Protein AF-A0AAD7UD72-F1 (afdb_monomer)

pLDDT: mean 79.38, std 19.42, range [27.3, 98.94]

Organism: NCBI:txid2483200

Secondary structure (DSSP, 8-state):
----------EE---TTPPBPSSEEEEETTEEE-EEEEE-PPPTT--S--PEEEEEEEEESSEEEEEEEESS--SEEEEEETTEEEPEEEETTEEEEEEETTEEEEEEEESSSEEEEEEEEEEPPP---TTSBPSEEEEE--EEE-SEEEB-TTEEEEE---S--SEEEEE-SSEEEESS-EEE-TT-SSEEEEE-SSEEEES-EEEEESS-SEEE-SSSEEEES-EEEESS--EEEES-EEEEEEEEEEE-SS-SEEEEE-STT--EEEEEEEEEEEE-SSEEEEEEEEESS-EEEEEEEEEEEEEESEEEEEEE-SS-EEEEEEEEEEEEEE----STT----EEEEEEE--STT--PPPEEEEEEEEEEEEESS-SEEEEEE-BTTB-BEEEEEEEEEEEE------S-GGGTT----EEEEESS--B-TT-EEEEEEEEETTEEEEE---------TTS--HHHHHHHHHHHHHHHHHTS---HHHHHHHHHHIIIIIHHHHHHHHHHHHHHS-S-SHHHHHHHHHHHHHHHHHHHHHHHHHHHHHTT--HHHHHHHHHHHHHHHHTTTHHHHHHHHHHHS-HHHHHHHHHHHHHHHHHHHHHHHT-PPPP-

Nearest PDB structures (foldseek):
  3wwg-assembly3_C  TM=5.652E-01  e=1.845E-09  Aspergillus niger
  8uid-assembly1_C  TM=5.882E-01  e=2.088E-02  Desulfurococcus amylolyticus
  5zla-assembly2_F  TM=4.986E-01  e=1.723E-01  Pseudarthrobacter chlorophenolicus A6
  5zl5-assembly1_D  TM=3.884E-01  e=1.804E-01  Pseudarthrobacter chlorophenolicus A6
  2vbk-assembly1_A  TM=2.481E-01  e=1.184E+00  Lederbergvirus Sf6

Structure (mmCIF, N/CA/C/O backbone):
data_AF-A0AAD7UD72-F1
#
_entry.id   AF-A0AAD7UD72-F1
#
loop_
_atom_site.group_PDB
_atom_site.id
_atom_site.type_symbol
_atom_site.label_atom_id
_atom_site.label_alt_id
_atom_site.label_comp_id
_atom_site.label_asym_id
_atom_site.label_entity_id
_atom_site.label_seq_id
_atom_site.pdbx_PDB_ins_code
_atom_site.Cartn_x
_atom_site.Cartn_y
_atom_site.Cartn_z
_atom_site.occupancy
_atom_site.B_iso_or_equiv
_atom_site.auth_seq_id
_atom_site.auth_comp_id
_atom_site.auth_asym_id
_atom_site.auth_atom_id
_atom_site.pdbx_PDB_model_num
ATOM 1 N N . MET A 1 1 ? -52.610 6.241 14.668 1.00 35.25 1 MET A N 1
ATOM 2 C CA . MET A 1 1 ? -51.281 5.595 14.625 1.00 35.25 1 MET A CA 1
ATOM 3 C C . MET A 1 1 ? -50.371 6.466 13.785 1.00 35.25 1 MET A C 1
ATOM 5 O O . MET A 1 1 ? -50.478 6.446 12.568 1.00 35.25 1 MET A O 1
ATOM 9 N N . VAL A 1 2 ? -49.559 7.299 14.433 1.00 30.59 2 VAL A N 1
ATOM 10 C CA . VAL A 1 2 ? -48.512 8.073 13.760 1.00 30.59 2 VAL A CA 1
ATOM 11 C C . VAL A 1 2 ? -47.341 7.115 13.565 1.00 30.59 2 VAL A C 1
ATOM 13 O O . VAL A 1 2 ? -46.736 6.678 14.541 1.00 30.59 2 VAL A O 1
ATOM 16 N N . LEU A 1 3 ? -47.088 6.714 12.320 1.00 30.66 3 LEU A N 1
ATOM 17 C CA . LEU A 1 3 ? -45.860 6.022 11.940 1.00 30.66 3 LEU A CA 1
ATOM 18 C C . LEU A 1 3 ? -44.708 7.013 12.138 1.00 30.66 3 LEU A C 1
ATOM 20 O O . LEU A 1 3 ? -44.499 7.903 11.319 1.00 30.66 3 LEU A O 1
ATOM 24 N N . SER A 1 4 ? -44.008 6.886 13.265 1.00 27.31 4 SER A N 1
ATOM 25 C CA . SER A 1 4 ? -42.691 7.484 13.465 1.00 27.31 4 SER A CA 1
ATOM 26 C C . SER A 1 4 ? -41.752 6.875 12.431 1.00 27.31 4 SER A C 1
ATOM 28 O O . SER A 1 4 ? -41.303 5.741 12.585 1.00 27.31 4 SER A O 1
ATOM 30 N N . TRP A 1 5 ? -41.476 7.618 11.365 1.00 31.12 5 TRP A N 1
ATOM 31 C CA . TRP A 1 5 ? -40.306 7.384 10.535 1.00 31.12 5 TRP A CA 1
ATOM 32 C C . TRP A 1 5 ? -39.087 7.631 11.427 1.00 31.12 5 TRP A C 1
ATOM 34 O O . TRP A 1 5 ? -38.737 8.776 11.700 1.00 31.12 5 TRP A O 1
ATOM 44 N N . CYS A 1 6 ? -38.486 6.565 11.962 1.00 35.62 6 CYS A N 1
ATOM 45 C CA . CYS A 1 6 ? -37.138 6.655 12.508 1.00 35.62 6 CYS A CA 1
ATOM 46 C C . CYS A 1 6 ? -36.236 7.145 11.374 1.00 35.62 6 CYS A C 1
ATOM 48 O O . CYS A 1 6 ? -36.008 6.415 10.410 1.00 35.62 6 CYS A O 1
ATOM 50 N N . LEU A 1 7 ? -35.770 8.390 11.483 1.00 39.66 7 LEU A N 1
ATOM 51 C CA . LEU A 1 7 ? -34.634 8.898 10.720 1.00 39.66 7 LEU A CA 1
ATOM 52 C C . LEU A 1 7 ? -33.494 7.865 10.796 1.00 39.66 7 LEU A C 1
ATOM 54 O O . LEU A 1 7 ? -33.346 7.227 11.848 1.00 39.66 7 LEU A O 1
ATOM 58 N N . PRO A 1 8 ? -32.704 7.663 9.728 1.00 43.59 8 PRO A N 1
ATOM 59 C CA . PRO A 1 8 ? -31.482 6.883 9.842 1.00 43.59 8 PRO A CA 1
ATOM 60 C C . PRO A 1 8 ? -30.575 7.602 10.847 1.00 43.59 8 PRO A C 1
ATOM 62 O O . PRO A 1 8 ? -29.971 8.615 10.528 1.00 43.59 8 PRO A O 1
ATOM 65 N N . LEU A 1 9 ? -30.552 7.128 12.097 1.00 58.81 9 LEU A N 1
ATOM 66 C CA . LEU A 1 9 ? -29.702 7.702 13.135 1.00 58.81 9 LEU A CA 1
ATOM 67 C C . LEU A 1 9 ? -28.247 7.454 12.741 1.00 58.81 9 LEU A C 1
ATOM 69 O O . LEU A 1 9 ? -27.806 6.298 12.699 1.00 58.81 9 LEU A O 1
ATOM 73 N N . VAL A 1 10 ? -27.504 8.527 12.485 1.00 61.31 10 VAL A N 1
ATOM 74 C CA . VAL A 1 10 ? -26.054 8.450 12.367 1.00 61.31 10 VAL A CA 1
ATOM 75 C C . VAL A 1 10 ? -25.496 8.212 13.766 1.00 61.31 10 VAL A C 1
ATOM 77 O O . VAL A 1 10 ? -25.651 9.026 14.674 1.00 61.31 10 VAL A O 1
ATOM 80 N N . VAL A 1 11 ? -24.851 7.062 13.976 1.00 64.38 11 VAL A N 1
ATOM 81 C CA . VAL A 1 11 ? -24.208 6.761 15.264 1.00 64.38 11 VAL A CA 1
ATOM 82 C C . VAL A 1 11 ? -22.753 7.180 15.189 1.00 64.38 11 VAL A C 1
ATOM 84 O O . VAL A 1 11 ? -21.947 6.554 14.501 1.00 64.38 11 VAL A O 1
ATOM 87 N N . VAL A 1 12 ? -22.415 8.236 15.916 1.00 70.38 12 VAL A N 1
ATOM 88 C CA . VAL A 1 12 ? -21.050 8.740 16.015 1.00 70.38 12 VAL A CA 1
ATOM 89 C C . VAL A 1 12 ? -20.235 7.861 16.961 1.00 70.38 12 VAL A C 1
ATOM 91 O O . VAL A 1 12 ? -20.649 7.601 18.091 1.00 70.38 12 VAL A O 1
ATOM 94 N N . ALA A 1 13 ? -19.050 7.444 16.521 1.00 69.94 13 ALA A N 1
ATOM 95 C CA . ALA A 1 13 ? -18.106 6.706 17.348 1.00 69.94 13 ALA A CA 1
ATOM 96 C C . ALA A 1 13 ? -16.874 7.579 17.612 1.00 69.94 13 ALA A C 1
ATOM 98 O O . ALA A 1 13 ? -16.072 7.817 16.712 1.00 69.94 13 ALA A O 1
ATOM 99 N N . THR A 1 14 ? -16.733 8.062 18.848 1.00 81.06 14 THR A N 1
ATOM 100 C CA . THR A 1 14 ? -15.562 8.823 19.300 1.00 81.06 14 THR A CA 1
ATOM 101 C C . THR A 1 14 ? -14.637 7.958 20.146 1.00 81.06 14 THR A C 1
ATOM 103 O O . THR A 1 14 ? -15.077 7.057 20.858 1.00 81.06 14 THR A O 1
ATOM 106 N N . VAL A 1 15 ? -13.341 8.254 20.090 1.00 84.06 15 VAL A N 1
ATOM 107 C CA . VAL A 1 15 ? -12.323 7.701 20.989 1.00 84.06 15 VAL A CA 1
ATOM 108 C C . VAL A 1 15 ? -12.062 8.708 22.118 1.00 84.06 15 VAL A C 1
ATOM 110 O O . VAL A 1 15 ? -11.505 9.777 21.844 1.00 84.06 15 VAL A O 1
ATOM 113 N N . PRO A 1 16 ? -12.474 8.423 23.368 1.00 82.62 16 PRO A N 1
ATOM 114 C CA . PRO A 1 16 ? -12.113 9.212 24.542 1.00 82.62 16 PRO A CA 1
ATOM 115 C C . PRO A 1 16 ? -10.626 9.596 24.597 1.00 82.62 16 PRO A C 1
ATOM 117 O O . PRO A 1 16 ? -9.742 8.781 24.335 1.00 82.62 16 PRO A O 1
ATOM 120 N N . GLY A 1 17 ? -10.354 10.860 24.925 1.00 79.19 17 GLY A N 1
ATOM 121 C CA . GLY A 1 17 ? -8.995 11.400 25.037 1.00 79.19 17 GLY A CA 1
ATOM 122 C C . GLY A 1 17 ? -8.357 11.862 23.721 1.00 79.19 17 GLY A C 1
ATOM 123 O O . GLY A 1 17 ? -7.357 12.572 23.771 1.00 79.19 17 GLY A O 1
ATOM 124 N N . VAL A 1 18 ? -8.934 11.541 22.556 1.00 84.62 18 VAL A N 1
ATOM 125 C CA . VAL A 1 18 ? -8.422 12.017 21.258 1.00 84.62 18 VAL A CA 1
ATOM 126 C C . VAL A 1 18 ? -9.046 13.380 20.903 1.00 84.62 18 VAL A C 1
ATOM 128 O O . VAL A 1 18 ? -10.279 13.477 20.841 1.00 84.62 18 VAL A O 1
ATOM 131 N N . PRO A 1 19 ? -8.239 14.433 20.645 1.00 88.00 19 PRO A N 1
ATOM 132 C CA . PRO A 1 19 ? -8.740 15.774 20.342 1.00 88.00 19 PRO A CA 1
ATOM 133 C C . PRO A 1 19 ? -9.623 15.824 19.094 1.00 88.00 19 PRO A C 1
ATOM 135 O O . PRO A 1 19 ? -9.397 15.096 18.131 1.00 88.00 19 PRO A O 1
ATOM 138 N N . VAL A 1 20 ? -10.589 16.742 19.074 1.00 90.88 20 VAL A N 1
ATOM 139 C CA . VAL A 1 20 ? -11.414 17.044 17.893 1.00 90.88 20 VAL A CA 1
ATOM 140 C C . VAL A 1 20 ? -10.838 18.262 17.173 1.00 90.88 20 VAL A C 1
ATOM 142 O O . VAL A 1 20 ? -10.383 19.215 17.807 1.00 90.88 20 VAL A O 1
ATOM 145 N N . SER A 1 21 ? -10.841 18.238 15.842 1.00 90.81 21 SER A N 1
ATOM 146 C CA . SER A 1 21 ? -10.425 19.367 15.017 1.00 90.81 21 SER A CA 1
ATOM 147 C C . SER A 1 21 ? -11.314 20.582 15.271 1.00 90.81 21 SER A C 1
ATOM 149 O O . SER A 1 21 ? -12.535 20.499 15.193 1.00 90.81 21 SER A O 1
ATOM 151 N N . SER A 1 22 ? -10.690 21.732 15.514 1.00 91.19 22 SER A N 1
ATOM 152 C CA . SER A 1 22 ? -11.358 23.036 15.528 1.00 91.19 22 SER A CA 1
ATOM 153 C C . SER A 1 22 ? -11.401 23.699 14.147 1.00 91.19 22 SER A C 1
ATOM 155 O O . SER A 1 22 ? -12.004 24.754 13.995 1.00 91.19 22 SER A O 1
ATOM 157 N N . VAL A 1 23 ? -10.738 23.105 13.148 1.00 91.88 23 VAL A N 1
ATOM 158 C CA . VAL A 1 23 ? -10.546 23.685 11.807 1.00 91.88 23 VAL A CA 1
ATOM 159 C C . VAL A 1 23 ? -11.550 23.138 10.796 1.00 91.88 23 VAL A C 1
ATOM 161 O O . VAL A 1 23 ? -11.878 23.816 9.824 1.00 91.88 23 VAL A O 1
ATOM 164 N N . PHE A 1 24 ? -12.020 21.914 11.021 1.00 94.69 24 PHE A N 1
ATOM 165 C CA . PHE A 1 24 ? -12.859 21.173 10.091 1.00 94.69 24 PHE A CA 1
ATOM 166 C C . PHE A 1 24 ? -14.130 20.716 10.792 1.00 94.69 24 PHE A C 1
ATOM 168 O O . PHE A 1 24 ? -14.075 20.281 11.943 1.00 94.69 24 PHE A O 1
ATOM 175 N N . SER A 1 25 ? -15.252 20.748 10.083 1.00 96.25 25 SER A N 1
ATOM 176 C CA . SER A 1 25 ? -16.509 20.171 10.548 1.00 96.25 25 SER A CA 1
ATOM 177 C C . SER A 1 25 ? -17.123 19.274 9.483 1.00 96.25 25 SER A C 1
ATOM 179 O O . SER A 1 25 ? -16.933 19.471 8.281 1.00 96.25 25 SER A O 1
ATOM 181 N N . LEU A 1 26 ? -17.853 18.263 9.944 1.00 97.38 26 LEU A N 1
ATOM 182 C CA . LEU A 1 26 ? -18.600 17.345 9.104 1.00 97.38 26 LEU A CA 1
ATOM 183 C C . LEU A 1 26 ? -19.995 17.162 9.697 1.00 97.38 26 LEU A C 1
ATOM 185 O O . LEU A 1 26 ? -20.139 16.900 10.892 1.00 97.38 26 LEU A O 1
ATOM 189 N N . VAL A 1 27 ? -21.009 17.289 8.852 1.00 96.44 27 VAL A N 1
ATOM 190 C CA . VAL A 1 27 ? -22.397 16.948 9.163 1.00 96.44 27 VAL A CA 1
ATOM 191 C C . VAL A 1 27 ? -22.805 15.797 8.254 1.00 96.44 27 VAL A C 1
ATOM 193 O O . VAL A 1 27 ? -22.594 15.884 7.047 1.00 96.44 27 VAL A O 1
ATOM 196 N N . ALA A 1 28 ? -23.367 14.734 8.820 1.00 94.75 28 ALA A N 1
ATOM 197 C CA . ALA A 1 28 ? -23.834 13.547 8.112 1.00 94.75 28 ALA A CA 1
ATOM 198 C C . ALA A 1 28 ? -25.316 13.318 8.445 1.00 94.75 28 ALA A C 1
ATOM 200 O O . ALA A 1 28 ? -25.655 13.193 9.617 1.00 94.75 28 ALA A O 1
ATOM 201 N N . ASP A 1 29 ? -26.199 13.346 7.443 1.00 92.81 29 ASP A N 1
ATOM 202 C CA . ASP A 1 29 ? -27.669 13.278 7.589 1.00 92.81 29 ASP A CA 1
ATOM 203 C C . ASP A 1 29 ? -28.251 14.212 8.678 1.00 92.81 29 ASP A C 1
ATOM 205 O O . ASP A 1 29 ? -29.264 13.926 9.311 1.00 92.81 29 ASP A O 1
ATOM 209 N N . GLY A 1 30 ? -27.618 15.374 8.876 1.00 89.69 30 GLY A N 1
ATOM 210 C CA . GLY A 1 30 ? -28.015 16.379 9.870 1.00 89.69 30 GLY A CA 1
ATOM 211 C C . GLY A 1 30 ? -27.323 16.250 11.231 1.00 89.69 30 GLY A C 1
ATOM 212 O O . GLY A 1 30 ? -27.344 17.209 12.004 1.00 89.69 30 GLY A O 1
ATOM 213 N N . ASP A 1 31 ? -26.638 15.138 11.497 1.00 90.75 31 ASP A N 1
ATOM 214 C CA . ASP A 1 31 ? -25.893 14.910 12.733 1.00 90.75 31 ASP A CA 1
ATOM 215 C C . ASP A 1 31 ? -24.436 15.372 12.604 1.00 90.75 31 ASP A C 1
ATOM 217 O O . ASP A 1 31 ? -23.762 15.151 11.596 1.00 90.75 31 ASP A O 1
ATOM 221 N N . THR A 1 32 ? -23.913 16.022 13.647 1.00 93.12 32 THR A N 1
ATOM 222 C CA . THR A 1 32 ? -22.502 16.437 13.673 1.00 93.12 32 THR A CA 1
ATOM 223 C C . THR A 1 32 ? -21.597 15.232 13.891 1.00 93.12 32 THR A C 1
ATOM 225 O O . THR A 1 32 ? -21.726 14.533 14.895 1.00 93.12 32 THR A O 1
ATOM 228 N N . VAL A 1 33 ? -20.618 15.047 13.007 1.00 94.12 33 VAL A N 1
ATOM 229 C CA . VAL A 1 33 ? -19.566 14.036 13.143 1.00 94.12 33 VAL A CA 1
ATOM 230 C C . VAL A 1 33 ? -18.281 14.711 13.642 1.00 94.12 33 VAL A C 1
ATOM 232 O O . VAL A 1 33 ? -17.687 15.516 12.920 1.00 94.12 33 VAL A O 1
ATOM 235 N N . PRO A 1 34 ? -17.802 14.392 14.857 1.00 92.38 34 PRO A N 1
ATOM 236 C CA . PRO A 1 34 ? -16.518 14.852 15.358 1.00 92.38 34 PRO A CA 1
ATOM 237 C C . PRO A 1 34 ? -15.375 14.332 14.484 1.00 92.38 34 PRO A C 1
ATOM 239 O O . PRO A 1 34 ? -15.209 13.126 14.302 1.00 92.38 34 PRO A O 1
ATOM 242 N N . LEU A 1 35 ? -14.558 15.254 13.978 1.00 94.06 35 LEU A N 1
ATOM 243 C CA . LEU A 1 35 ? -13.339 14.935 13.242 1.00 94.06 35 LEU A CA 1
ATOM 244 C C . LEU A 1 35 ? -12.165 14.859 14.222 1.00 94.06 35 LEU A C 1
ATOM 246 O O . LEU A 1 35 ? -11.600 15.885 14.598 1.00 94.06 35 LEU A O 1
ATOM 250 N N . GLN A 1 36 ? -11.825 13.656 14.675 1.00 90.69 36 GLN A N 1
ATOM 251 C CA . GLN A 1 36 ? -10.772 13.426 15.663 1.00 90.69 36 GLN A CA 1
ATOM 252 C C . GLN A 1 36 ? -9.377 13.485 15.033 1.00 90.69 36 GLN A C 1
ATOM 254 O O . GLN A 1 36 ? -9.175 13.028 13.909 1.00 90.69 36 GLN A O 1
ATOM 259 N N . ARG A 1 37 ? -8.406 14.059 15.748 1.00 86.56 37 ARG A N 1
ATOM 260 C CA . ARG A 1 37 ? -7.011 14.177 15.313 1.00 86.56 37 ARG A CA 1
ATOM 261 C C . ARG A 1 37 ? -6.163 13.138 16.024 1.00 86.56 37 ARG A C 1
ATOM 263 O O . ARG A 1 37 ? -5.836 13.294 17.196 1.00 86.56 37 ARG A O 1
ATOM 270 N N . PHE A 1 38 ? -5.794 12.097 15.294 1.00 81.69 38 PHE A N 1
ATOM 271 C CA . PHE A 1 38 ? -4.858 11.092 15.772 1.00 81.69 38 PHE A CA 1
ATOM 272 C C . PHE A 1 38 ? -3.444 11.585 15.509 1.00 81.69 38 PHE A C 1
ATOM 274 O O . PHE A 1 38 ? -3.055 11.831 14.366 1.00 81.69 38 PHE A O 1
ATOM 281 N N . GLU A 1 39 ? -2.675 11.757 16.574 1.00 69.62 39 GLU A N 1
ATOM 282 C CA . GLU A 1 39 ? -1.243 11.990 16.463 1.00 69.62 39 GLU A CA 1
ATOM 283 C C . GLU A 1 39 ? -0.552 10.676 16.109 1.00 69.62 39 GLU A C 1
ATOM 285 O O . GLU A 1 39 ? -0.852 9.627 16.686 1.00 69.62 39 GLU A O 1
ATOM 290 N N . LYS A 1 40 ? 0.401 10.725 15.174 1.00 63.25 40 LYS A N 1
ATOM 291 C CA . LYS A 1 40 ? 1.388 9.651 15.063 1.00 63.25 40 LYS A CA 1
ATOM 292 C C . LYS A 1 40 ? 2.162 9.637 16.374 1.00 63.25 40 LYS A C 1
ATOM 294 O O . LYS A 1 40 ? 2.889 10.589 16.659 1.00 63.25 40 LYS A O 1
ATOM 299 N N . SER A 1 41 ? 1.963 8.601 17.185 1.00 51.53 41 SER A N 1
ATOM 300 C CA . SER A 1 41 ? 2.690 8.440 18.440 1.00 51.53 41 SER A CA 1
ATOM 301 C C . SER A 1 41 ? 4.183 8.540 18.152 1.00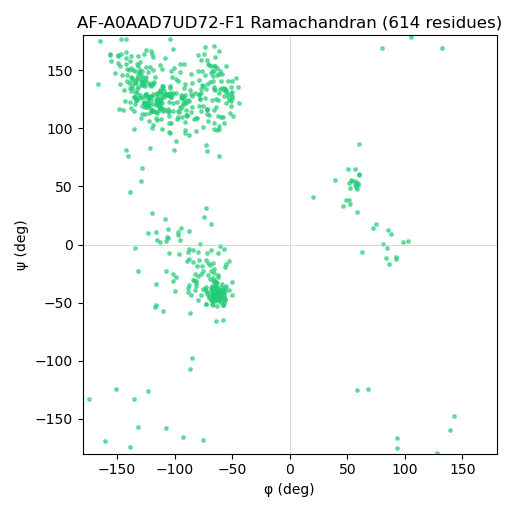 51.53 41 SER A C 1
ATOM 303 O O . SER A 1 41 ? 4.700 7.828 17.291 1.00 51.53 41 SER A O 1
ATOM 305 N N . LEU A 1 42 ? 4.870 9.460 18.829 1.00 45.69 42 LEU A N 1
ATOM 306 C CA . LEU A 1 42 ? 6.305 9.641 18.657 1.00 45.69 42 LEU A CA 1
ATOM 307 C C . LEU A 1 42 ? 7.002 8.307 18.949 1.00 45.69 42 LEU A C 1
ATOM 309 O O . LEU A 1 42 ? 6.797 7.719 20.014 1.00 45.69 42 LEU A O 1
ATOM 313 N N . GLN A 1 43 ? 7.852 7.841 18.030 1.00 43.78 43 GLN A N 1
ATOM 314 C CA . GLN A 1 43 ? 8.879 6.868 18.396 1.00 43.78 43 GLN A CA 1
ATOM 315 C C . GLN A 1 43 ? 9.614 7.399 19.632 1.00 43.78 43 GLN A C 1
ATOM 317 O O . GLN A 1 43 ? 9.879 8.602 19.733 1.00 43.78 43 GLN A O 1
ATOM 322 N N . ARG A 1 44 ? 9.949 6.514 20.577 1.00 43.06 44 ARG A N 1
ATOM 323 C CA . ARG A 1 44 ? 10.731 6.866 21.771 1.00 43.06 44 ARG A CA 1
ATOM 324 C C . ARG A 1 44 ? 11.974 7.666 21.328 1.00 43.06 44 ARG A C 1
ATOM 326 O O . ARG A 1 44 ? 12.857 7.113 20.686 1.00 43.06 44 ARG A O 1
ATOM 333 N N . GLY A 1 45 ? 12.027 8.965 21.643 1.00 39.59 45 GLY A N 1
ATOM 334 C CA . GLY A 1 45 ? 13.165 9.841 21.322 1.00 39.59 45 GLY A CA 1
ATOM 335 C C . GLY A 1 45 ? 13.052 10.724 20.068 1.00 39.59 45 GLY A C 1
ATOM 336 O O . GLY A 1 45 ? 13.992 11.467 19.795 1.00 39.59 45 GLY A O 1
ATOM 337 N N . VAL A 1 46 ? 11.937 10.713 19.328 1.00 42.19 46 VAL A N 1
ATOM 338 C CA . VAL A 1 46 ? 11.701 11.673 18.229 1.00 42.19 46 VAL A CA 1
ATOM 339 C C . VAL A 1 46 ? 10.932 12.884 18.770 1.00 42.19 46 VAL A C 1
ATOM 341 O O . VAL A 1 46 ? 9.916 12.730 19.439 1.00 42.19 46 VAL A O 1
ATOM 344 N N . GLY A 1 47 ? 11.449 14.095 18.533 1.00 40.84 47 GLY A N 1
ATOM 345 C CA . GLY A 1 47 ? 10.829 15.353 18.967 1.00 40.84 47 GLY A CA 1
ATOM 346 C C . GLY A 1 47 ? 9.480 15.649 18.285 1.00 40.84 47 GLY A C 1
ATOM 347 O O . GLY A 1 47 ? 9.108 14.972 17.326 1.00 40.84 47 GLY A O 1
ATOM 348 N N . PRO A 1 48 ? 8.743 16.675 18.750 1.00 37.41 48 PRO A N 1
ATOM 349 C CA . PRO A 1 48 ? 7.372 16.963 18.337 1.00 37.41 48 PRO A CA 1
ATOM 350 C C . PRO A 1 48 ? 7.326 17.539 16.916 1.00 37.41 48 PRO A C 1
ATOM 352 O O . PRO A 1 48 ? 7.292 18.747 16.705 1.00 37.41 48 PRO A O 1
ATOM 355 N N . ALA A 1 49 ? 7.303 16.658 15.927 1.00 42.44 49 ALA A N 1
ATOM 356 C CA . ALA A 1 49 ? 6.806 16.955 14.589 1.00 42.44 49 ALA A CA 1
ATOM 357 C C . ALA A 1 49 ? 5.791 15.869 14.205 1.00 42.44 49 ALA A C 1
ATOM 359 O O . ALA A 1 49 ? 5.948 15.160 13.212 1.00 42.44 49 ALA A O 1
ATOM 360 N N . ALA A 1 50 ? 4.778 15.680 15.057 1.00 50.56 50 ALA A N 1
ATOM 361 C CA . ALA A 1 50 ? 3.719 14.708 14.831 1.00 50.56 50 ALA A CA 1
ATOM 362 C C . ALA A 1 50 ? 2.838 15.190 13.671 1.00 50.56 50 ALA A C 1
ATOM 364 O O . ALA A 1 50 ? 2.117 16.183 13.776 1.00 50.56 50 ALA A O 1
ATOM 365 N N . THR A 1 51 ? 2.894 14.490 12.541 1.00 57.00 51 THR A N 1
ATOM 366 C CA . THR A 1 51 ? 1.819 14.601 11.550 1.00 57.00 51 THR A CA 1
ATOM 367 C C . THR A 1 51 ? 0.559 14.047 12.199 1.00 57.00 51 THR A C 1
ATOM 369 O O . THR A 1 51 ? 0.590 12.988 12.826 1.00 57.00 51 THR A O 1
ATOM 372 N N . THR A 1 52 ? -0.541 14.779 12.079 1.00 69.62 52 THR A N 1
ATOM 373 C CA . THR A 1 52 ? -1.837 14.372 12.624 1.00 69.62 52 THR A CA 1
ATOM 374 C C . THR A 1 52 ? -2.714 13.874 11.490 1.00 69.62 52 THR A C 1
ATOM 376 O O . THR A 1 52 ? -2.782 14.506 10.438 1.00 69.62 52 THR A O 1
ATOM 379 N N . ALA A 1 53 ? -3.383 12.745 11.691 1.00 82.06 53 ALA A N 1
ATOM 380 C CA . ALA A 1 53 ? -4.438 12.285 10.802 1.00 82.06 53 ALA A CA 1
ATOM 381 C C . ALA A 1 53 ? -5.779 12.811 11.321 1.00 82.06 53 ALA A C 1
ATOM 383 O O . ALA A 1 53 ? -6.122 12.583 12.483 1.00 82.06 53 ALA A O 1
ATOM 384 N N . THR A 1 54 ? -6.534 13.516 10.477 1.00 90.75 54 THR A N 1
ATOM 385 C CA . THR A 1 54 ? -7.899 13.946 10.808 1.00 90.75 54 THR A CA 1
ATOM 386 C C . THR A 1 54 ? -8.885 12.884 10.343 1.00 90.75 54 THR A C 1
ATOM 388 O O . THR A 1 54 ? -8.831 12.440 9.199 1.00 90.75 54 THR A O 1
ATOM 391 N N . VAL A 1 55 ? -9.773 12.459 11.235 1.00 92.50 55 VAL A N 1
ATOM 392 C CA . VAL A 1 55 ? -10.499 11.198 11.103 1.00 92.50 55 VAL A CA 1
ATOM 393 C C . VAL A 1 55 ? -11.959 11.381 11.520 1.00 92.50 55 VAL A C 1
ATOM 395 O O . VAL A 1 55 ? -12.235 11.771 12.651 1.00 92.50 55 VAL A O 1
ATOM 398 N N . GLY A 1 56 ? -12.903 11.083 10.626 1.00 93.00 56 GLY A N 1
ATOM 399 C CA . GLY A 1 56 ? -14.345 11.129 10.889 1.00 93.00 56 GLY A CA 1
ATOM 400 C C . GLY A 1 56 ? -14.986 9.748 10.810 1.00 93.00 56 GLY A C 1
ATOM 401 O O . GLY A 1 56 ? -15.144 9.223 9.708 1.00 93.00 56 GLY A O 1
ATOM 402 N N . ARG A 1 57 ? -15.366 9.183 11.965 1.00 91.19 57 ARG A N 1
ATOM 403 C CA . ARG A 1 57 ? -16.005 7.862 12.086 1.00 91.19 57 ARG A CA 1
ATOM 404 C C . ARG A 1 57 ? -17.464 7.987 12.479 1.00 91.19 57 ARG A C 1
ATOM 406 O O . ARG A 1 57 ? -17.788 8.579 13.510 1.00 91.19 57 ARG A O 1
ATOM 413 N N . PHE A 1 58 ? -18.337 7.335 11.733 1.00 90.69 58 PHE A N 1
ATOM 414 C CA . PHE A 1 58 ? -19.742 7.226 12.101 1.00 90.69 58 PHE A CA 1
ATOM 415 C C . PHE A 1 58 ? -20.374 6.003 11.450 1.00 90.69 58 PHE A C 1
ATOM 417 O O . PHE A 1 58 ? -19.808 5.422 10.532 1.00 90.69 58 PHE A O 1
ATOM 424 N N . SER A 1 59 ? -21.535 5.579 11.937 1.00 87.56 59 SER A N 1
ATOM 425 C CA . SER A 1 59 ? -22.328 4.526 11.304 1.00 87.56 59 SER A CA 1
ATOM 426 C C . SER A 1 59 ? -23.496 5.126 10.535 1.00 87.56 59 SER A C 1
ATOM 428 O O . SER A 1 59 ? -24.104 6.082 11.006 1.00 87.56 59 SER A O 1
ATOM 430 N N . GLY A 1 60 ? -23.841 4.528 9.397 1.00 84.56 60 GLY A N 1
ATOM 431 C CA . GLY A 1 60 ? -24.994 4.919 8.584 1.00 84.56 60 GLY A CA 1
ATOM 432 C C . GLY A 1 60 ? -25.715 3.717 7.975 1.00 84.56 60 GLY A C 1
ATOM 433 O O . GLY A 1 60 ? -25.288 2.565 8.126 1.00 84.56 60 GLY A O 1
ATOM 434 N N . ALA A 1 61 ? -26.816 3.986 7.272 1.00 83.25 61 ALA A N 1
ATOM 435 C CA . ALA A 1 61 ? -27.579 2.986 6.532 1.00 83.25 61 ALA A CA 1
ATOM 436 C C . ALA A 1 61 ? -27.674 3.386 5.055 1.00 83.25 61 ALA A C 1
ATOM 438 O O . ALA A 1 61 ? -28.333 4.357 4.707 1.00 83.25 61 ALA A O 1
ATOM 439 N N . GLY A 1 62 ? -27.038 2.613 4.172 1.00 88.50 62 GLY A N 1
ATOM 440 C CA . GLY A 1 62 ? -27.046 2.914 2.741 1.00 88.50 62 GLY A CA 1
ATOM 441 C C . GLY A 1 62 ? -26.268 4.192 2.422 1.00 88.50 62 GLY A C 1
ATOM 442 O O . GLY A 1 62 ? -25.083 4.267 2.736 1.00 88.50 62 GLY A O 1
ATOM 443 N N . ARG A 1 63 ? -26.923 5.153 1.764 1.00 92.88 63 ARG A N 1
ATOM 444 C CA . ARG A 1 63 ? -26.344 6.458 1.412 1.00 92.88 63 ARG A CA 1
ATOM 445 C C . ARG A 1 63 ? -26.484 7.431 2.573 1.00 92.88 63 ARG A C 1
ATOM 447 O O . ARG A 1 63 ? -27.545 7.476 3.182 1.00 92.88 63 ARG A O 1
ATOM 454 N N . VAL A 1 64 ? -25.443 8.216 2.813 1.00 93.69 64 VAL A N 1
ATOM 455 C CA . VAL A 1 64 ? -25.399 9.261 3.835 1.00 93.69 64 VAL A CA 1
ATOM 456 C C . VAL A 1 64 ? -25.013 10.573 3.165 1.00 93.69 64 VAL A C 1
ATOM 458 O O . VAL A 1 64 ? -23.956 10.659 2.529 1.00 93.69 64 VAL A O 1
ATOM 461 N N . ALA A 1 65 ? -25.868 11.584 3.288 1.00 95.81 65 ALA A N 1
ATOM 462 C CA . ALA A 1 65 ? -25.597 12.916 2.772 1.00 95.81 65 ALA A CA 1
ATOM 463 C C . ALA A 1 65 ? -24.642 13.640 3.721 1.00 95.81 65 ALA A C 1
ATOM 465 O O . ALA A 1 65 ? -24.904 13.759 4.920 1.00 95.81 65 ALA A O 1
ATOM 466 N N . CYS A 1 66 ? -23.528 14.131 3.189 1.00 97.44 66 CYS A N 1
ATOM 467 C CA . CYS A 1 66 ? -22.483 14.759 3.977 1.00 97.44 66 CYS A CA 1
ATOM 468 C C . CYS A 1 66 ? -22.230 16.196 3.530 1.00 97.44 66 CYS A C 1
ATOM 470 O O . CYS A 1 66 ? -22.103 16.477 2.339 1.00 97.44 66 CYS A O 1
ATOM 472 N N . ARG A 1 67 ? -22.077 17.084 4.515 1.00 97.81 67 ARG A N 1
ATOM 473 C CA . ARG A 1 67 ? -21.580 18.446 4.331 1.00 97.81 67 ARG A CA 1
ATOM 474 C C . ARG A 1 67 ? -20.312 18.643 5.145 1.00 97.81 67 ARG A C 1
ATOM 476 O O . ARG A 1 67 ? -20.341 18.597 6.375 1.00 97.81 67 ARG A O 1
ATOM 483 N N . PHE A 1 68 ? -19.208 18.882 4.455 1.00 98.19 68 PHE A N 1
ATOM 484 C CA . PHE A 1 68 ? -17.918 19.230 5.034 1.00 98.19 68 PHE A CA 1
ATOM 485 C C . PHE A 1 68 ? -17.703 20.743 4.983 1.00 98.19 68 PHE A C 1
ATOM 487 O O . PHE A 1 68 ? -18.044 21.382 3.987 1.00 98.19 68 PHE A O 1
ATOM 494 N N . ALA A 1 69 ? -17.093 21.313 6.020 1.00 97.06 69 ALA A N 1
ATOM 495 C CA . ALA A 1 69 ? -16.642 22.700 6.013 1.00 97.06 69 ALA A CA 1
ATOM 496 C C . ALA A 1 69 ? -15.235 22.854 6.609 1.00 97.06 69 ALA A C 1
ATOM 498 O O . ALA A 1 69 ? -14.823 22.110 7.501 1.00 97.06 69 ALA A O 1
ATOM 499 N N . SER A 1 70 ? -14.511 23.857 6.114 1.00 95.56 70 SER A N 1
ATOM 500 C CA . SER A 1 70 ? -13.154 24.225 6.519 1.00 95.56 70 SER A CA 1
ATOM 501 C C . SER A 1 70 ? -13.092 25.707 6.891 1.00 95.56 70 SER A C 1
ATOM 503 O O . SER A 1 70 ? -13.688 26.548 6.219 1.00 95.56 70 SER A O 1
ATOM 505 N N . LEU A 1 71 ? -12.332 26.048 7.938 1.00 94.38 71 LEU A N 1
ATOM 506 C CA . LEU A 1 71 ? -12.080 27.445 8.328 1.00 94.38 71 LEU A CA 1
ATOM 507 C C . LEU A 1 71 ? -11.136 28.201 7.381 1.00 94.38 71 LEU A C 1
ATOM 509 O O . LEU A 1 71 ? -11.022 29.421 7.474 1.00 94.38 71 LEU A O 1
ATOM 513 N N . TRP A 1 72 ? -10.438 27.495 6.497 1.00 93.25 72 TRP A N 1
ATOM 514 C CA . TRP A 1 72 ? -9.562 28.087 5.488 1.00 93.25 72 TRP A CA 1
ATOM 515 C C . TRP A 1 72 ? -9.989 27.633 4.096 1.00 93.25 72 TRP A C 1
ATOM 517 O O . TRP A 1 72 ? -10.505 26.524 3.927 1.00 93.25 72 TRP A O 1
ATOM 527 N N . ALA A 1 73 ? -9.774 28.513 3.121 1.00 93.81 73 ALA A N 1
ATOM 528 C CA . ALA A 1 73 ? -10.135 28.264 1.739 1.00 93.81 73 ALA A CA 1
ATOM 529 C C . ALA A 1 73 ? -9.106 27.345 1.062 1.00 93.81 73 ALA A C 1
ATOM 531 O O . ALA A 1 73 ? -7.916 27.651 1.069 1.00 93.81 73 ALA A O 1
ATOM 532 N N . PHE A 1 74 ? -9.562 26.241 0.479 1.00 94.31 74 PHE A N 1
ATOM 533 C CA . PHE A 1 74 ? -8.775 25.372 -0.391 1.00 94.31 74 PHE A CA 1
ATOM 534 C C . PHE A 1 74 ? -8.998 25.752 -1.862 1.00 94.31 74 PHE A C 1
ATOM 536 O O . PHE A 1 74 ? -10.076 26.193 -2.260 1.00 94.31 74 PHE A O 1
ATOM 543 N N . GLU A 1 75 ? -7.973 25.566 -2.681 1.00 94.69 75 GLU A N 1
ATOM 544 C CA . GLU A 1 75 ? -8.001 25.762 -4.131 1.00 94.69 75 GLU A CA 1
ATOM 545 C C . GLU A 1 75 ? -8.594 24.552 -4.857 1.00 94.69 75 GLU A C 1
ATOM 547 O O . GLU A 1 75 ? -9.294 24.696 -5.861 1.00 94.69 75 GLU A O 1
ATOM 552 N N . ARG A 1 76 ? -8.324 23.347 -4.345 1.00 92.38 76 ARG A N 1
ATOM 553 C CA . ARG A 1 76 ? -8.836 22.089 -4.890 1.00 92.38 76 ARG A CA 1
ATOM 554 C C . ARG A 1 76 ? -9.196 21.130 -3.763 1.00 92.38 76 ARG A C 1
ATOM 556 O O . ARG A 1 76 ? -8.540 21.095 -2.725 1.00 92.38 76 ARG A O 1
ATOM 563 N N . ALA A 1 77 ? -10.239 20.341 -3.989 1.00 94.75 77 ALA A N 1
ATOM 564 C CA . ALA A 1 77 ? -10.594 19.226 -3.132 1.00 94.75 77 ALA A CA 1
ATOM 565 C C . ALA A 1 77 ? -10.886 17.985 -3.973 1.00 94.75 77 ALA A C 1
ATOM 567 O O . ALA A 1 77 ? -11.534 18.080 -5.015 1.00 94.75 77 ALA A O 1
ATOM 568 N N . THR A 1 78 ? -10.425 16.830 -3.503 1.00 94.38 78 THR A N 1
ATOM 569 C CA . THR A 1 78 ? -10.647 15.540 -4.161 1.00 94.38 78 THR A CA 1
ATOM 570 C C . THR A 1 78 ? -11.069 14.526 -3.114 1.00 94.38 78 THR A C 1
ATOM 572 O O . THR A 1 78 ? -10.330 14.269 -2.164 1.00 94.38 78 THR A O 1
ATOM 575 N N . LEU A 1 79 ? -12.255 13.947 -3.285 1.00 96.94 79 LEU A N 1
ATOM 576 C CA . LEU A 1 79 ? -12.757 12.868 -2.443 1.00 96.94 79 LEU A CA 1
ATOM 577 C C . LEU A 1 79 ? -12.602 11.548 -3.192 1.00 96.94 79 LEU A C 1
ATOM 579 O O . LEU A 1 79 ? -13.022 11.435 -4.340 1.00 96.94 79 LEU A O 1
ATOM 583 N N . ARG A 1 80 ? -12.008 10.545 -2.553 1.00 94.88 80 ARG A N 1
ATOM 584 C CA . ARG A 1 80 ? -11.755 9.238 -3.167 1.00 94.88 80 ARG A CA 1
ATOM 585 C C . ARG A 1 80 ? -12.265 8.102 -2.305 1.00 94.88 80 ARG A C 1
AT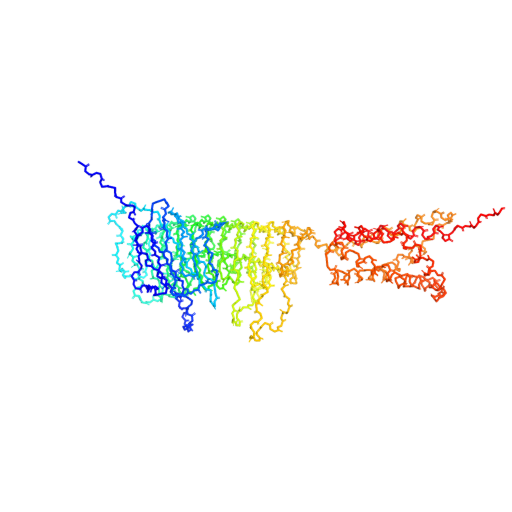OM 587 O O . ARG A 1 80 ? -12.228 8.199 -1.081 1.00 94.88 80 ARG A O 1
ATOM 594 N N . ARG A 1 81 ? -12.665 7.019 -2.961 1.00 93.62 81 ARG A N 1
ATOM 595 C CA . ARG A 1 81 ? -12.725 5.652 -2.422 1.00 93.62 81 ARG A CA 1
ATOM 596 C C . ARG A 1 81 ? -11.805 4.784 -3.282 1.00 93.62 81 ARG A C 1
ATOM 598 O O . ARG A 1 81 ? -11.452 5.204 -4.377 1.00 93.62 81 ARG A O 1
ATOM 605 N N . VAL A 1 82 ? -11.431 3.592 -2.825 1.00 89.94 82 VAL A N 1
ATOM 606 C CA . VAL A 1 82 ? -10.521 2.720 -3.592 1.00 89.94 82 VAL A CA 1
ATOM 607 C C . VAL A 1 82 ? -11.013 2.544 -5.035 1.00 89.94 82 VAL A C 1
ATOM 609 O O . VAL A 1 82 ? -12.121 2.061 -5.259 1.00 89.94 82 VAL A O 1
ATOM 612 N N . GLY A 1 83 ? -10.189 2.961 -5.997 1.00 86.50 83 GLY A N 1
ATOM 613 C CA . GLY A 1 83 ? -10.444 2.845 -7.434 1.00 86.50 83 GLY A CA 1
ATOM 614 C C . GLY A 1 83 ? -11.257 3.990 -8.050 1.00 86.50 83 GLY A C 1
ATOM 615 O O . GLY A 1 83 ? -11.170 4.189 -9.259 1.00 86.50 83 GLY A O 1
ATOM 616 N N . ASP A 1 84 ? -11.961 4.801 -7.253 1.00 90.56 84 ASP A N 1
ATOM 617 C CA . ASP A 1 84 ? -12.922 5.791 -7.751 1.00 90.56 84 ASP A CA 1
ATOM 618 C C . ASP A 1 84 ? -12.750 7.177 -7.112 1.00 90.56 84 ASP A C 1
ATOM 620 O O . ASP A 1 84 ? -12.530 7.338 -5.910 1.00 90.56 84 ASP A O 1
ATOM 624 N N . GLU A 1 85 ? -12.960 8.215 -7.919 1.00 93.38 85 GLU A N 1
ATOM 625 C CA . GLU A 1 85 ? -13.202 9.564 -7.408 1.00 93.38 85 GLU A CA 1
ATOM 626 C C . GLU A 1 85 ? -14.695 9.750 -7.117 1.00 93.38 85 GLU A C 1
ATOM 628 O O . GLU A 1 85 ? -15.555 9.391 -7.925 1.00 93.38 85 GLU A O 1
ATOM 633 N N . VAL A 1 86 ? -15.011 10.297 -5.947 1.00 95.88 86 VAL A N 1
ATOM 634 C CA . VAL A 1 86 ? -16.382 10.552 -5.508 1.00 95.88 86 VAL A CA 1
ATOM 635 C C . VAL A 1 86 ? -16.751 11.987 -5.875 1.00 95.88 86 VAL A C 1
ATOM 637 O O . VAL A 1 86 ? -16.040 12.914 -5.476 1.00 95.88 86 VAL A O 1
ATOM 640 N N . PRO A 1 87 ? -17.865 12.204 -6.595 1.00 96.25 87 PRO A N 1
ATOM 641 C CA . PRO A 1 87 ? -18.314 13.543 -6.936 1.00 96.25 87 PRO A CA 1
ATOM 642 C C . PRO A 1 87 ? -18.526 14.404 -5.692 1.00 96.25 87 PRO A C 1
ATOM 644 O O . PRO A 1 87 ? -19.161 13.986 -4.723 1.00 96.25 87 PRO A O 1
ATOM 647 N N . THR A 1 88 ? -18.029 15.634 -5.757 1.00 96.44 88 THR A N 1
ATOM 648 C CA . THR A 1 88 ? -18.272 16.666 -4.748 1.00 96.44 88 THR A CA 1
ATOM 649 C C . THR A 1 88 ? -18.852 17.903 -5.424 1.00 96.44 88 THR A C 1
ATOM 651 O O . THR A 1 88 ? -18.626 18.153 -6.610 1.00 96.44 88 THR A O 1
ATOM 654 N N . SER A 1 89 ? -19.626 18.679 -4.676 1.00 96.50 89 SER A N 1
ATOM 655 C CA . SER A 1 89 ? -20.120 19.990 -5.099 1.00 96.50 89 SER A CA 1
ATOM 656 C C . SER A 1 89 ? -19.903 20.992 -3.975 1.00 96.50 89 SER A C 1
ATOM 658 O O . SER A 1 89 ? -19.792 20.594 -2.822 1.00 96.50 89 SER A O 1
ATOM 660 N N . GLY A 1 90 ? -19.803 22.283 -4.279 1.00 94.88 90 GLY A N 1
ATOM 661 C CA . GLY A 1 90 ? -19.594 23.295 -3.248 1.00 94.88 90 GLY A CA 1
ATOM 662 C C . GLY A 1 90 ? -18.670 24.414 -3.697 1.00 94.88 90 GLY A C 1
ATOM 663 O O . GLY A 1 90 ? -18.672 24.809 -4.862 1.00 94.88 90 GLY A O 1
ATOM 664 N N . ASN A 1 91 ? -17.914 24.960 -2.751 1.00 95.56 91 ASN A N 1
ATOM 665 C CA . ASN A 1 91 ? -17.009 26.086 -2.955 1.00 95.56 91 ASN A CA 1
ATOM 666 C C . ASN A 1 91 ? -15.688 25.870 -2.196 1.00 95.56 91 ASN A C 1
ATOM 668 O O . ASN A 1 91 ? -15.470 24.821 -1.601 1.00 95.56 91 ASN A O 1
ATOM 672 N N . ALA A 1 92 ? -14.819 26.880 -2.197 1.00 93.44 92 ALA A N 1
ATOM 673 C CA . ALA A 1 92 ? -13.480 26.817 -1.613 1.00 93.44 92 ALA A CA 1
ATOM 674 C C . ALA A 1 92 ? -13.429 26.563 -0.092 1.00 93.44 92 ALA A C 1
ATOM 676 O O . ALA A 1 92 ? -12.343 26.401 0.445 1.00 93.44 92 ALA A O 1
ATOM 677 N N . SER A 1 93 ? -14.544 26.552 0.641 1.00 95.88 93 SER A N 1
ATOM 678 C CA . SER A 1 93 ? -14.551 26.288 2.090 1.00 95.88 93 SER A CA 1
ATOM 679 C C . SER A 1 93 ? -15.623 25.301 2.547 1.00 95.88 93 SER A C 1
ATOM 681 O O . SER A 1 93 ? -15.665 24.956 3.729 1.00 95.88 93 SER A O 1
ATOM 683 N N . ALA A 1 94 ? -16.473 24.816 1.642 1.00 97.44 94 ALA A N 1
ATOM 684 C CA . ALA A 1 94 ? -17.525 23.862 1.962 1.00 97.44 94 ALA A CA 1
ATOM 685 C C . ALA A 1 94 ? -17.800 22.918 0.792 1.00 97.44 94 ALA A C 1
ATOM 687 O O . ALA A 1 94 ? -17.884 23.360 -0.353 1.00 97.44 94 ALA A O 1
ATOM 688 N N . LEU A 1 95 ? -17.987 21.636 1.103 1.00 98.12 95 LEU A N 1
ATOM 689 C CA . LEU A 1 95 ? -18.274 20.579 0.137 1.00 98.12 95 LEU A CA 1
ATOM 690 C C . LEU A 1 95 ? -19.504 19.787 0.573 1.00 98.12 95 LEU A C 1
ATOM 692 O O . LEU A 1 95 ? -19.642 19.449 1.746 1.00 98.12 95 LEU A O 1
ATOM 696 N N . ASP A 1 96 ? -20.343 19.443 -0.390 1.00 98.06 96 ASP A N 1
ATOM 697 C CA . ASP A 1 96 ? -21.457 18.516 -0.273 1.00 98.06 96 ASP A CA 1
ATOM 698 C C . ASP A 1 96 ? -21.152 17.270 -1.119 1.00 98.06 96 ASP A C 1
ATOM 700 O O . ASP A 1 96 ? -20.736 17.382 -2.281 1.00 98.06 96 ASP A O 1
ATOM 704 N N . PHE A 1 97 ? -21.332 16.087 -0.532 1.00 97.69 97 PHE A N 1
ATOM 705 C CA . PHE A 1 97 ? -21.068 14.792 -1.167 1.00 97.69 97 PHE A CA 1
ATOM 706 C C . PHE A 1 97 ? -21.888 13.662 -0.528 1.00 97.69 97 PHE A C 1
ATOM 708 O O . PHE A 1 97 ? -22.402 13.800 0.581 1.00 97.69 97 PHE A O 1
ATOM 715 N N . GLU A 1 98 ? -22.000 12.528 -1.223 1.00 96.31 98 GLU A N 1
ATOM 716 C CA . GLU A 1 98 ? -22.655 11.320 -0.706 1.00 96.31 98 GLU A CA 1
ATOM 717 C C . GLU A 1 98 ? -21.615 10.259 -0.347 1.00 96.31 98 GLU A C 1
ATOM 719 O O . GLU A 1 98 ? -20.764 9.906 -1.167 1.00 96.31 98 GLU A O 1
ATOM 724 N N . LEU A 1 99 ? -21.715 9.717 0.866 1.00 95.94 99 LEU A N 1
ATOM 725 C CA . LEU A 1 99 ? -20.948 8.552 1.300 1.00 95.94 99 LEU A CA 1
ATOM 726 C C . LEU A 1 99 ? -21.859 7.326 1.422 1.00 95.94 99 LEU A C 1
ATOM 728 O O . LEU A 1 99 ? -23.077 7.437 1.544 1.00 95.94 99 LEU A O 1
ATOM 732 N N . PHE A 1 100 ? -21.262 6.139 1.418 1.00 93.94 100 PHE A N 1
ATOM 733 C CA . PHE A 1 100 ? -21.964 4.862 1.541 1.00 93.94 100 PHE A CA 1
ATOM 734 C C . PHE A 1 100 ? -21.504 4.088 2.772 1.00 93.94 100 PHE A C 1
ATOM 736 O O . PHE A 1 100 ? -20.312 4.017 3.061 1.00 93.94 100 PHE A O 1
ATOM 743 N N . ALA A 1 101 ? -22.454 3.476 3.474 1.00 91.19 101 ALA A N 1
ATOM 744 C CA . ALA A 1 101 ? -22.187 2.628 4.624 1.00 91.19 101 ALA A CA 1
ATOM 745 C C . ALA A 1 101 ? -21.412 1.355 4.246 1.00 91.19 101 ALA A C 1
ATOM 747 O O . ALA A 1 101 ? -21.782 0.619 3.333 1.00 91.19 101 ALA A O 1
ATOM 748 N N . GLY A 1 102 ? -20.388 1.048 5.035 1.00 89.75 102 GLY A N 1
ATOM 749 C CA . GLY A 1 102 ? -19.407 -0.006 4.797 1.00 89.75 102 GLY A CA 1
ATOM 750 C C . GLY A 1 102 ? -18.201 0.425 3.970 1.00 89.75 102 GLY A C 1
ATOM 751 O O . GLY A 1 102 ? -17.440 -0.448 3.584 1.00 89.75 102 GLY A O 1
ATOM 752 N N . GLU A 1 103 ? -18.037 1.718 3.692 1.00 92.62 103 GLU A N 1
ATOM 753 C CA . GLU A 1 103 ? -16.960 2.227 2.844 1.00 92.62 103 GLU A CA 1
ATOM 754 C C . GLU A 1 103 ? -16.041 3.195 3.600 1.00 92.62 103 GLU A C 1
ATOM 756 O O . GLU A 1 103 ? -16.397 3.797 4.624 1.00 92.62 103 GLU A O 1
ATOM 761 N N . LYS A 1 104 ? -14.850 3.373 3.031 1.00 93.94 104 LYS A N 1
ATOM 762 C CA . LYS A 1 104 ? -13.785 4.257 3.504 1.00 93.94 104 LYS A CA 1
ATOM 763 C C . LYS A 1 104 ? -13.376 5.225 2.401 1.00 93.94 104 LYS A C 1
ATOM 765 O O . LYS A 1 104 ? -13.362 4.869 1.222 1.00 93.94 104 LYS A O 1
ATOM 770 N N . TYR A 1 105 ? -13.052 6.446 2.806 1.00 96.12 105 TYR A N 1
ATOM 771 C CA . TYR A 1 105 ? -12.804 7.559 1.907 1.00 96.12 105 TYR A CA 1
ATOM 772 C C . TYR A 1 105 ? -11.624 8.413 2.362 1.00 96.12 105 TYR A C 1
ATOM 774 O O . TYR A 1 105 ? -11.367 8.580 3.558 1.00 96.12 105 TYR A O 1
ATOM 782 N N . ALA A 1 106 ? -10.957 9.014 1.385 1.00 95.81 106 ALA A N 1
ATOM 783 C CA . ALA A 1 106 ? -9.898 9.990 1.571 1.00 95.81 106 ALA A CA 1
ATOM 784 C C . ALA A 1 106 ? -10.317 11.305 0.924 1.00 95.81 106 ALA A C 1
ATOM 786 O O . ALA A 1 106 ? -10.471 11.382 -0.295 1.00 95.81 106 ALA A O 1
ATOM 787 N N . LEU A 1 107 ? -10.494 12.340 1.739 1.00 95.94 107 LEU A N 1
ATOM 788 C CA . LEU A 1 107 ? -10.685 13.707 1.276 1.00 95.94 107 LEU A CA 1
ATOM 789 C C . LEU A 1 107 ? -9.344 14.437 1.331 1.00 95.94 107 LEU A C 1
ATOM 791 O O . LEU A 1 107 ? -8.794 14.656 2.411 1.00 95.94 107 LEU A O 1
ATOM 795 N N . ARG A 1 108 ? -8.832 14.819 0.164 1.00 93.19 108 ARG A N 1
ATOM 796 C CA . ARG A 1 108 ? -7.663 15.683 0.001 1.00 93.19 108 ARG A CA 1
ATOM 797 C C . ARG A 1 108 ? -8.123 17.123 -0.154 1.00 93.19 108 ARG A C 1
ATOM 799 O O . ARG A 1 108 ? -8.946 17.393 -1.026 1.00 93.19 108 ARG A O 1
ATOM 806 N N . LEU A 1 109 ? -7.564 18.034 0.632 1.00 92.75 109 LEU A N 1
ATOM 807 C CA . LEU A 1 109 ? -7.708 19.479 0.448 1.00 92.75 109 LEU A CA 1
ATOM 808 C C . LEU A 1 109 ? -6.356 20.068 0.051 1.00 92.75 109 LEU A C 1
ATOM 810 O O . LEU A 1 109 ? -5.351 19.768 0.696 1.00 92.75 109 LEU A O 1
ATOM 814 N N . GLU A 1 110 ? -6.330 20.907 -0.978 1.00 89.56 110 GLU A N 1
ATOM 815 C CA . GLU A 1 110 ? -5.116 21.523 -1.521 1.00 89.56 110 GLU A CA 1
ATOM 816 C C . GLU A 1 110 ? -5.266 23.043 -1.614 1.00 89.56 110 GLU A C 1
ATOM 818 O O . GLU A 1 110 ? -6.304 23.540 -2.037 1.00 89.56 110 GLU A O 1
ATOM 823 N N . GLY A 1 111 ? -4.220 23.772 -1.236 1.00 86.12 111 GLY A N 1
ATOM 824 C CA . GLY A 1 111 ? -4.057 25.224 -1.350 1.00 86.12 111 GLY A CA 1
ATOM 825 C C . GLY A 1 111 ? -2.635 25.574 -0.901 1.00 86.12 111 GLY A C 1
ATOM 826 O O . GLY A 1 111 ? -1.711 24.822 -1.207 1.00 86.12 111 GLY A O 1
ATOM 827 N N . ASP A 1 112 ? -2.460 26.591 -0.050 1.00 80.19 112 ASP A N 1
ATOM 828 C CA . ASP A 1 112 ? -1.167 26.884 0.615 1.00 80.19 112 ASP A CA 1
ATOM 829 C C . ASP A 1 112 ? -0.599 25.696 1.421 1.00 80.19 112 ASP A C 1
ATOM 831 O O . ASP A 1 112 ? 0.586 25.643 1.757 1.00 80.19 112 ASP A O 1
ATOM 835 N N . ARG A 1 113 ? -1.462 24.738 1.769 1.00 80.94 113 ARG A N 1
ATOM 836 C CA . ARG A 1 113 ? -1.115 23.476 2.421 1.00 80.94 113 ARG A CA 1
ATOM 837 C C . ARG A 1 113 ? -1.968 22.338 1.876 1.00 80.94 113 ARG A C 1
ATOM 839 O O . ARG A 1 113 ? -3.055 22.563 1.346 1.00 80.94 113 ARG A O 1
ATOM 846 N N . THR A 1 114 ? -1.493 21.114 2.083 1.00 83.62 114 THR A N 1
ATOM 847 C CA . THR A 1 114 ? -2.252 19.890 1.804 1.00 83.62 114 THR A CA 1
ATOM 848 C C . THR A 1 114 ? -2.678 19.230 3.108 1.00 83.62 114 THR A C 1
ATOM 850 O O . THR A 1 114 ? -1.839 19.003 3.981 1.00 83.62 114 THR A O 1
ATOM 853 N N . GLU A 1 115 ? -3.961 18.898 3.224 1.00 87.06 115 GLU A N 1
ATOM 854 C CA . GLU A 1 115 ? -4.541 18.199 4.377 1.00 87.06 115 GLU A CA 1
ATOM 855 C C . GLU A 1 115 ? -5.352 16.987 3.912 1.00 87.06 115 GLU A C 1
ATOM 857 O O . GLU A 1 115 ? -6.063 17.047 2.906 1.00 87.06 115 GLU A O 1
ATOM 862 N N . TRP A 1 116 ? -5.253 15.894 4.671 1.00 89.69 116 TRP A N 1
ATOM 863 C CA . TRP A 1 116 ? -6.013 14.668 4.442 1.00 89.69 116 TRP A CA 1
ATOM 864 C C . TRP A 1 116 ? -7.027 14.461 5.563 1.00 89.69 116 TRP A C 1
ATOM 866 O O . TRP A 1 116 ? -6.677 14.471 6.747 1.00 89.69 116 TRP A O 1
ATOM 876 N N . ILE A 1 117 ? -8.279 14.221 5.180 1.00 93.44 117 ILE A N 1
ATOM 877 C CA . ILE A 1 117 ? -9.350 13.809 6.081 1.00 93.44 117 ILE A CA 1
ATOM 878 C C . ILE A 1 117 ? -9.779 12.395 5.698 1.00 93.44 117 ILE A C 1
ATOM 880 O O . ILE A 1 117 ? -10.202 12.138 4.572 1.00 93.44 117 ILE A O 1
ATOM 884 N N . MET A 1 118 ? -9.670 11.474 6.650 1.00 94.50 118 MET A N 1
ATOM 885 C CA . MET A 1 118 ? -10.085 10.083 6.494 1.00 94.50 118 MET A CA 1
ATOM 886 C C . MET A 1 118 ? -11.519 9.934 6.987 1.00 94.50 118 MET A C 1
ATOM 888 O O . MET A 1 118 ? -11.809 10.227 8.149 1.00 94.50 118 MET A O 1
ATOM 892 N N . LEU A 1 119 ? -12.415 9.470 6.123 1.00 94.88 119 LEU A N 1
ATOM 893 C CA . LEU A 1 119 ? -13.832 9.293 6.436 1.00 94.88 119 LEU A CA 1
ATOM 894 C C . LEU A 1 119 ? -14.212 7.825 6.300 1.00 94.88 119 LEU A C 1
ATOM 896 O O . LEU A 1 119 ? -13.772 7.135 5.388 1.00 94.88 119 LEU A O 1
ATOM 900 N N . TRP A 1 120 ? -15.011 7.340 7.235 1.00 91.75 120 TRP A N 1
ATOM 901 C CA . TRP A 1 120 ? -15.309 5.925 7.360 1.00 91.75 120 TRP A CA 1
ATOM 902 C C . TRP A 1 120 ? -16.713 5.799 7.907 1.00 91.75 120 TRP A C 1
ATOM 904 O O . TRP A 1 120 ? -17.029 6.260 9.009 1.00 91.75 120 TRP A O 1
ATOM 914 N N . VAL A 1 121 ? -17.555 5.202 7.073 1.00 92.56 121 VAL A N 1
ATOM 915 C CA . VAL A 1 121 ? -18.965 5.016 7.361 1.00 92.56 121 VAL A CA 1
ATOM 916 C C . VAL A 1 121 ? -19.137 3.555 7.704 1.00 92.56 121 VAL A C 1
ATOM 918 O O . VAL A 1 121 ? -19.241 2.709 6.825 1.00 92.56 121 VAL A O 1
ATOM 921 N N . ASP A 1 122 ? -19.139 3.223 8.984 1.00 88.88 122 ASP A N 1
ATOM 922 C CA . ASP A 1 122 ? -19.392 1.856 9.405 1.00 88.88 122 ASP A CA 1
ATOM 923 C C . ASP A 1 122 ? -20.843 1.458 9.060 1.00 88.88 122 ASP A C 1
ATOM 925 O O . ASP A 1 122 ? -21.775 2.269 9.086 1.00 88.88 122 ASP A O 1
ATOM 929 N N . ARG A 1 123 ? -21.081 0.174 8.777 1.00 84.88 123 ARG A N 1
ATOM 930 C CA . ARG A 1 123 ? -22.459 -0.331 8.647 1.00 84.88 123 ARG A CA 1
ATOM 931 C C . ARG A 1 123 ? -23.157 -0.277 10.001 1.00 84.88 123 ARG A C 1
ATOM 933 O O . ARG A 1 123 ? -22.540 -0.605 11.014 1.00 84.88 123 ARG A O 1
ATOM 940 N N . SER A 1 124 ? -24.438 0.092 10.033 1.00 72.06 124 SER A N 1
ATOM 941 C CA . SER A 1 124 ? -25.246 0.041 11.259 1.00 72.06 124 SER A CA 1
ATOM 942 C C . SER A 1 124 ? -25.133 -1.329 11.938 1.00 72.06 124 SER A C 1
ATOM 944 O O . SER A 1 124 ? -25.354 -2.363 11.301 1.00 72.06 124 SER A O 1
ATOM 946 N N . GLU A 1 125 ? -24.798 -1.345 13.224 1.00 66.25 125 GLU A N 1
ATOM 947 C CA . GLU A 1 125 ? -24.695 -2.586 13.991 1.00 66.25 125 GLU A CA 1
ATOM 948 C C . GLU A 1 125 ? -26.048 -3.014 14.557 1.00 66.25 125 GLU A C 1
ATOM 950 O O . GLU A 1 125 ? -26.862 -2.193 14.982 1.00 66.25 125 GLU A O 1
ATOM 955 N N . LYS A 1 126 ? -26.250 -4.330 14.646 1.00 57.22 126 LYS A N 1
ATOM 956 C CA . LYS A 1 126 ? -27.154 -4.884 15.655 1.00 57.22 126 LYS A CA 1
ATOM 957 C C . LYS A 1 126 ? -26.381 -4.893 16.972 1.00 57.22 126 LYS A C 1
ATOM 959 O O . LYS A 1 126 ? -25.255 -5.376 16.992 1.00 57.22 126 LYS A O 1
ATOM 964 N N . LYS A 1 127 ? -26.978 -4.355 18.039 1.00 55.78 127 LYS A N 1
ATOM 965 C CA . LYS A 1 127 ? -26.387 -4.292 19.387 1.00 55.78 127 LYS A CA 1
ATOM 966 C C . LYS A 1 127 ? -25.737 -5.640 19.748 1.00 55.78 127 LYS A C 1
ATOM 968 O O . LYS A 1 127 ? -26.422 -6.664 19.696 1.00 55.78 127 LYS A O 1
ATOM 973 N N . VAL A 1 128 ? -24.437 -5.638 20.051 1.00 58.78 128 VAL A N 1
ATOM 974 C CA . VAL A 1 128 ? -23.682 -6.858 20.377 1.00 58.78 128 VAL A CA 1
ATOM 975 C C . VAL A 1 128 ? -23.982 -7.307 21.820 1.00 58.78 128 VAL A C 1
ATOM 977 O O . VAL A 1 128 ? -24.557 -6.572 22.622 1.00 58.78 128 VAL A O 1
ATOM 980 N N . THR A 1 129 ? -23.723 -8.588 22.074 1.00 56.59 129 THR A N 1
ATOM 981 C CA . THR A 1 129 ? -24.078 -9.439 23.222 1.00 56.59 129 THR A CA 1
ATOM 982 C C . THR A 1 129 ? -23.518 -8.980 24.580 1.00 56.59 129 THR A C 1
ATOM 984 O O . THR A 1 129 ? -22.604 -8.174 24.633 1.00 56.59 129 THR A O 1
ATOM 987 N N . ARG A 1 130 ? -24.029 -9.550 25.689 1.00 61.56 130 ARG A N 1
ATOM 988 C CA . ARG A 1 130 ? -23.706 -9.212 27.101 1.00 61.56 130 ARG A CA 1
ATOM 989 C C . ARG A 1 130 ? -22.213 -9.196 27.504 1.00 61.56 130 ARG A C 1
ATOM 991 O O . ARG A 1 130 ? -21.928 -8.663 28.570 1.00 61.56 130 ARG A O 1
ATOM 998 N N . ASP A 1 131 ? -21.308 -9.744 26.692 1.00 81.38 131 ASP A N 1
ATOM 999 C CA . ASP A 1 131 ? -19.897 -9.993 27.036 1.00 81.38 131 ASP A CA 1
ATOM 1000 C C . ASP A 1 131 ? -18.897 -9.049 26.322 1.00 81.38 131 ASP A C 1
ATOM 1002 O O . ASP A 1 131 ? -17.725 -9.392 26.154 1.00 81.38 131 ASP A O 1
ATOM 1006 N N . SER A 1 132 ? -19.337 -7.873 25.858 1.00 89.88 132 SER A N 1
ATOM 1007 C CA . SER A 1 132 ? -18.461 -6.850 25.264 1.00 89.88 132 SER A CA 1
ATOM 1008 C C . SER A 1 132 ? -17.950 -5.830 26.289 1.00 89.88 132 SER A C 1
ATOM 1010 O O . SER A 1 132 ? -18.576 -5.579 27.321 1.00 89.88 132 SER A O 1
ATOM 1012 N N . LEU A 1 133 ? -16.799 -5.210 25.999 1.00 93.06 133 LEU A N 1
ATOM 1013 C CA . LEU A 1 133 ? -16.355 -4.009 26.703 1.00 93.06 133 LEU A CA 1
ATOM 1014 C C . LEU A 1 133 ? -17.241 -2.833 26.264 1.00 93.06 133 LEU A C 1
ATOM 1016 O O . LEU A 1 133 ? -17.211 -2.480 25.081 1.00 93.06 133 LEU A O 1
ATOM 1020 N N . PRO A 1 134 ? -18.012 -2.221 27.181 1.00 91.69 134 PRO A N 1
ATOM 1021 C CA . PRO A 1 134 ? -18.918 -1.131 26.842 1.00 91.69 134 PRO A CA 1
ATOM 1022 C C . PRO A 1 134 ? -18.152 0.167 26.567 1.00 91.69 134 PRO A C 1
ATOM 1024 O O . PRO A 1 134 ? -16.966 0.284 26.876 1.00 91.69 134 PRO A O 1
ATOM 1027 N N . ALA A 1 135 ? -18.847 1.177 26.044 1.00 89.62 135 ALA A N 1
ATOM 1028 C CA . ALA A 1 135 ? -18.282 2.512 25.863 1.00 89.62 135 ALA A CA 1
ATOM 1029 C C . ALA A 1 135 ? -17.624 3.051 27.151 1.00 89.62 135 ALA A C 1
ATOM 1031 O O . ALA A 1 135 ? -18.191 2.937 28.239 1.00 89.62 135 ALA A O 1
ATOM 1032 N N . GLY A 1 136 ? -16.438 3.648 27.017 1.00 90.94 136 GLY A N 1
ATOM 1033 C CA . GLY A 1 136 ? -15.615 4.110 28.137 1.00 90.94 136 GLY A CA 1
ATOM 1034 C C . GLY A 1 136 ? -14.154 3.673 28.027 1.00 90.94 136 GLY A C 1
ATOM 1035 O O . GLY A 1 136 ? -13.794 2.854 27.182 1.00 90.94 136 GLY A O 1
ATOM 1036 N N . GLU A 1 137 ? -13.302 4.237 28.880 1.00 94.19 137 GLU A N 1
ATOM 1037 C CA . GLU A 1 137 ? -11.892 3.850 28.973 1.00 94.19 137 GLU A CA 1
ATOM 1038 C C . GLU A 1 137 ? -11.710 2.652 29.917 1.00 94.19 137 GLU A C 1
ATOM 1040 O O . GLU A 1 137 ? -12.158 2.671 31.064 1.00 94.19 137 GLU A O 1
ATOM 1045 N N . HIS A 1 138 ? -11.002 1.627 29.442 1.00 95.06 138 HIS A N 1
ATOM 1046 C CA . HIS A 1 138 ? -10.701 0.390 30.159 1.00 95.06 138 HIS A CA 1
ATOM 1047 C C . HIS A 1 138 ? -9.188 0.209 30.228 1.00 95.06 138 HIS A C 1
ATOM 1049 O O . HIS A 1 138 ? -8.543 -0.117 29.232 1.00 95.06 138 HIS A O 1
ATOM 1055 N N . LEU A 1 139 ? -8.603 0.433 31.402 1.00 95.12 139 LEU A N 1
ATOM 1056 C CA . LEU A 1 139 ? -7.162 0.295 31.604 1.00 95.12 139 LEU A CA 1
ATOM 1057 C C . LEU A 1 139 ? -6.780 -1.169 31.838 1.00 95.12 139 LEU A C 1
ATOM 1059 O O . LEU A 1 139 ? -7.334 -1.820 32.723 1.00 95.12 139 LEU A O 1
ATOM 1063 N N . SER A 1 140 ? -5.781 -1.668 31.109 1.00 94.81 140 SER A N 1
ATOM 1064 C CA . SER A 1 140 ? -5.289 -3.040 31.274 1.00 94.81 140 SER A CA 1
ATOM 1065 C C . SER A 1 140 ? -3.763 -3.137 31.243 1.00 94.81 140 SER A C 1
ATOM 1067 O O . SER A 1 140 ? -3.070 -2.325 30.626 1.00 94.81 140 SER A O 1
ATOM 1069 N N . ALA A 1 141 ? -3.231 -4.149 31.931 1.00 94.38 141 ALA A N 1
ATOM 1070 C CA . ALA A 1 141 ? -1.866 -4.618 31.702 1.00 94.38 141 ALA A CA 1
ATOM 1071 C C . ALA A 1 141 ? -1.801 -5.408 30.383 1.00 94.38 141 ALA A C 1
ATOM 1073 O O . ALA A 1 141 ? -2.844 -5.844 29.903 1.00 94.38 141 ALA A O 1
ATOM 1074 N N . PRO A 1 142 ? -0.609 -5.650 29.815 1.00 95.12 142 PRO A N 1
ATOM 1075 C CA . PRO A 1 142 ? -0.449 -6.623 28.741 1.00 95.12 142 PRO A CA 1
ATOM 1076 C C . PRO A 1 142 ? -0.999 -8.000 29.122 1.00 95.12 142 PRO A C 1
ATOM 1078 O O . PRO A 1 142 ? -0.833 -8.435 30.265 1.00 95.12 142 PRO A O 1
ATOM 1081 N N . PHE A 1 143 ? -1.651 -8.685 28.184 1.00 95.31 143 PHE A N 1
ATOM 1082 C CA . PHE A 1 143 ? -2.280 -9.982 28.445 1.00 95.31 143 PHE A CA 1
ATOM 1083 C C . PHE A 1 143 ? -2.302 -10.894 27.216 1.00 95.31 143 PHE A C 1
ATOM 1085 O O . PHE A 1 143 ? -2.159 -10.452 26.073 1.00 95.31 143 PHE A O 1
ATOM 1092 N N . VAL A 1 144 ? -2.505 -12.187 27.476 1.00 97.19 144 VAL A N 1
ATOM 1093 C CA . VAL A 1 144 ? -2.733 -13.207 26.449 1.00 97.19 144 VAL A CA 1
ATOM 1094 C C . VAL A 1 144 ? -4.235 -13.459 26.328 1.00 97.19 144 VAL A C 1
ATOM 1096 O O . VAL A 1 144 ? -4.893 -13.802 27.309 1.00 97.19 144 VAL A O 1
ATOM 1099 N N . LEU A 1 145 ? -4.776 -13.273 25.129 1.00 96.75 145 LEU A N 1
ATOM 1100 C CA . LEU A 1 145 ? -6.161 -13.528 24.765 1.00 96.75 145 LEU A CA 1
ATOM 1101 C C . LEU A 1 145 ? -6.290 -14.927 24.152 1.00 96.75 145 LEU A C 1
ATOM 1103 O O . LEU A 1 145 ? -5.737 -15.193 23.085 1.00 96.75 145 LEU A O 1
ATOM 1107 N N . SER A 1 146 ? -7.079 -15.780 24.804 1.00 92.44 146 SER A N 1
ATOM 1108 C CA . SER A 1 146 ? -7.324 -17.174 24.405 1.00 92.44 146 SER A CA 1
ATOM 1109 C C . SER A 1 146 ? -8.720 -17.439 23.830 1.00 92.44 146 SER A C 1
ATOM 1111 O O . SER A 1 146 ? -9.073 -18.587 23.575 1.00 92.44 146 SER A O 1
ATOM 1113 N N . SER A 1 147 ? -9.548 -16.401 23.686 1.00 92.12 147 SER A N 1
ATOM 1114 C CA . SER A 1 147 ? -10.894 -16.511 23.115 1.00 92.12 147 SER A CA 1
ATOM 1115 C C . SER A 1 147 ? -11.301 -15.201 22.430 1.00 92.12 147 SER A C 1
ATOM 1117 O O . SER A 1 147 ? -10.586 -14.729 21.550 1.00 92.12 147 SER A O 1
ATOM 1119 N N . THR A 1 148 ? -12.432 -14.597 22.796 1.00 94.50 148 THR A N 1
ATOM 1120 C CA . THR A 1 148 ? -12.971 -13.414 22.119 1.00 94.50 148 THR A CA 1
ATOM 1121 C C . THR A 1 148 ? -12.846 -12.164 22.981 1.00 94.50 148 THR A C 1
ATOM 1123 O O . THR A 1 148 ? -13.248 -12.158 24.140 1.00 94.50 148 THR A O 1
ATOM 1126 N N . LEU A 1 149 ? -12.344 -11.086 22.385 1.00 95.75 149 LEU A N 1
ATOM 1127 C CA . LEU A 1 149 ? -12.427 -9.723 22.893 1.00 95.75 149 LEU A CA 1
ATOM 1128 C C . LEU A 1 149 ? -13.355 -8.930 21.971 1.00 95.75 149 LEU A C 1
ATOM 1130 O O . LEU A 1 149 ? -13.088 -8.828 20.777 1.00 95.75 149 LEU A O 1
ATOM 1134 N N . THR A 1 150 ? -14.428 -8.357 22.513 1.00 95.12 150 THR A N 1
ATOM 1135 C CA . THR A 1 150 ? -15.323 -7.471 21.754 1.00 95.12 150 THR A CA 1
ATOM 1136 C C . THR A 1 150 ? -15.336 -6.087 22.382 1.00 95.12 150 THR A C 1
ATOM 1138 O O . THR A 1 150 ? -15.529 -5.971 23.590 1.00 95.12 150 THR A O 1
ATOM 1141 N N . LEU A 1 151 ? -15.133 -5.051 21.573 1.00 93.19 151 LEU A N 1
ATOM 1142 C CA . LEU A 1 151 ? -15.109 -3.651 21.987 1.00 93.19 151 LEU A CA 1
ATOM 1143 C C . LEU A 1 151 ? -16.284 -2.912 21.339 1.00 93.19 151 LEU A C 1
ATOM 1145 O O . LEU A 1 151 ? -16.305 -2.736 20.117 1.00 93.19 151 LEU A O 1
ATOM 1149 N N . ASP A 1 152 ? -17.245 -2.462 22.142 1.00 89.69 152 ASP A N 1
ATOM 1150 C CA . ASP A 1 152 ? -18.372 -1.672 21.642 1.00 89.69 152 ASP A CA 1
ATOM 1151 C C . ASP A 1 152 ? -17.901 -0.317 21.090 1.00 89.69 152 ASP A C 1
ATOM 1153 O O . ASP A 1 152 ? -16.821 0.184 21.417 1.00 89.69 152 ASP A O 1
ATOM 1157 N N . ALA A 1 153 ? -18.736 0.324 20.268 1.00 86.44 153 ALA A N 1
ATOM 1158 C CA . ALA A 1 153 ? -18.488 1.695 19.831 1.00 86.44 153 ALA A CA 1
ATOM 1159 C C . ALA A 1 153 ? -18.269 2.628 21.042 1.00 86.44 153 ALA A C 1
ATOM 1161 O O . ALA A 1 153 ? -19.083 2.672 21.964 1.00 86.44 153 ALA A O 1
ATOM 1162 N N . GLY A 1 154 ? -17.157 3.369 21.035 1.00 87.06 154 GLY A N 1
ATOM 1163 C CA . GLY A 1 154 ? -16.744 4.246 22.139 1.00 87.06 154 GLY A CA 1
ATOM 1164 C C . GLY A 1 154 ? -15.972 3.557 23.272 1.00 87.06 154 GLY A C 1
ATOM 1165 O O . GLY A 1 154 ? -15.541 4.237 24.204 1.00 87.06 154 GLY A O 1
ATOM 1166 N N . ALA A 1 155 ? -15.785 2.234 23.228 1.00 92.94 155 ALA A N 1
ATOM 1167 C CA . ALA A 1 155 ? -14.909 1.525 24.160 1.00 92.94 155 ALA A CA 1
ATOM 1168 C C . ALA A 1 155 ? -13.442 1.753 23.778 1.00 92.94 155 ALA A C 1
ATOM 1170 O O . ALA A 1 155 ? -13.088 1.667 22.602 1.00 92.94 155 ALA A O 1
ATOM 1171 N N . VAL A 1 156 ? -12.577 2.004 24.761 1.00 94.94 156 VAL A N 1
ATOM 1172 C CA . VAL A 1 156 ? -11.127 2.137 24.562 1.00 94.94 156 VAL A CA 1
ATOM 1173 C C . VAL A 1 156 ? -10.408 1.239 25.550 1.00 94.94 156 VAL A C 1
ATOM 1175 O O . VAL A 1 156 ? -10.373 1.532 26.741 1.00 94.94 156 VAL A O 1
ATOM 1178 N N . LEU A 1 157 ? -9.811 0.156 25.065 1.00 96.44 157 LEU A N 1
ATOM 1179 C CA . LEU A 1 157 ? -8.887 -0.654 25.850 1.00 96.44 157 LEU A CA 1
ATOM 1180 C C . LEU A 1 157 ? -7.507 0.002 25.794 1.00 96.44 157 LEU A C 1
ATOM 1182 O O . LEU A 1 157 ? -6.851 -0.029 24.754 1.00 96.44 157 LEU A O 1
ATOM 1186 N N . ARG A 1 158 ? -7.074 0.606 26.901 1.00 93.69 158 ARG A N 1
ATOM 1187 C CA . ARG A 1 158 ? -5.828 1.376 26.984 1.00 93.69 158 ARG A CA 1
ATOM 1188 C C . ARG A 1 158 ? -4.791 0.673 27.848 1.00 93.69 158 ARG A C 1
ATOM 1190 O O . ARG A 1 158 ? -5.092 0.181 28.939 1.00 93.69 158 ARG A O 1
ATOM 1197 N N . TRP A 1 159 ? -3.546 0.660 27.381 1.00 91.50 159 TRP A N 1
ATOM 1198 C CA . TRP A 1 159 ? -2.427 0.180 28.182 1.00 91.50 159 TRP A CA 1
ATOM 1199 C C . TRP A 1 159 ? -2.216 1.076 29.407 1.00 91.50 159 TRP A C 1
ATOM 1201 O O . TRP A 1 159 ? -2.049 2.289 29.297 1.00 91.50 159 TRP A O 1
ATOM 1211 N N . ARG A 1 160 ? -2.212 0.478 30.602 1.00 90.50 160 ARG A N 1
ATOM 1212 C CA . ARG A 1 160 ? -2.113 1.217 31.874 1.00 90.50 160 ARG A CA 1
ATOM 1213 C C . ARG A 1 160 ? -0.697 1.696 32.231 1.00 90.50 160 ARG A C 1
ATOM 1215 O O . ARG A 1 160 ? -0.510 2.261 33.306 1.00 90.50 160 ARG A O 1
ATOM 1222 N N . GLY A 1 161 ? 0.295 1.418 31.385 1.00 84.06 161 GLY A N 1
ATOM 1223 C CA . GLY A 1 161 ? 1.714 1.541 31.720 1.00 84.06 161 GLY A CA 1
ATOM 1224 C C . GLY A 1 161 ? 2.249 0.342 32.516 1.00 84.06 161 GLY A C 1
ATOM 1225 O O . GLY A 1 161 ? 1.495 -0.520 32.980 1.00 84.06 161 GLY A O 1
ATOM 1226 N N . GLY A 1 162 ? 3.571 0.267 32.674 1.00 80.25 162 GLY A N 1
ATOM 1227 C CA . GLY A 1 162 ? 4.242 -0.799 33.422 1.00 80.25 162 GLY A CA 1
ATOM 1228 C C . GLY A 1 162 ? 5.519 -1.285 32.743 1.00 80.25 162 GLY A C 1
ATOM 1229 O O . GLY A 1 162 ? 6.104 -0.568 31.938 1.00 80.25 162 GLY A O 1
ATOM 1230 N N . ALA A 1 163 ? 5.954 -2.498 33.097 1.00 73.81 163 ALA A N 1
ATOM 1231 C CA . ALA A 1 163 ? 7.123 -3.130 32.492 1.00 73.81 163 ALA A CA 1
ATOM 1232 C C . ALA A 1 163 ? 6.930 -3.343 30.982 1.00 73.81 163 ALA A C 1
ATOM 1234 O O . ALA A 1 163 ? 5.814 -3.610 30.524 1.00 73.81 163 ALA A O 1
ATOM 1235 N N . ASP A 1 164 ? 8.031 -3.250 30.236 1.00 76.69 164 ASP A N 1
ATOM 1236 C CA . ASP A 1 164 ? 8.043 -3.514 28.801 1.00 76.69 164 ASP A CA 1
ATOM 1237 C C . ASP A 1 164 ? 7.566 -4.951 28.524 1.00 76.69 164 ASP A C 1
ATOM 1239 O O . ASP A 1 164 ? 7.972 -5.906 29.190 1.00 76.69 164 ASP A O 1
ATOM 1243 N N . ALA A 1 165 ? 6.687 -5.098 27.534 1.00 85.56 165 ALA A N 1
ATOM 1244 C CA . ALA A 1 165 ? 6.154 -6.376 27.077 1.00 85.56 165 ALA A CA 1
ATOM 1245 C C . ALA A 1 165 ? 6.278 -6.481 25.555 1.00 85.56 165 ALA A C 1
ATOM 1247 O O . ALA A 1 165 ? 6.333 -5.472 24.852 1.00 85.56 165 ALA A O 1
ATOM 1248 N N . THR A 1 166 ? 6.296 -7.711 25.042 1.00 90.88 166 THR A N 1
ATOM 1249 C CA . THR A 1 166 ? 6.390 -7.989 23.600 1.00 90.88 166 THR A CA 1
ATOM 1250 C C . THR A 1 166 ? 5.176 -7.484 22.824 1.00 90.88 166 THR A C 1
ATOM 1252 O O . THR A 1 166 ? 5.320 -7.075 21.670 1.00 90.88 166 THR A O 1
ATOM 1255 N N . ALA A 1 167 ? 3.992 -7.492 23.438 1.00 95.06 167 ALA A N 1
ATOM 1256 C CA . ALA A 1 167 ? 2.782 -6.899 22.888 1.00 95.06 167 ALA A CA 1
ATOM 1257 C C . ALA A 1 167 ? 1.778 -6.523 23.979 1.00 95.06 167 ALA A C 1
ATOM 1259 O O . ALA A 1 167 ? 1.813 -7.103 25.065 1.00 95.06 167 ALA A O 1
ATOM 1260 N N . PHE A 1 168 ? 0.864 -5.595 23.684 1.00 95.69 168 PHE A N 1
ATOM 1261 C CA . PHE A 1 168 ? -0.233 -5.262 24.594 1.00 95.69 168 PHE A CA 1
ATOM 1262 C C . PHE A 1 168 ? -1.287 -6.378 24.614 1.00 95.69 168 PHE A C 1
ATOM 1264 O O . PHE A 1 168 ? -1.616 -6.899 25.680 1.00 95.69 168 PHE A O 1
ATOM 1271 N N . VAL A 1 169 ? -1.753 -6.800 23.438 1.00 97.00 169 VAL A N 1
ATOM 1272 C CA . VAL A 1 169 ? -2.657 -7.945 23.278 1.00 97.00 169 VAL A CA 1
ATOM 1273 C C . VAL A 1 169 ? -1.920 -9.057 22.540 1.00 97.00 169 VAL A C 1
ATOM 1275 O O . VAL A 1 169 ? -1.519 -8.883 21.392 1.00 97.00 169 VAL A O 1
ATOM 1278 N N . THR A 1 170 ? -1.742 -10.211 23.180 1.00 97.88 170 THR A N 1
ATOM 1279 C CA . THR A 1 170 ? -1.181 -11.403 22.525 1.00 97.88 170 THR A CA 1
ATOM 1280 C C . THR A 1 170 ? -2.285 -12.416 22.261 1.00 97.88 170 THR A C 1
ATOM 1282 O O . THR A 1 170 ? -2.868 -12.940 23.198 1.00 97.88 170 THR A O 1
ATOM 1285 N N . CYS A 1 171 ? -2.572 -12.729 21.006 1.00 97.69 171 CYS A N 1
ATOM 1286 C CA . CYS A 1 171 ? -3.552 -13.740 20.626 1.00 97.69 171 CYS A CA 1
ATOM 1287 C C . CYS A 1 171 ? -2.927 -15.136 20.587 1.00 97.69 171 CYS A C 1
ATOM 1289 O O . CYS A 1 171 ? -2.055 -15.391 19.755 1.00 97.69 171 CYS A O 1
ATOM 1291 N N . SER A 1 172 ? -3.360 -16.027 21.485 1.00 95.50 172 SER A N 1
ATOM 1292 C CA . SER A 1 172 ? -2.891 -17.418 21.561 1.00 95.50 172 SER A CA 1
ATOM 1293 C C . SER A 1 172 ? -3.807 -18.280 22.458 1.00 95.50 172 SER A C 1
ATOM 1295 O O . SER A 1 172 ? -4.184 -17.818 23.537 1.00 95.50 172 SER A O 1
ATOM 1297 N N . PRO A 1 173 ? -4.140 -19.536 22.089 1.00 91.25 173 PRO A N 1
ATOM 1298 C CA . PRO A 1 173 ? -3.761 -20.218 20.850 1.00 91.25 173 PRO A CA 1
ATOM 1299 C C . PRO A 1 173 ? -4.659 -19.844 19.665 1.00 91.25 173 PRO A C 1
ATOM 1301 O O . PRO A 1 173 ? -4.152 -19.730 18.565 1.00 91.25 173 PRO A O 1
ATOM 1304 N N . SER A 1 174 ? -5.948 -19.577 19.880 1.00 94.88 174 SER A N 1
ATOM 1305 C CA . SER A 1 174 ? -6.840 -19.028 18.854 1.00 94.88 174 SER A CA 1
ATOM 1306 C C . SER A 1 174 ? -7.663 -17.905 19.463 1.00 94.88 174 SER A C 1
ATOM 1308 O O . SER A 1 174 ? -8.097 -18.017 20.612 1.00 94.88 174 SER A O 1
ATOM 1310 N N . CYS A 1 175 ? -7.870 -16.812 18.733 1.00 94.88 175 CYS A N 1
ATOM 1311 C CA . CYS A 1 175 ? -8.570 -15.650 19.275 1.00 94.88 175 CYS A CA 1
ATOM 1312 C C . CYS A 1 175 ? -9.487 -14.966 18.259 1.00 94.88 175 CYS A C 1
ATOM 1314 O O . CYS A 1 175 ? -9.363 -15.126 17.043 1.00 94.88 175 CYS A O 1
ATOM 1316 N N . SER A 1 176 ? -10.363 -14.102 18.761 1.00 96.50 176 SER A N 1
ATOM 1317 C CA . SER A 1 176 ? -11.016 -13.100 17.932 1.00 96.50 176 SER A CA 1
ATOM 1318 C C . SER A 1 176 ? -11.058 -11.751 18.637 1.00 96.50 176 SER A C 1
ATOM 1320 O O . SER A 1 176 ? -11.387 -11.679 19.818 1.00 96.50 176 SER A O 1
ATOM 1322 N N . VAL A 1 177 ? -10.716 -10.680 17.925 1.00 96.94 177 VAL A N 1
ATOM 1323 C CA . VAL A 1 177 ? -10.793 -9.301 18.424 1.00 96.94 177 VAL A CA 1
ATOM 1324 C C . VAL A 1 177 ? -11.751 -8.540 17.522 1.00 96.94 177 VAL A C 1
ATOM 1326 O O . VAL A 1 177 ? -11.468 -8.383 16.339 1.00 96.94 177 VAL A O 1
ATOM 1329 N N . ASN A 1 178 ? -12.882 -8.092 18.059 1.00 94.12 178 ASN A N 1
ATOM 1330 C CA . ASN A 1 178 ? -13.994 -7.568 17.271 1.00 94.12 178 ASN A CA 1
ATOM 1331 C C . ASN A 1 178 ? -14.516 -6.234 17.797 1.00 94.12 178 ASN A C 1
ATOM 1333 O O . ASN A 1 178 ? -14.384 -5.911 18.978 1.00 94.12 178 ASN A O 1
ATOM 1337 N N . GLY A 1 179 ? -15.244 -5.541 16.930 1.00 90.25 179 GLY A N 1
ATOM 1338 C CA . GLY A 1 179 ? -16.117 -4.433 17.296 1.00 90.25 179 GLY A CA 1
ATOM 1339 C C . GLY A 1 179 ? -15.541 -3.076 16.923 1.00 90.25 179 GLY A C 1
ATOM 1340 O O . GLY A 1 179 ? -14.457 -2.966 16.363 1.00 90.25 179 GLY A O 1
ATOM 1341 N N . LYS A 1 180 ? -16.304 -2.023 17.205 1.00 89.19 180 LYS A N 1
ATOM 1342 C CA . LYS A 1 180 ? -16.011 -0.652 16.761 1.00 89.19 180 LYS A CA 1
ATOM 1343 C C . LYS A 1 180 ? -15.309 0.207 17.807 1.00 89.19 180 LYS A C 1
ATOM 1345 O O . LYS A 1 180 ? -15.165 1.413 17.606 1.00 89.19 180 LYS A O 1
ATOM 1350 N N . GLY A 1 181 ? -14.889 -0.380 18.920 1.00 92.06 181 GLY A N 1
ATOM 1351 C CA . GLY A 1 181 ? -14.032 0.304 19.878 1.00 92.06 181 GLY A CA 1
ATOM 1352 C C . GLY A 1 181 ? -12.583 0.418 19.401 1.00 92.06 181 GLY A C 1
ATOM 1353 O O . GLY A 1 181 ? -12.252 0.187 18.231 1.00 92.06 181 GLY A O 1
ATOM 1354 N N . ALA A 1 182 ? -11.718 0.808 20.329 1.00 93.94 182 ALA A N 1
ATOM 1355 C CA . ALA A 1 182 ? -10.322 1.106 20.075 1.00 93.94 182 ALA A CA 1
ATOM 1356 C C . ALA A 1 182 ? -9.379 0.382 21.046 1.00 93.94 182 ALA A C 1
ATOM 1358 O O . ALA A 1 182 ? -9.703 0.181 22.217 1.00 93.94 182 ALA A O 1
ATOM 1359 N N . ILE A 1 183 ? -8.191 0.037 20.558 1.00 95.56 183 ILE A N 1
ATOM 1360 C CA . ILE A 1 183 ? -7.047 -0.426 21.340 1.00 95.56 183 ILE A CA 1
ATOM 1361 C C . ILE A 1 183 ? -5.990 0.674 21.295 1.00 95.56 183 ILE A C 1
ATOM 1363 O O . ILE A 1 183 ? -5.470 1.007 20.229 1.00 95.56 183 ILE A O 1
ATOM 1367 N N . ASP A 1 184 ? -5.688 1.226 22.464 1.00 92.62 184 ASP A N 1
ATOM 1368 C CA . ASP A 1 184 ? -4.697 2.275 22.665 1.00 92.62 184 ASP A CA 1
ATOM 1369 C C . ASP A 1 184 ? -3.441 1.681 23.311 1.00 92.62 184 ASP A C 1
ATOM 1371 O O . ASP A 1 184 ? -3.414 1.352 24.503 1.00 92.62 184 ASP A O 1
ATOM 1375 N N . ALA A 1 185 ? -2.405 1.523 22.495 1.00 90.69 185 ALA A N 1
ATOM 1376 C CA . ALA A 1 185 ? -1.116 0.966 22.875 1.00 90.69 185 ALA A CA 1
ATOM 1377 C C . ALA A 1 185 ? -0.070 2.049 23.199 1.00 90.69 185 ALA A C 1
ATOM 1379 O O . ALA A 1 185 ? 1.108 1.718 23.338 1.00 90.69 185 ALA A O 1
ATOM 1380 N N . ASN A 1 186 ? -0.463 3.326 23.324 1.00 85.88 186 ASN A N 1
ATOM 1381 C CA . ASN A 1 186 ? 0.481 4.426 23.535 1.00 85.88 186 ASN A CA 1
ATOM 1382 C C . ASN A 1 186 ? 1.454 4.163 24.686 1.00 85.88 186 ASN A C 1
ATOM 1384 O O . ASN A 1 186 ? 1.057 3.961 25.831 1.00 85.88 186 ASN A O 1
ATOM 1388 N N . GLY A 1 187 ? 2.747 4.230 24.369 1.00 79.00 187 GLY A N 1
ATOM 1389 C CA . GLY A 1 187 ? 3.844 4.101 25.324 1.00 79.00 187 GLY A CA 1
ATOM 1390 C C . GLY A 1 187 ? 4.390 2.683 25.496 1.00 79.00 187 GLY A C 1
ATOM 1391 O O . GLY A 1 187 ? 5.451 2.544 26.110 1.00 79.00 187 GLY A O 1
ATOM 1392 N N . ILE A 1 188 ? 3.734 1.647 24.959 1.00 84.25 188 ILE A N 1
ATOM 1393 C CA . ILE A 1 188 ? 4.298 0.295 24.989 1.00 84.25 188 ILE A CA 1
ATOM 1394 C C . ILE A 1 188 ? 5.473 0.196 24.006 1.00 84.25 188 ILE A C 1
ATOM 1396 O O . ILE A 1 188 ? 5.404 0.699 22.886 1.00 84.25 188 ILE A O 1
ATOM 1400 N N . ALA A 1 189 ? 6.559 -0.468 24.411 1.00 85.25 189 ALA A N 1
ATOM 1401 C CA . ALA A 1 189 ? 7.709 -0.704 23.535 1.00 85.25 189 ALA A CA 1
ATOM 1402 C C . ALA A 1 189 ? 7.460 -1.800 22.478 1.00 85.25 189 ALA A C 1
ATOM 1404 O O . ALA A 1 189 ? 8.158 -1.848 21.468 1.00 85.25 189 ALA A O 1
ATOM 1405 N N . GLY A 1 190 ? 6.502 -2.696 22.730 1.00 88.44 190 GLY A N 1
ATOM 1406 C CA . GLY A 1 190 ? 6.155 -3.818 21.861 1.00 88.44 190 GLY A CA 1
ATOM 1407 C C . GLY A 1 190 ? 5.032 -3.525 20.863 1.00 88.44 190 GLY A C 1
ATOM 1408 O O . GLY A 1 190 ? 4.629 -2.383 20.637 1.00 88.44 190 GLY A O 1
ATOM 1409 N N . ASN A 1 191 ? 4.505 -4.594 20.272 1.00 94.19 191 ASN A N 1
ATOM 1410 C CA . ASN A 1 191 ? 3.394 -4.528 19.319 1.00 94.19 191 ASN A CA 1
ATOM 1411 C C . ASN A 1 191 ? 2.095 -4.107 20.032 1.00 94.19 191 ASN A C 1
ATOM 1413 O O . ASN A 1 191 ? 1.907 -4.401 21.216 1.00 94.19 191 ASN A O 1
ATOM 1417 N N . ALA A 1 192 ? 1.144 -3.485 19.331 1.00 95.00 192 ALA A N 1
ATOM 1418 C CA . ALA A 1 192 ? -0.196 -3.331 19.910 1.00 95.00 192 ALA A CA 1
ATOM 1419 C C . ALA A 1 192 ? -0.902 -4.695 19.970 1.00 95.00 192 ALA A C 1
ATOM 1421 O O . ALA A 1 192 ? -1.438 -5.076 21.013 1.00 95.00 192 ALA A O 1
ATOM 1422 N N . ILE A 1 193 ? -0.831 -5.460 18.877 1.00 97.81 193 ILE A N 1
ATOM 1423 C CA . ILE A 1 193 ? -1.367 -6.819 18.791 1.00 97.81 193 ILE A CA 1
ATOM 1424 C C . ILE A 1 193 ? -0.297 -7.758 18.226 1.00 97.81 193 ILE A C 1
ATOM 1426 O O . ILE A 1 193 ? 0.273 -7.502 17.168 1.00 97.81 193 ILE A O 1
ATOM 1430 N N . LEU A 1 194 ? -0.049 -8.868 18.916 1.00 98.06 194 LEU A N 1
ATOM 1431 C CA . LEU A 1 194 ? 0.779 -9.973 18.434 1.00 98.06 194 LEU A CA 1
ATOM 1432 C C . LEU A 1 194 ? -0.089 -11.216 18.265 1.00 98.06 194 LEU A C 1
ATOM 1434 O O . LEU A 1 194 ? -0.730 -11.660 19.215 1.00 98.06 194 LEU A O 1
ATOM 1438 N N . VAL A 1 195 ? -0.099 -11.794 17.069 1.00 98.50 195 VAL A N 1
ATOM 1439 C CA . VAL A 1 195 ? -0.906 -12.973 16.739 1.00 98.50 195 VAL A CA 1
ATOM 1440 C C . VAL A 1 195 ? -0.002 -14.200 16.650 1.00 98.50 195 VAL A C 1
ATOM 1442 O O . VAL A 1 195 ? 0.858 -14.260 15.774 1.00 98.50 195 VAL A O 1
ATOM 1445 N N . LEU A 1 196 ? -0.187 -15.156 17.567 1.00 97.88 196 LEU A N 1
ATOM 1446 C CA . LEU A 1 196 ? 0.619 -16.383 17.696 1.00 97.88 196 LEU A CA 1
ATOM 1447 C C . LEU A 1 196 ? -0.174 -17.675 17.437 1.00 97.88 196 LEU A C 1
ATOM 1449 O O . LEU A 1 196 ? 0.371 -18.766 17.571 1.00 97.88 196 LEU A O 1
ATOM 1453 N N . GLY A 1 197 ? -1.444 -17.570 17.062 1.00 96.50 197 GLY A N 1
ATOM 1454 C CA . GLY A 1 197 ? -2.192 -18.672 16.466 1.00 96.50 197 GLY A CA 1
ATOM 1455 C C . GLY A 1 197 ? -3.420 -18.155 15.717 1.00 96.50 197 GLY A C 1
ATOM 1456 O O . GLY A 1 197 ? -3.509 -16.949 15.476 1.00 96.50 197 GLY A O 1
ATOM 1457 N N . GLU A 1 198 ? -4.324 -19.046 15.308 1.00 97.50 198 GLU A N 1
ATOM 1458 C CA . GLU A 1 198 ? -5.439 -18.700 14.413 1.00 97.50 198 GLU A CA 1
ATOM 1459 C C . GLU A 1 198 ? -6.252 -17.520 14.958 1.00 97.50 198 GLU A C 1
ATOM 1461 O O . GLU A 1 198 ? -6.677 -17.511 16.119 1.00 97.50 198 GLU A O 1
ATOM 1466 N N . ALA A 1 199 ? -6.483 -16.503 14.129 1.00 98.06 199 ALA A N 1
ATOM 1467 C CA . ALA A 1 199 ? -7.124 -15.288 14.606 1.00 98.06 199 ALA A CA 1
ATOM 1468 C C . ALA A 1 199 ? -8.026 -14.627 13.575 1.00 98.06 199 ALA A C 1
ATOM 1470 O O . ALA A 1 199 ? -7.739 -14.593 12.379 1.00 98.06 199 ALA A O 1
ATOM 1471 N N . THR A 1 200 ? -9.104 -14.025 14.074 1.00 98.31 200 THR A N 1
ATOM 1472 C CA . THR A 1 200 ? -9.893 -13.047 13.321 1.00 98.31 200 THR A CA 1
ATOM 1473 C C . THR A 1 200 ? -9.886 -11.709 14.048 1.00 98.31 200 THR A C 1
ATOM 1475 O O . THR A 1 200 ? -10.428 -11.607 15.150 1.00 98.31 200 THR A O 1
ATOM 1478 N N . LEU A 1 201 ? -9.293 -10.689 13.429 1.00 98.38 201 LEU A N 1
ATOM 1479 C CA . LEU A 1 201 ? -9.339 -9.304 13.899 1.00 98.38 201 LEU A CA 1
ATOM 1480 C C . LEU A 1 201 ? -10.314 -8.526 13.018 1.00 98.38 201 LEU A C 1
ATOM 1482 O O . LEU A 1 201 ? -10.189 -8.559 11.793 1.00 98.38 201 LEU A O 1
ATOM 1486 N N . ARG A 1 202 ? -11.282 -7.830 13.618 1.00 95.94 202 ARG A N 1
ATOM 1487 C CA . ARG A 1 202 ? -12.357 -7.194 12.863 1.00 95.94 202 ARG A CA 1
ATOM 1488 C C . ARG A 1 202 ? -12.819 -5.851 13.425 1.00 95.94 202 ARG A C 1
ATOM 1490 O O . ARG A 1 202 ? -13.122 -5.751 14.608 1.00 95.94 202 ARG A O 1
ATOM 1497 N N . ASP A 1 203 ? -12.951 -4.856 12.547 1.00 92.88 203 ASP A N 1
ATOM 1498 C CA . ASP A 1 203 ? -13.602 -3.545 12.753 1.00 92.88 203 ASP A CA 1
ATOM 1499 C C . ASP A 1 203 ? -12.986 -2.603 13.820 1.00 92.88 203 ASP A C 1
ATOM 1501 O O . ASP A 1 203 ? -13.372 -1.424 13.916 1.00 92.88 203 ASP A O 1
ATOM 1505 N N . VAL A 1 204 ? -11.998 -3.092 14.577 1.00 93.75 204 VAL A N 1
ATOM 1506 C CA . VAL A 1 204 ? -11.338 -2.357 15.660 1.00 93.75 204 VAL A CA 1
ATOM 1507 C C . VAL A 1 204 ? -10.394 -1.279 15.137 1.00 93.75 204 VAL A C 1
ATOM 1509 O O . VAL A 1 204 ? -9.724 -1.437 14.111 1.00 93.75 204 VAL A O 1
ATOM 1512 N N . LEU A 1 205 ? -10.314 -0.177 15.881 1.00 94.06 205 LEU A N 1
ATOM 1513 C CA . LEU A 1 205 ? -9.266 0.823 15.701 1.00 94.06 205 LEU A CA 1
ATOM 1514 C C . LEU A 1 205 ? -8.079 0.495 16.619 1.00 94.06 205 LEU A C 1
ATOM 1516 O O . LEU A 1 205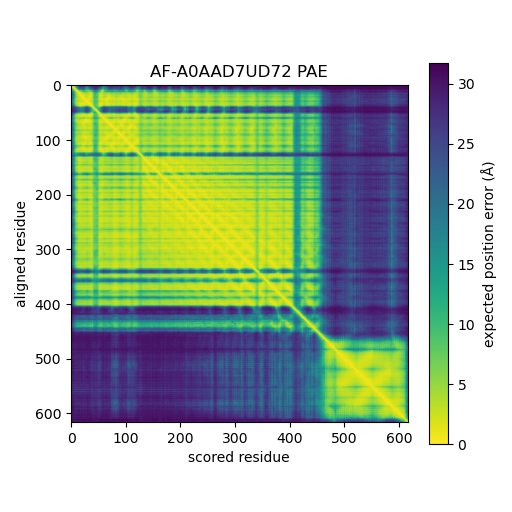 ? -8.264 0.199 17.793 1.00 94.06 205 LEU A O 1
ATOM 1520 N N . VAL A 1 206 ? -6.858 0.561 16.102 1.00 94.50 206 VAL A N 1
ATOM 1521 C CA . VAL A 1 206 ? -5.616 0.309 16.841 1.00 94.50 206 VAL A CA 1
ATOM 1522 C C . VAL A 1 206 ? -4.708 1.516 16.677 1.00 94.50 206 VAL A C 1
ATOM 1524 O O . VAL A 1 206 ? -4.467 1.963 15.556 1.00 94.50 206 VAL A O 1
ATOM 1527 N N . PHE A 1 207 ? -4.196 2.061 17.776 1.00 91.00 207 PHE A N 1
ATOM 1528 C CA . PHE A 1 207 ? -3.306 3.215 17.713 1.00 91.00 207 PHE A CA 1
ATOM 1529 C C . PHE A 1 207 ? -2.276 3.237 18.836 1.00 91.00 207 PHE A C 1
ATOM 1531 O O . PHE A 1 207 ? -2.414 2.545 19.843 1.00 91.00 207 PHE A O 1
ATOM 1538 N N . GLY A 1 208 ? -1.230 4.041 18.647 1.00 79.50 208 GLY A N 1
ATOM 1539 C CA . GLY A 1 208 ? -0.237 4.312 19.685 1.00 79.50 208 GLY A CA 1
ATOM 1540 C C . GLY A 1 208 ? 0.899 3.295 19.786 1.00 79.50 208 GLY A C 1
ATOM 1541 O O . GLY A 1 208 ? 1.633 3.304 20.770 1.00 79.50 208 GLY A O 1
ATOM 1542 N N . SER A 1 209 ? 1.072 2.403 18.806 1.00 79.12 209 SER A N 1
ATOM 1543 C CA . SER A 1 209 ? 2.221 1.491 18.824 1.00 79.12 209 SER A CA 1
ATOM 1544 C C . SER A 1 209 ? 3.522 2.225 18.489 1.00 79.12 209 SER A C 1
ATOM 1546 O O . SER A 1 209 ? 3.589 2.992 17.524 1.00 79.12 209 SER A O 1
ATOM 1548 N N . ALA A 1 210 ? 4.566 1.957 19.279 1.00 79.38 210 ALA A N 1
ATOM 1549 C CA . ALA A 1 210 ? 5.937 2.403 19.024 1.00 79.38 210 ALA A CA 1
ATOM 1550 C C . ALA A 1 210 ? 6.796 1.337 18.304 1.00 79.38 210 ALA A C 1
ATOM 1552 O O . ALA A 1 210 ? 7.993 1.546 18.105 1.00 79.38 210 ALA A O 1
ATOM 1553 N N . SER A 1 211 ? 6.192 0.204 17.936 1.00 87.75 211 SER A N 1
ATOM 1554 C CA . SER A 1 211 ? 6.787 -0.912 17.192 1.00 87.75 211 SER A CA 1
ATOM 1555 C C . SER A 1 211 ? 5.847 -1.302 16.041 1.00 87.75 211 SER A C 1
ATOM 1557 O O . SER A 1 211 ? 5.032 -0.485 15.616 1.00 87.75 211 SER A O 1
ATOM 1559 N N . TRP A 1 212 ? 5.926 -2.529 15.526 1.00 92.62 212 TRP A N 1
ATOM 1560 C CA . TRP A 1 212 ? 4.968 -3.013 14.528 1.00 92.62 212 TRP A CA 1
ATOM 1561 C C . TRP A 1 212 ? 3.582 -3.075 15.171 1.00 92.62 212 TRP A C 1
ATOM 1563 O O . TRP A 1 212 ? 3.389 -3.769 16.173 1.00 92.62 212 TRP A O 1
ATOM 1573 N N . ALA A 1 213 ? 2.618 -2.305 14.661 1.00 94.50 213 ALA A N 1
ATOM 1574 C CA . ALA A 1 213 ? 1.340 -2.168 15.357 1.00 94.50 213 ALA A CA 1
ATOM 1575 C C . ALA A 1 213 ? 0.620 -3.514 15.463 1.00 94.50 213 ALA A C 1
ATOM 1577 O O . ALA A 1 213 ? 0.154 -3.882 16.546 1.00 94.50 213 ALA A O 1
ATOM 1578 N N . ILE A 1 214 ? 0.585 -4.274 14.370 1.00 98.25 214 ILE A N 1
ATOM 1579 C CA . ILE A 1 214 ? 0.059 -5.636 14.350 1.00 98.25 214 ILE A CA 1
ATOM 1580 C C . ILE A 1 214 ? 1.102 -6.551 13.724 1.00 98.25 214 ILE A C 1
ATOM 1582 O O . ILE A 1 214 ? 1.426 -6.399 12.551 1.00 98.25 214 ILE A O 1
ATOM 1586 N N . ARG A 1 215 ? 1.576 -7.537 14.488 1.00 98.06 215 ARG A N 1
ATOM 1587 C CA . ARG A 1 215 ? 2.500 -8.567 13.999 1.00 98.06 215 ARG A CA 1
ATOM 1588 C C . ARG A 1 215 ? 1.815 -9.926 13.972 1.00 98.06 215 ARG A C 1
ATOM 1590 O O . ARG A 1 215 ? 1.372 -10.421 15.011 1.00 98.06 215 ARG A O 1
ATOM 1597 N N . VAL A 1 216 ? 1.770 -10.548 12.800 1.00 98.62 216 VAL A N 1
ATOM 1598 C CA . VAL A 1 216 ? 1.175 -11.869 12.576 1.00 98.62 216 VAL A CA 1
ATOM 1599 C C . VAL A 1 216 ? 2.274 -12.913 12.415 1.00 98.62 216 VAL A C 1
ATOM 1601 O O . VAL A 1 216 ? 3.032 -12.862 11.457 1.00 98.62 216 VAL A O 1
ATOM 1604 N N . ARG A 1 217 ? 2.350 -13.861 13.354 1.00 97.94 217 ARG A N 1
ATOM 1605 C CA . ARG A 1 217 ? 3.307 -14.987 13.390 1.00 97.94 217 ARG A CA 1
ATOM 1606 C C . ARG A 1 217 ? 2.592 -16.342 13.358 1.00 97.94 217 ARG A C 1
ATOM 1608 O O . ARG A 1 217 ? 3.076 -17.318 13.924 1.00 97.94 217 ARG A O 1
ATOM 1615 N N . ALA A 1 218 ? 1.401 -16.379 12.777 1.00 97.75 218 ALA A N 1
ATOM 1616 C CA . ALA A 1 218 ? 0.536 -17.544 12.783 1.00 97.75 218 ALA A CA 1
ATOM 1617 C C . ALA A 1 218 ? -0.182 -17.710 11.454 1.00 97.75 218 ALA A C 1
ATOM 1619 O O . ALA A 1 218 ? -0.476 -16.723 10.778 1.00 97.75 218 ALA A O 1
ATOM 1620 N N . ASN A 1 219 ? -0.487 -18.962 11.127 1.00 97.94 219 ASN A N 1
ATOM 1621 C CA . ASN A 1 219 ? -1.241 -19.299 9.933 1.00 97.94 219 ASN A CA 1
ATOM 1622 C C . ASN A 1 219 ? -2.744 -19.090 10.142 1.00 97.94 219 ASN A C 1
ATOM 1624 O O . ASN A 1 219 ? -3.212 -18.994 11.280 1.00 97.94 219 ASN A O 1
ATOM 1628 N N . ASP A 1 220 ? -3.482 -19.036 9.034 1.00 98.25 220 ASP A N 1
ATOM 1629 C CA . ASP A 1 220 ? -4.949 -19.006 9.023 1.00 98.25 220 ASP A CA 1
ATOM 1630 C C . ASP A 1 220 ? -5.518 -17.793 9.780 1.00 98.25 220 ASP A C 1
ATOM 1632 O O . ASP A 1 220 ? -6.380 -17.886 10.658 1.00 98.25 220 ASP A O 1
ATOM 1636 N N . VAL A 1 221 ? -5.012 -16.609 9.420 1.00 98.81 221 VAL A N 1
ATOM 1637 C CA . VAL A 1 221 ? -5.371 -15.332 10.050 1.00 98.81 221 VAL A CA 1
ATOM 1638 C C . VAL A 1 221 ? -6.186 -14.465 9.098 1.00 98.81 221 VAL A C 1
ATOM 1640 O O . VAL A 1 221 ? -5.851 -14.296 7.923 1.00 98.81 221 VAL A O 1
ATOM 1643 N N . ARG A 1 222 ? -7.262 -13.873 9.621 1.00 98.75 222 ARG A N 1
ATOM 1644 C CA . ARG A 1 222 ? -8.120 -12.929 8.896 1.00 98.75 222 ARG A CA 1
ATOM 1645 C C . ARG A 1 222 ? -8.166 -11.592 9.617 1.00 98.75 222 ARG A C 1
ATOM 1647 O O . ARG A 1 222 ? -8.494 -11.524 10.798 1.00 98.75 222 ARG A O 1
ATOM 1654 N N . ILE A 1 223 ? -7.877 -10.522 8.896 1.00 98.75 223 ILE A N 1
ATOM 1655 C CA . ILE A 1 223 ? -7.956 -9.146 9.376 1.00 98.75 223 ILE A CA 1
ATOM 1656 C C . ILE A 1 223 ? -8.925 -8.406 8.458 1.00 98.75 223 ILE A C 1
ATOM 1658 O O . ILE A 1 223 ? -8.709 -8.393 7.251 1.00 98.75 223 ILE A O 1
ATOM 1662 N N . TYR A 1 224 ? -9.994 -7.830 9.010 1.00 96.44 224 TYR A N 1
ATOM 1663 C CA . TYR A 1 224 ? -11.047 -7.192 8.215 1.00 96.44 224 TYR A CA 1
ATOM 1664 C C . TYR A 1 224 ? -11.518 -5.870 8.820 1.00 96.44 224 TYR A C 1
ATOM 1666 O O . TYR A 1 224 ? -11.841 -5.820 10.005 1.00 96.44 224 TYR A O 1
ATOM 1674 N N . GLY A 1 225 ? -11.627 -4.799 8.039 1.00 94.06 225 GLY A N 1
ATOM 1675 C CA . GLY A 1 225 ? -12.266 -3.569 8.528 1.00 94.06 225 GLY A CA 1
ATOM 1676 C C . GLY A 1 225 ? -11.431 -2.798 9.558 1.00 94.06 225 GLY A C 1
ATOM 1677 O O . GLY A 1 225 ? -11.985 -1.960 10.273 1.00 94.06 225 GLY A O 1
ATOM 1678 N N . LEU A 1 226 ? -10.135 -3.103 9.704 1.00 95.31 226 LEU A N 1
ATOM 1679 C CA . LEU A 1 226 ? -9.260 -2.518 10.730 1.00 95.31 226 LEU A CA 1
ATOM 1680 C C . LEU A 1 226 ? -8.764 -1.120 10.363 1.00 95.31 226 LEU A C 1
ATOM 1682 O O . LEU A 1 226 ? -8.547 -0.792 9.197 1.00 95.31 226 LEU A O 1
ATOM 1686 N N . LYS A 1 227 ? -8.546 -0.298 11.393 1.00 93.25 227 LYS A N 1
ATOM 1687 C CA . LYS A 1 227 ? -8.002 1.057 11.258 1.00 93.25 227 LYS A CA 1
ATOM 1688 C C . LYS A 1 227 ? -6.781 1.173 12.153 1.00 93.25 227 LYS A C 1
ATOM 1690 O O . LYS A 1 227 ? -6.906 0.997 13.360 1.00 93.25 227 LYS A O 1
ATOM 1695 N N . VAL A 1 228 ? -5.613 1.437 11.581 1.00 93.75 228 VAL A N 1
ATOM 1696 C CA . VAL A 1 228 ? -4.332 1.386 12.295 1.00 93.75 228 VAL A CA 1
ATOM 1697 C C . VAL A 1 228 ? -3.615 2.727 12.188 1.00 93.75 228 VAL A C 1
ATOM 1699 O O . VAL A 1 228 ? -3.348 3.193 11.085 1.00 93.75 228 VAL A O 1
ATOM 1702 N N . PHE A 1 229 ? -3.274 3.326 13.329 1.00 90.75 229 PHE A N 1
ATOM 1703 C CA . PHE A 1 229 ? -2.480 4.555 13.423 1.00 90.75 229 PHE A CA 1
ATOM 1704 C C . PHE A 1 229 ? -1.191 4.274 14.199 1.00 90.75 229 PHE A C 1
ATOM 1706 O O . PHE A 1 229 ? -1.202 4.149 15.426 1.00 90.75 229 PHE A O 1
ATOM 1713 N N . SER A 1 230 ? -0.079 4.143 13.480 1.00 87.19 230 SER A N 1
ATOM 1714 C CA . SER A 1 230 ? 1.199 3.685 14.028 1.00 87.19 230 SER A CA 1
ATOM 1715 C C . SER A 1 230 ? 2.297 4.740 13.918 1.00 87.19 230 SER A C 1
ATOM 1717 O O . SER A 1 230 ? 2.437 5.417 12.896 1.00 87.19 230 SER A O 1
ATOM 1719 N N . GLY A 1 231 ? 3.113 4.846 14.969 1.00 80.75 231 GLY A N 1
ATOM 1720 C CA . GLY A 1 231 ? 4.362 5.610 14.959 1.00 80.75 231 GLY A CA 1
ATOM 1721 C C . GLY A 1 231 ? 5.537 4.876 14.304 1.00 80.75 231 GLY A C 1
ATOM 1722 O O . GLY A 1 231 ? 6.605 5.462 14.139 1.00 80.75 231 GLY A O 1
ATOM 1723 N N . ALA A 1 232 ? 5.363 3.605 13.944 1.00 86.56 232 ALA A N 1
ATOM 1724 C CA . ALA A 1 232 ? 6.332 2.776 13.230 1.00 86.56 232 ALA A CA 1
ATOM 1725 C C . ALA A 1 232 ? 5.596 2.017 12.109 1.00 86.56 232 ALA A C 1
ATOM 1727 O O . ALA A 1 232 ? 4.846 2.667 11.373 1.00 86.56 232 ALA A O 1
ATOM 1728 N N . ASP A 1 233 ? 5.805 0.708 11.954 1.00 93.44 233 ASP A N 1
ATOM 1729 C CA . ASP A 1 233 ? 5.141 -0.122 10.943 1.00 93.44 233 ASP A CA 1
ATOM 1730 C C . ASP A 1 233 ? 3.651 -0.341 11.274 1.00 93.44 233 ASP A C 1
ATOM 1732 O O . ASP A 1 233 ? 3.215 -0.247 12.430 1.00 93.44 233 ASP A O 1
ATOM 1736 N N . GLY A 1 234 ? 2.853 -0.609 10.243 1.00 95.81 234 GLY A N 1
ATOM 1737 C CA . GLY A 1 234 ? 1.425 -0.892 10.358 1.00 95.81 234 GLY A CA 1
ATOM 1738 C C . GLY A 1 234 ? 1.127 -2.361 10.661 1.00 95.81 234 GLY A C 1
ATOM 1739 O O . GLY A 1 234 ? 1.091 -2.771 11.823 1.00 95.81 234 GLY A O 1
ATOM 1740 N N . ILE A 1 235 ? 0.809 -3.126 9.614 1.00 98.56 235 ILE A N 1
ATOM 1741 C CA . ILE A 1 235 ? 0.455 -4.548 9.704 1.00 98.56 235 ILE A CA 1
ATOM 1742 C C . ILE A 1 235 ? 1.549 -5.375 9.029 1.00 98.56 235 ILE A C 1
ATOM 1744 O O . ILE A 1 235 ? 1.730 -5.298 7.811 1.00 98.56 235 ILE A O 1
ATOM 1748 N N . ASP A 1 236 ? 2.204 -6.218 9.818 1.00 98.56 236 ASP A N 1
ATOM 1749 C CA . ASP A 1 236 ? 3.310 -7.071 9.405 1.00 98.56 236 ASP A CA 1
ATOM 1750 C C . ASP A 1 236 ? 2.901 -8.545 9.484 1.00 98.56 236 ASP A C 1
ATOM 1752 O O . ASP A 1 236 ? 2.656 -9.089 10.565 1.00 98.56 236 ASP A O 1
ATOM 1756 N N . VAL A 1 237 ? 2.863 -9.212 8.332 1.00 98.75 237 VAL A N 1
ATOM 1757 C CA . VAL A 1 237 ? 2.779 -10.672 8.231 1.00 98.75 237 VAL A CA 1
ATOM 1758 C C . VAL A 1 237 ? 4.196 -11.225 8.225 1.00 98.75 237 VAL A C 1
ATOM 1760 O O . VAL A 1 237 ? 4.945 -10.995 7.284 1.00 98.75 237 VAL A O 1
ATOM 1763 N N . ASP A 1 238 ? 4.586 -11.926 9.281 1.00 98.50 238 ASP A N 1
ATOM 1764 C CA . ASP A 1 238 ? 5.971 -12.313 9.535 1.00 98.50 238 ASP A CA 1
ATOM 1765 C C . ASP A 1 238 ? 6.108 -13.841 9.599 1.00 98.50 238 ASP A C 1
ATOM 1767 O O . ASP A 1 238 ? 5.774 -14.465 10.604 1.00 98.50 238 ASP A O 1
ATOM 1771 N N . GLY A 1 239 ? 6.571 -14.456 8.509 1.00 98.19 239 GLY A N 1
ATOM 1772 C CA . GLY A 1 239 ? 6.748 -15.910 8.422 1.00 98.19 239 GLY A CA 1
ATOM 1773 C C . GLY A 1 239 ? 5.462 -16.699 8.671 1.00 98.19 239 GLY A C 1
ATOM 1774 O O . GLY A 1 239 ? 5.433 -17.617 9.486 1.00 98.19 239 GLY A O 1
ATOM 1775 N N . ALA A 1 240 ? 4.375 -16.298 8.013 1.00 98.31 240 ALA A N 1
ATOM 1776 C CA . ALA A 1 240 ? 3.052 -16.884 8.186 1.00 98.31 240 ALA A CA 1
ATOM 1777 C C . ALA A 1 240 ? 2.392 -17.205 6.841 1.00 98.31 240 ALA A C 1
ATOM 1779 O O . ALA A 1 240 ? 2.677 -16.573 5.819 1.00 98.31 240 ALA A O 1
ATOM 1780 N N . SER A 1 241 ? 1.489 -18.185 6.854 1.00 98.19 241 SER A N 1
ATOM 1781 C CA . SER A 1 241 ? 0.776 -18.672 5.676 1.00 98.19 241 SER A CA 1
ATOM 1782 C C . SER A 1 241 ? -0.741 -18.552 5.796 1.00 98.19 241 SER A C 1
ATOM 1784 O O . SER A 1 241 ? -1.294 -18.604 6.890 1.00 98.19 241 SER A O 1
ATOM 1786 N N . HIS A 1 242 ? -1.429 -18.419 4.662 1.00 98.62 242 HIS A N 1
ATOM 1787 C CA . HIS A 1 242 ? -2.896 -18.304 4.605 1.00 98.62 242 HIS A CA 1
ATOM 1788 C C . HIS A 1 242 ? -3.428 -17.100 5.397 1.00 98.62 242 HIS A C 1
ATOM 1790 O O . HIS A 1 242 ? -4.309 -17.219 6.250 1.00 98.62 242 HIS A O 1
ATOM 1796 N N . VAL A 1 243 ? -2.878 -15.921 5.102 1.00 98.94 243 VAL A N 1
ATOM 1797 C CA . VAL A 1 243 ? -3.264 -14.668 5.761 1.00 98.94 243 VAL A CA 1
ATOM 1798 C C . VAL A 1 243 ? -4.030 -13.776 4.791 1.00 98.94 243 VAL A C 1
ATOM 1800 O O . VAL A 1 243 ? -3.547 -13.473 3.698 1.00 98.94 243 VAL A O 1
ATOM 1803 N N . LEU A 1 244 ? -5.218 -13.335 5.203 1.00 98.88 244 LEU A N 1
ATOM 1804 C CA . LEU A 1 244 ? -6.031 -12.358 4.481 1.00 98.88 244 LEU A CA 1
ATOM 1805 C C . LEU A 1 244 ? -6.159 -11.080 5.308 1.00 9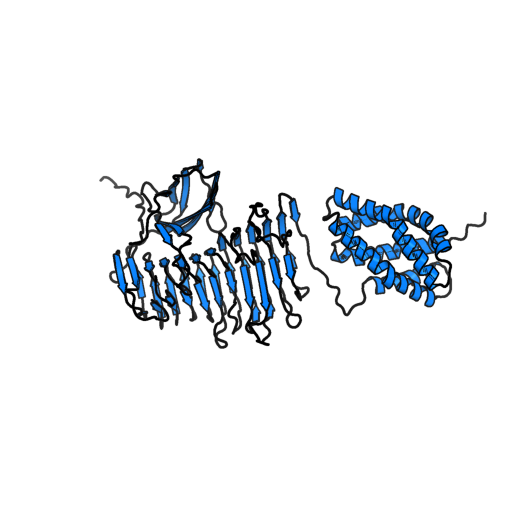8.88 244 LEU A C 1
ATOM 1807 O O . LEU A 1 244 ? -6.691 -11.109 6.416 1.00 98.88 244 LEU A O 1
ATOM 1811 N N . VAL A 1 245 ? -5.734 -9.961 4.734 1.00 98.88 245 VAL A N 1
ATOM 1812 C CA . VAL A 1 245 ? -5.952 -8.612 5.256 1.00 98.88 245 VAL A CA 1
ATOM 1813 C C . VAL A 1 245 ? -6.817 -7.863 4.252 1.00 98.88 245 VAL A C 1
ATOM 1815 O O . VAL A 1 245 ? -6.392 -7.634 3.124 1.00 98.88 245 VAL A O 1
ATOM 1818 N N . ASP A 1 246 ? -8.035 -7.506 4.637 1.00 98.25 246 ASP A N 1
ATOM 1819 C CA . ASP A 1 246 ? -9.008 -6.879 3.746 1.00 98.25 246 ASP A CA 1
ATOM 1820 C C . ASP A 1 246 ? -9.690 -5.676 4.407 1.00 98.25 246 ASP A C 1
ATOM 1822 O O . ASP A 1 246 ? -9.866 -5.632 5.624 1.00 98.25 246 ASP A O 1
ATOM 1826 N N . ASP A 1 247 ? -10.072 -4.689 3.603 1.00 96.31 247 ASP A N 1
ATOM 1827 C CA . ASP A 1 247 ? -10.844 -3.528 4.055 1.00 96.31 247 ASP A CA 1
ATOM 1828 C C . ASP A 1 247 ? -10.161 -2.737 5.190 1.00 96.31 247 ASP A C 1
ATOM 1830 O O . ASP A 1 247 ? -10.754 -2.444 6.225 1.00 96.31 247 ASP A O 1
ATOM 1834 N N . VAL A 1 248 ? -8.879 -2.397 5.024 1.00 96.75 248 VAL A N 1
ATOM 1835 C CA . VAL A 1 248 ? -8.099 -1.711 6.071 1.00 96.75 248 VAL A CA 1
ATOM 1836 C C . VAL A 1 248 ? -7.744 -0.268 5.724 1.00 96.75 248 VAL A C 1
ATOM 1838 O O . VAL A 1 248 ? -7.556 0.096 4.560 1.00 96.75 248 VAL A O 1
ATOM 1841 N N . VAL A 1 249 ? -7.607 0.553 6.765 1.00 95.25 249 VAL A N 1
ATOM 1842 C CA . VAL A 1 249 ? -6.971 1.874 6.703 1.00 95.25 249 VAL A CA 1
ATOM 1843 C C . VAL A 1 249 ? -5.725 1.845 7.573 1.00 95.25 249 VAL A C 1
ATOM 1845 O O . VAL A 1 249 ? -5.821 1.554 8.765 1.00 95.25 249 VAL A O 1
ATOM 1848 N N . VAL A 1 250 ? -4.565 2.170 7.008 1.00 95.12 250 VAL A N 1
ATOM 1849 C CA . VAL A 1 250 ? -3.304 2.210 7.759 1.00 95.12 250 VAL A CA 1
ATOM 1850 C C . VAL A 1 250 ? -2.627 3.557 7.579 1.00 95.12 250 VAL A C 1
ATOM 1852 O O . VAL A 1 250 ? -2.294 3.966 6.474 1.00 95.12 250 VAL A O 1
ATOM 1855 N N . ASN A 1 251 ? -2.388 4.253 8.678 1.00 91.81 251 ASN A N 1
ATOM 1856 C CA . ASN A 1 251 ? -1.581 5.457 8.716 1.00 91.81 251 ASN A CA 1
ATOM 1857 C C . ASN A 1 251 ? -0.352 5.173 9.583 1.00 91.81 251 ASN A C 1
ATOM 1859 O O . ASN A 1 251 ? -0.465 5.011 10.796 1.00 91.81 251 ASN A O 1
ATOM 1863 N N . SER A 1 252 ? 0.812 5.069 8.954 1.00 89.00 252 SER A N 1
ATOM 1864 C CA . SER A 1 252 ? 2.059 4.665 9.597 1.00 89.00 252 SER A CA 1
ATOM 1865 C C . SER A 1 252 ? 3.165 5.705 9.393 1.00 89.00 252 SER A C 1
ATOM 1867 O O . SER A 1 252 ? 3.049 6.664 8.609 1.00 89.00 252 SER A O 1
ATOM 1869 N N . TRP A 1 253 ? 4.247 5.562 10.153 1.00 85.94 253 TRP A N 1
ATOM 1870 C CA . TRP A 1 253 ? 5.469 6.344 9.949 1.00 85.94 253 TRP A CA 1
ATOM 1871 C C . TRP A 1 253 ? 6.540 5.549 9.214 1.00 85.94 253 TRP A C 1
ATOM 1873 O O . TRP A 1 253 ? 7.301 6.130 8.441 1.00 85.94 253 TRP A O 1
ATOM 1883 N N . ASP A 1 254 ? 6.554 4.235 9.422 1.00 88.31 254 ASP A N 1
ATOM 1884 C CA . ASP A 1 254 ? 7.365 3.288 8.669 1.00 88.31 254 ASP A CA 1
ATOM 1885 C C . ASP A 1 254 ? 6.475 2.468 7.716 1.00 88.31 254 ASP A C 1
ATOM 1887 O O . ASP A 1 254 ? 5.401 2.929 7.316 1.00 88.31 254 ASP A O 1
ATOM 1891 N N . ASP A 1 255 ? 6.911 1.289 7.293 1.00 94.19 255 ASP A N 1
ATOM 1892 C CA . ASP A 1 255 ? 6.211 0.457 6.314 1.00 94.19 255 ASP A CA 1
ATOM 1893 C C . ASP A 1 255 ? 4.743 0.150 6.719 1.00 94.19 255 ASP A C 1
ATOM 1895 O O . ASP A 1 255 ? 4.443 -0.164 7.869 1.00 94.19 255 ASP A O 1
ATOM 1899 N N . ALA A 1 256 ? 3.785 0.300 5.795 1.00 96.62 256 ALA A N 1
ATOM 1900 C CA . ALA A 1 256 ? 2.355 0.247 6.132 1.00 96.62 256 ALA A CA 1
ATOM 1901 C C . ALA A 1 256 ? 1.778 -1.177 6.134 1.00 96.62 256 ALA A C 1
ATOM 1903 O O . ALA A 1 256 ? 1.247 -1.620 7.153 1.00 96.62 256 ALA A O 1
ATOM 1904 N N . LEU A 1 257 ? 1.855 -1.880 5.000 1.00 98.56 257 LEU A N 1
ATOM 1905 C CA . LEU A 1 257 ? 1.399 -3.265 4.848 1.00 98.56 257 LEU A CA 1
ATOM 1906 C C . LEU A 1 257 ? 2.550 -4.123 4.341 1.00 98.56 257 LEU A C 1
ATOM 1908 O O . LEU A 1 257 ? 3.085 -3.871 3.255 1.00 98.56 257 LEU A O 1
ATOM 1912 N N . VAL A 1 258 ? 2.940 -5.116 5.135 1.00 98.19 258 VAL A N 1
ATOM 1913 C CA . VAL A 1 258 ? 4.245 -5.755 4.975 1.00 98.19 258 VAL A CA 1
ATOM 1914 C C . VAL A 1 258 ? 4.158 -7.270 5.087 1.00 98.19 258 VAL A C 1
ATOM 1916 O O . VAL A 1 258 ? 3.453 -7.802 5.943 1.00 98.19 258 VAL A O 1
ATOM 1919 N N . VAL A 1 259 ? 4.935 -7.964 4.256 1.00 98.69 259 VAL A N 1
ATOM 1920 C CA . VAL A 1 259 ? 5.300 -9.370 4.457 1.00 98.69 259 VAL A CA 1
ATOM 1921 C C . VAL A 1 259 ? 6.795 -9.467 4.738 1.00 98.69 259 VAL A C 1
ATOM 1923 O O . VAL A 1 259 ? 7.606 -9.044 3.918 1.00 98.69 259 VAL A O 1
ATOM 1926 N N . LYS A 1 260 ? 7.165 -10.044 5.878 1.00 97.56 260 LYS A N 1
ATOM 1927 C CA . LYS A 1 260 ? 8.545 -10.262 6.335 1.00 97.56 260 LYS A CA 1
ATOM 1928 C C . LYS A 1 260 ? 8.766 -11.730 6.682 1.00 97.56 260 LYS A C 1
ATOM 1930 O O . LYS A 1 260 ? 7.819 -12.489 6.873 1.00 97.56 260 LYS A O 1
ATOM 1935 N N . THR A 1 261 ? 10.026 -12.122 6.792 1.00 97.56 261 THR A N 1
ATOM 1936 C CA . THR A 1 261 ? 10.432 -13.393 7.395 1.00 97.56 261 THR A CA 1
ATOM 1937 C C . THR A 1 261 ? 11.611 -13.135 8.328 1.00 97.56 261 THR A C 1
ATOM 1939 O O . THR A 1 261 ? 12.760 -12.977 7.916 1.00 97.56 261 THR A O 1
ATOM 1942 N N . THR A 1 262 ? 11.325 -13.043 9.627 1.00 96.44 262 THR A N 1
ATOM 1943 C CA . THR A 1 262 ? 12.345 -12.844 10.677 1.00 96.44 262 THR A CA 1
ATOM 1944 C C . THR A 1 262 ? 12.952 -14.144 11.201 1.00 96.44 262 THR A C 1
ATOM 1946 O O . THR A 1 262 ? 13.853 -14.108 12.038 1.00 96.44 262 THR A O 1
ATOM 1949 N N . SER A 1 263 ? 12.465 -15.291 10.731 1.00 95.69 263 SER A N 1
ATOM 1950 C CA . SER A 1 263 ? 12.963 -16.619 11.082 1.00 95.69 263 SER A CA 1
ATOM 1951 C C . SER A 1 263 ? 13.233 -17.412 9.812 1.00 95.69 263 SER A C 1
ATOM 1953 O O . SER A 1 263 ? 12.410 -17.414 8.902 1.00 95.69 263 SER A O 1
ATOM 1955 N N . ALA A 1 264 ? 14.361 -18.122 9.768 1.00 93.38 264 ALA A N 1
ATOM 1956 C CA . ALA A 1 264 ? 14.727 -18.967 8.631 1.00 93.38 264 ALA A CA 1
ATOM 1957 C C . ALA A 1 264 ? 13.859 -20.235 8.502 1.00 93.38 264 ALA A C 1
ATOM 1959 O O . ALA A 1 264 ? 13.864 -20.882 7.459 1.00 93.38 264 ALA A O 1
ATOM 1960 N N . SER A 1 265 ? 13.118 -20.606 9.553 1.00 95.69 265 SER A N 1
ATOM 1961 C CA . SER A 1 265 ? 12.212 -21.765 9.551 1.00 95.69 265 SER A CA 1
ATOM 1962 C C . SER A 1 265 ? 10.805 -21.454 9.048 1.00 95.69 265 SER A C 1
ATOM 1964 O O . SER A 1 265 ? 10.035 -22.383 8.812 1.00 95.69 265 SER A O 1
ATOM 1966 N N . ASP A 1 266 ? 10.466 -20.171 8.909 1.00 96.62 266 ASP A N 1
ATOM 1967 C CA . ASP A 1 266 ? 9.083 -19.716 8.801 1.00 96.62 266 ASP A CA 1
ATOM 1968 C C . ASP A 1 266 ? 8.897 -18.956 7.473 1.00 96.62 266 ASP A C 1
ATOM 1970 O O . ASP A 1 266 ? 9.011 -17.727 7.445 1.00 96.62 266 ASP A O 1
ATOM 1974 N N . PRO A 1 267 ? 8.669 -19.652 6.341 1.00 97.81 267 PRO A N 1
ATOM 1975 C CA . PRO A 1 267 ? 8.382 -18.995 5.071 1.00 97.81 267 PRO A CA 1
ATOM 1976 C C . PRO A 1 267 ? 6.999 -18.334 5.090 1.00 97.81 267 PRO A C 1
ATOM 1978 O O . PRO A 1 267 ? 6.085 -18.774 5.791 1.00 97.81 267 PRO A O 1
ATOM 1981 N N . ALA A 1 268 ? 6.821 -17.301 4.267 1.00 98.62 268 ALA A N 1
ATOM 1982 C CA . ALA A 1 268 ? 5.527 -16.653 4.077 1.00 98.62 268 ALA A CA 1
ATOM 1983 C C . ALA A 1 268 ? 4.884 -17.131 2.768 1.00 98.62 268 ALA A C 1
ATOM 1985 O O . ALA A 1 268 ? 5.482 -17.004 1.696 1.00 98.62 268 ALA A O 1
ATOM 1986 N N . THR A 1 269 ? 3.681 -17.713 2.828 1.00 98.50 269 THR A N 1
ATOM 1987 C CA . THR A 1 269 ? 2.998 -18.250 1.636 1.00 98.50 269 THR A CA 1
ATOM 1988 C C . THR A 1 269 ? 1.498 -17.966 1.622 1.00 98.50 269 THR A C 1
ATOM 1990 O O . THR A 1 269 ? 0.826 -18.141 2.632 1.00 98.50 269 THR A O 1
ATOM 1993 N N . SER A 1 270 ? 0.926 -17.601 0.468 1.00 98.62 270 SER A N 1
ATOM 1994 C CA . SER A 1 270 ? -0.519 -17.336 0.340 1.00 98.62 270 SER A CA 1
ATOM 1995 C C . SER A 1 270 ? -0.953 -16.188 1.268 1.00 98.62 270 SER A C 1
ATOM 1997 O O . SER A 1 270 ? -1.792 -16.360 2.161 1.00 98.62 270 SER A O 1
ATOM 1999 N N . VAL A 1 271 ? -0.359 -15.011 1.061 1.00 98.94 271 VAL A N 1
ATOM 2000 C CA . VAL A 1 271 ? -0.666 -13.782 1.811 1.00 98.94 271 VAL A CA 1
ATOM 2001 C C . VAL A 1 271 ? -1.344 -12.779 0.887 1.00 98.94 271 VAL A C 1
ATOM 2003 O O . VAL A 1 271 ? -0.813 -12.434 -0.170 1.00 98.94 271 VAL A O 1
ATOM 2006 N N . ARG A 1 272 ? -2.516 -12.283 1.282 1.00 98.88 272 ARG A N 1
ATOM 2007 C CA . ARG A 1 272 ? -3.281 -11.323 0.485 1.00 98.88 272 ARG A CA 1
ATOM 2008 C C . ARG A 1 272 ? -3.646 -10.085 1.285 1.00 98.88 272 ARG A C 1
ATOM 2010 O O . ARG A 1 272 ? -4.304 -10.190 2.314 1.00 98.88 272 ARG A O 1
ATOM 2017 N N . PHE A 1 273 ? -3.309 -8.929 0.730 1.00 98.81 273 PHE A N 1
ATOM 2018 C CA . PHE A 1 273 ? -3.828 -7.627 1.128 1.00 98.81 273 PHE A CA 1
ATOM 2019 C C . PHE A 1 273 ? -4.807 -7.140 0.061 1.00 98.81 273 PHE A C 1
ATOM 2021 O O . PHE A 1 273 ? -4.477 -7.154 -1.130 1.00 98.81 273 PHE A O 1
ATOM 2028 N N . ALA A 1 274 ? -6.005 -6.733 0.467 1.00 97.88 274 ALA A N 1
ATOM 2029 C CA . ALA A 1 274 ? -7.013 -6.228 -0.449 1.00 97.88 274 ALA A CA 1
ATOM 2030 C C . ALA A 1 274 ? -7.827 -5.059 0.118 1.00 97.88 274 ALA A C 1
ATOM 2032 O O . ALA A 1 274 ? -7.931 -4.883 1.332 1.00 97.88 274 ALA A O 1
ATOM 2033 N N . ASN A 1 275 ? -8.379 -4.238 -0.780 1.00 96.94 275 ASN A N 1
ATOM 2034 C CA . ASN A 1 275 ? -9.271 -3.128 -0.443 1.00 96.94 275 ASN A CA 1
ATOM 2035 C C . ASN A 1 275 ? -8.668 -2.210 0.633 1.00 96.94 275 ASN A C 1
ATOM 2037 O O . ASN A 1 275 ? -9.296 -1.977 1.665 1.00 96.94 275 ASN A O 1
ATOM 2041 N N . ALA A 1 276 ? -7.446 -1.715 0.435 1.00 97.25 276 ALA A N 1
ATOM 2042 C CA . ALA A 1 276 ? -6.691 -1.005 1.471 1.00 97.25 276 ALA A CA 1
ATOM 2043 C C . ALA A 1 276 ? -6.401 0.458 1.108 1.00 97.25 276 ALA A C 1
ATOM 2045 O O . ALA A 1 276 ? -6.121 0.778 -0.045 1.00 97.25 276 ALA A O 1
ATOM 2046 N N . MET A 1 277 ? -6.420 1.342 2.108 1.00 97.19 277 MET A N 1
ATOM 2047 C CA . MET A 1 277 ? -5.980 2.737 1.979 1.00 97.19 277 MET A CA 1
ATOM 2048 C C . MET A 1 277 ? -4.844 3.005 2.959 1.00 97.19 277 MET A C 1
ATOM 2050 O O . MET A 1 277 ? -5.014 2.790 4.163 1.00 97.19 277 MET A O 1
ATOM 2054 N N . VAL A 1 278 ? -3.698 3.475 2.470 1.00 96.44 278 VAL A N 1
ATOM 2055 C CA . VAL A 1 278 ? -2.512 3.667 3.312 1.00 96.44 278 VAL A CA 1
ATOM 2056 C C . VAL A 1 278 ? -1.907 5.062 3.205 1.00 96.44 278 VAL A C 1
ATOM 2058 O O . VAL A 1 278 ? -1.874 5.665 2.139 1.00 96.44 278 VAL A O 1
ATOM 2061 N N . TRP A 1 279 ? -1.378 5.556 4.321 1.00 93.19 279 TRP A N 1
ATOM 2062 C CA . TRP A 1 279 ? -0.554 6.759 4.401 1.00 93.19 279 TRP A CA 1
ATOM 2063 C C . TRP A 1 279 ? 0.735 6.407 5.114 1.00 93.19 279 TRP A C 1
ATOM 2065 O O . TRP A 1 279 ? 0.701 5.988 6.271 1.00 93.19 279 TRP A O 1
ATOM 2075 N N . THR A 1 280 ? 1.872 6.615 4.465 1.00 89.25 280 THR A N 1
ATOM 2076 C CA . THR A 1 280 ? 3.163 6.278 5.061 1.00 89.25 280 THR A CA 1
ATOM 2077 C C . THR A 1 280 ? 4.277 7.158 4.534 1.00 89.25 280 THR A C 1
ATOM 2079 O O . THR A 1 280 ? 4.285 7.561 3.377 1.00 89.25 280 THR A O 1
ATOM 2082 N N . ARG A 1 281 ? 5.257 7.418 5.401 1.00 81.81 281 ARG A N 1
ATOM 2083 C CA . ARG A 1 281 ? 6.507 8.084 5.035 1.00 81.81 281 ARG A CA 1
ATOM 2084 C C . ARG A 1 281 ? 7.552 7.104 4.471 1.00 81.81 281 ARG A C 1
ATOM 2086 O O . ARG A 1 281 ? 8.631 7.527 4.069 1.00 81.81 281 ARG A O 1
ATOM 2093 N N . LYS A 1 282 ? 7.273 5.798 4.469 1.00 86.44 282 LYS A N 1
ATOM 2094 C CA . LYS A 1 282 ? 8.156 4.738 3.962 1.00 86.44 282 LYS A CA 1
ATOM 2095 C C . LYS A 1 282 ? 7.437 3.940 2.880 1.00 86.44 282 LYS A C 1
ATOM 2097 O O . LYS A 1 282 ? 7.036 4.548 1.892 1.00 86.44 282 LYS A O 1
ATOM 2102 N N . SER A 1 283 ? 7.354 2.614 3.000 1.00 93.38 283 SER A N 1
ATOM 2103 C CA . SER A 1 283 ? 6.819 1.749 1.942 1.00 93.38 283 SER A CA 1
ATOM 2104 C C . SER A 1 283 ? 5.339 1.469 2.163 1.00 93.38 283 SER A C 1
ATOM 2106 O O . SER A 1 283 ? 4.950 1.003 3.234 1.00 93.38 283 SER A O 1
ATOM 2108 N N . ALA A 1 284 ? 4.516 1.732 1.151 1.00 96.69 284 ALA A N 1
ATOM 2109 C CA . ALA A 1 284 ? 3.080 1.470 1.205 1.00 96.69 284 ALA A CA 1
ATOM 2110 C C . ALA A 1 284 ? 2.779 -0.034 1.270 1.00 96.69 284 ALA A C 1
ATOM 2112 O O . ALA A 1 284 ? 2.073 -0.494 2.167 1.00 96.69 284 ALA A O 1
ATOM 2113 N N . PHE A 1 285 ? 3.350 -0.793 0.335 1.00 98.38 285 PHE A N 1
ATOM 2114 C CA . PHE A 1 285 ? 3.092 -2.221 0.163 1.00 98.38 285 PHE A CA 1
ATOM 2115 C C . PHE A 1 285 ? 4.420 -2.929 -0.040 1.00 98.38 285 PHE A C 1
ATOM 2117 O O . PHE A 1 285 ? 5.110 -2.647 -1.022 1.00 98.38 285 PHE A O 1
ATOM 2124 N N . LYS A 1 286 ? 4.809 -3.800 0.892 1.00 98.19 286 LYS A N 1
ATOM 2125 C CA . LYS A 1 286 ? 6.184 -4.296 0.946 1.00 98.19 286 LYS A CA 1
ATOM 2126 C C . LYS A 1 286 ? 6.298 -5.801 1.155 1.00 98.19 286 LYS A C 1
ATOM 2128 O O . LYS A 1 286 ? 5.597 -6.382 1.977 1.00 98.19 286 LYS A O 1
ATOM 2133 N N . VAL A 1 287 ? 7.262 -6.401 0.462 1.00 98.62 287 VAL A N 1
ATOM 2134 C CA . VAL A 1 287 ? 7.814 -7.731 0.756 1.00 98.62 287 VAL A CA 1
ATOM 2135 C C . VAL A 1 287 ? 9.290 -7.571 1.149 1.00 98.62 287 VAL A C 1
ATOM 2137 O O . VAL A 1 287 ? 10.054 -6.924 0.428 1.00 98.62 287 VAL A O 1
ATOM 2140 N N . GLY A 1 288 ? 9.685 -8.112 2.303 1.00 96.00 288 GLY A N 1
ATOM 2141 C CA . GLY A 1 288 ? 10.970 -7.865 2.974 1.00 96.00 288 GLY A CA 1
ATOM 2142 C C . GLY A 1 288 ? 10.899 -6.727 4.007 1.00 96.00 288 GLY A C 1
ATOM 2143 O O . GLY A 1 288 ? 9.826 -6.264 4.371 1.00 96.00 288 GLY A O 1
ATOM 2144 N N . THR A 1 289 ? 11.986 -6.166 4.542 1.00 93.19 289 THR A N 1
ATOM 2145 C CA . THR A 1 289 ? 13.420 -6.330 4.239 1.00 93.19 289 THR A CA 1
ATOM 2146 C C . THR A 1 289 ? 14.028 -7.544 4.942 1.00 93.19 289 THR A C 1
ATOM 2148 O O . THR A 1 289 ? 14.955 -8.161 4.421 1.00 93.19 289 THR A O 1
ATOM 2151 N N . GLU A 1 290 ? 13.498 -7.893 6.117 1.00 95.25 290 GLU A N 1
ATOM 2152 C CA . GLU A 1 290 ? 13.736 -9.161 6.813 1.00 95.25 290 GLU A CA 1
ATOM 2153 C C . GLU A 1 290 ? 13.269 -10.295 5.911 1.00 95.25 290 GLU A C 1
ATOM 2155 O O . GLU A 1 290 ? 12.076 -10.427 5.638 1.00 95.25 290 GLU A O 1
ATOM 2160 N N . SER A 1 291 ? 14.233 -11.051 5.401 1.00 95.81 291 SER A N 1
ATOM 2161 C CA . SER A 1 291 ? 14.047 -12.006 4.308 1.00 95.81 291 SER A CA 1
ATOM 2162 C C . SER A 1 291 ? 14.819 -13.298 4.578 1.00 95.81 291 SER A C 1
ATOM 2164 O O . SER A 1 291 ? 15.564 -13.778 3.727 1.00 95.81 291 SER A O 1
ATOM 2166 N N . LEU A 1 292 ? 14.714 -13.812 5.809 1.00 95.44 292 LEU A N 1
ATOM 2167 C CA . LEU A 1 292 ? 15.448 -15.001 6.263 1.00 95.44 292 LEU A CA 1
ATOM 2168 C C . LEU A 1 292 ? 14.856 -16.315 5.732 1.00 95.44 292 LEU A C 1
ATOM 2170 O O . LEU A 1 292 ? 15.542 -17.333 5.752 1.00 95.44 292 LEU A O 1
ATOM 2174 N N . ALA A 1 293 ? 13.606 -16.297 5.268 1.00 96.88 293 ALA A N 1
ATOM 2175 C CA . ALA A 1 293 ? 12.926 -17.419 4.625 1.00 96.88 293 ALA A CA 1
ATOM 2176 C C . ALA A 1 293 ? 12.115 -16.958 3.403 1.00 96.88 293 ALA A C 1
ATOM 2178 O O . ALA A 1 293 ? 11.816 -15.770 3.254 1.00 96.88 293 ALA A O 1
ATOM 2179 N N . ASP A 1 294 ? 11.763 -17.910 2.541 1.00 97.94 294 ASP A N 1
ATOM 2180 C CA . ASP A 1 294 ? 11.144 -17.654 1.239 1.00 97.94 294 ASP A CA 1
ATOM 2181 C C . ASP A 1 294 ? 9.761 -16.989 1.314 1.00 97.94 294 ASP A C 1
ATOM 2183 O O . ASP A 1 294 ? 8.980 -17.198 2.249 1.00 97.94 294 ASP A O 1
ATOM 2187 N N . PHE A 1 295 ? 9.443 -16.243 0.253 1.00 98.69 295 PHE A N 1
ATOM 2188 C CA . PHE A 1 295 ? 8.139 -15.632 0.006 1.00 98.69 295 PHE A CA 1
ATOM 2189 C C . PHE A 1 295 ? 7.508 -16.242 -1.244 1.00 98.69 295 PHE A C 1
ATOM 2191 O O . PHE A 1 295 ? 8.135 -16.288 -2.309 1.00 98.69 295 PHE A O 1
ATOM 2198 N N . ARG A 1 296 ? 6.250 -16.673 -1.144 1.00 98.50 296 ARG A N 1
ATOM 2199 C CA . ARG A 1 296 ? 5.505 -17.225 -2.280 1.00 98.50 296 ARG A CA 1
ATOM 2200 C C . ARG A 1 296 ? 4.046 -16.794 -2.267 1.00 98.50 296 ARG A C 1
ATOM 2202 O O . ARG A 1 296 ? 3.414 -16.848 -1.223 1.00 98.50 296 ARG A O 1
ATOM 2209 N N . ASP A 1 297 ? 3.480 -16.486 -3.430 1.00 98.50 297 ASP A N 1
ATOM 2210 C CA . ASP A 1 297 ? 2.041 -16.218 -3.574 1.00 98.50 297 ASP A CA 1
ATOM 2211 C C . ASP A 1 297 ? 1.596 -15.081 -2.642 1.00 98.50 297 ASP A C 1
ATOM 2213 O O . ASP A 1 297 ? 0.868 -15.266 -1.662 1.00 98.50 297 ASP A O 1
ATOM 2217 N N . VAL A 1 298 ? 2.137 -13.892 -2.919 1.00 98.88 298 VAL A N 1
ATOM 2218 C CA . VAL A 1 298 ? 1.826 -12.668 -2.176 1.00 98.88 298 VAL A CA 1
ATOM 2219 C C . VAL A 1 298 ? 1.136 -11.690 -3.111 1.00 98.88 298 VAL A C 1
ATOM 2221 O O . VAL A 1 298 ? 1.680 -11.315 -4.150 1.00 98.88 298 VAL A O 1
ATOM 2224 N N . THR A 1 299 ? -0.067 -11.262 -2.735 1.00 98.88 299 THR A N 1
ATOM 2225 C CA . THR A 1 299 ? -0.885 -10.358 -3.547 1.00 98.88 299 THR A CA 1
ATOM 2226 C C . THR A 1 299 ? -1.280 -9.108 -2.772 1.00 98.88 299 THR A C 1
ATOM 2228 O O . THR A 1 299 ? -1.872 -9.201 -1.699 1.00 98.88 299 THR A O 1
ATOM 2231 N N . PHE A 1 300 ? -1.053 -7.946 -3.374 1.00 98.88 300 PHE A N 1
ATOM 2232 C CA . PHE A 1 300 ? -1.645 -6.666 -2.999 1.00 98.88 300 PHE A CA 1
ATOM 2233 C C . PHE A 1 300 ? -2.595 -6.238 -4.123 1.00 98.88 300 PHE A C 1
ATOM 2235 O O . PHE A 1 300 ? -2.165 -6.091 -5.269 1.00 98.88 300 PHE A O 1
ATOM 2242 N N . ALA A 1 301 ? -3.887 -6.091 -3.833 1.00 98.12 301 ALA A N 1
ATOM 2243 C CA . ALA A 1 301 ? -4.901 -5.784 -4.843 1.00 98.12 301 ALA A CA 1
ATOM 2244 C C . ALA A 1 301 ? -5.900 -4.733 -4.357 1.00 98.12 301 ALA A C 1
ATOM 2246 O O . ALA A 1 301 ? -6.277 -4.759 -3.192 1.00 98.12 301 ALA A O 1
ATOM 2247 N N . ASP A 1 302 ? -6.367 -3.853 -5.241 1.00 97.69 302 ASP A N 1
ATOM 2248 C CA . ASP A 1 302 ? -7.398 -2.861 -4.902 1.00 97.69 302 ASP A CA 1
ATOM 2249 C C . ASP A 1 302 ? -6.902 -1.938 -3.768 1.00 97.69 302 ASP A C 1
ATOM 2251 O O . ASP A 1 302 ? -7.421 -1.926 -2.648 1.00 97.69 302 ASP A O 1
ATOM 2255 N N . ILE A 1 303 ? -5.807 -1.222 -4.037 1.00 96.88 303 ILE A N 1
ATOM 2256 C CA . ILE A 1 303 ? -5.054 -0.479 -3.019 1.00 96.88 303 ILE A CA 1
ATOM 2257 C C . ILE A 1 303 ? -4.841 0.990 -3.399 1.00 96.88 303 ILE A C 1
ATOM 2259 O O . ILE A 1 303 ? -4.485 1.317 -4.529 1.00 96.88 303 ILE A O 1
ATOM 2263 N N . GLU A 1 304 ? -4.996 1.897 -2.438 1.00 96.56 304 GLU A N 1
ATOM 2264 C CA . GLU A 1 304 ? -4.603 3.300 -2.597 1.00 96.56 304 GLU A CA 1
ATOM 2265 C C . GLU A 1 304 ? -3.559 3.694 -1.557 1.00 96.56 304 GLU A C 1
ATOM 2267 O O . GLU A 1 304 ? -3.664 3.341 -0.382 1.00 96.56 304 GLU A O 1
ATOM 2272 N N . GLY A 1 305 ? -2.535 4.423 -1.993 1.00 95.56 305 GLY A N 1
ATOM 2273 C CA . GLY A 1 305 ? -1.491 4.937 -1.119 1.00 95.56 305 GLY A CA 1
ATOM 2274 C C . GLY A 1 305 ? -1.337 6.444 -1.275 1.00 95.56 305 GLY A C 1
ATOM 2275 O O . GLY A 1 305 ? -1.336 6.957 -2.391 1.00 95.56 305 GLY A O 1
ATOM 2276 N N . TYR A 1 306 ? -1.198 7.150 -0.159 1.00 92.19 306 TYR A N 1
ATOM 2277 C CA . TYR A 1 306 ? -1.219 8.607 -0.091 1.00 92.19 306 TYR A CA 1
ATOM 2278 C C . TYR A 1 306 ? -0.046 9.164 0.714 1.00 92.19 306 TYR A C 1
ATOM 2280 O O . TYR A 1 306 ? 0.401 8.555 1.686 1.00 92.19 306 TYR A O 1
ATOM 2288 N N . ASP A 1 307 ? 0.419 10.358 0.341 1.00 88.00 307 ASP A N 1
ATOM 2289 C CA . ASP A 1 307 ? 1.606 11.002 0.919 1.00 88.00 307 ASP A CA 1
ATOM 2290 C C . ASP A 1 307 ? 2.841 10.074 0.925 1.00 88.00 307 ASP A C 1
ATOM 2292 O O . ASP A 1 307 ? 3.632 10.071 1.862 1.00 88.00 307 ASP A O 1
ATOM 2296 N N . LEU A 1 308 ? 3.022 9.272 -0.125 1.00 88.81 308 LEU A N 1
ATOM 2297 C CA . LEU A 1 308 ? 4.038 8.220 -0.154 1.00 88.81 308 LEU A CA 1
ATOM 2298 C C . LEU A 1 308 ? 5.462 8.753 -0.376 1.00 88.81 308 LEU A C 1
ATOM 2300 O O . LEU A 1 308 ? 5.664 9.735 -1.093 1.00 88.81 308 LEU A O 1
ATOM 2304 N N . ASP A 1 309 ? 6.445 8.047 0.195 1.00 84.75 309 ASP A N 1
ATOM 2305 C CA . ASP A 1 309 ? 7.855 8.069 -0.244 1.00 84.75 309 ASP A CA 1
ATOM 2306 C C . ASP A 1 309 ? 8.187 6.846 -1.111 1.00 84.75 309 ASP A C 1
ATOM 2308 O O . ASP A 1 309 ? 8.877 6.970 -2.119 1.00 84.75 309 ASP A O 1
ATOM 2312 N N . ARG A 1 310 ? 7.669 5.660 -0.764 1.00 90.06 310 ARG A N 1
ATOM 2313 C CA . ARG A 1 310 ? 7.805 4.443 -1.574 1.00 90.06 310 ARG A CA 1
ATOM 2314 C C . ARG A 1 310 ? 6.461 3.744 -1.753 1.00 90.06 310 ARG A C 1
ATOM 2316 O O . ARG A 1 310 ? 5.697 3.594 -0.800 1.00 90.06 310 ARG A O 1
ATOM 2323 N N . GLY A 1 311 ? 6.178 3.321 -2.980 1.00 94.88 311 GLY A N 1
ATOM 2324 C CA . GLY A 1 311 ? 4.927 2.662 -3.347 1.00 94.88 311 GLY A CA 1
ATOM 2325 C C . GLY A 1 311 ? 4.957 1.154 -3.111 1.00 94.88 311 GLY A C 1
ATOM 2326 O O . GLY A 1 311 ? 4.886 0.692 -1.971 1.00 94.88 311 GLY A O 1
ATOM 2327 N N . CYS A 1 312 ? 5.027 0.394 -4.203 1.00 97.12 312 CYS A N 1
ATOM 2328 C CA . CYS A 1 312 ? 5.063 -1.070 -4.188 1.00 97.12 312 CYS A CA 1
ATOM 2329 C C . CYS A 1 312 ? 6.515 -1.556 -4.188 1.00 97.12 312 CYS A C 1
ATOM 2331 O O . CYS A 1 312 ? 7.260 -1.246 -5.115 1.00 97.12 312 CYS A O 1
ATOM 2333 N N . VAL A 1 313 ? 6.918 -2.302 -3.161 1.00 95.25 313 VAL A N 1
ATOM 2334 C CA . VAL A 1 313 ? 8.330 -2.537 -2.839 1.00 95.25 313 VAL A CA 1
ATOM 2335 C C . VAL A 1 313 ? 8.612 -4.019 -2.587 1.00 95.25 313 VAL A C 1
ATOM 2337 O O . VAL A 1 313 ? 7.924 -4.680 -1.811 1.00 95.25 313 VAL A O 1
ATOM 2340 N N . VAL A 1 314 ? 9.683 -4.535 -3.183 1.00 96.56 314 VAL A N 1
ATOM 2341 C CA . VAL A 1 314 ? 10.264 -5.850 -2.884 1.00 96.56 314 VAL A CA 1
ATOM 2342 C C . VAL A 1 314 ? 11.736 -5.644 -2.559 1.00 96.56 314 VAL A C 1
ATOM 2344 O O . VAL A 1 314 ? 12.508 -5.262 -3.430 1.00 96.56 314 VAL A O 1
ATOM 2347 N N . ILE A 1 315 ? 12.143 -5.873 -1.312 1.00 93.69 315 ILE A N 1
ATOM 2348 C CA . ILE A 1 315 ? 13.540 -5.698 -0.892 1.00 93.69 315 ILE A CA 1
ATOM 2349 C C . ILE A 1 315 ? 14.010 -6.965 -0.194 1.00 93.69 315 ILE A C 1
ATOM 2351 O O . ILE A 1 315 ? 13.569 -7.241 0.918 1.00 93.69 315 ILE A O 1
ATOM 2355 N N . LEU A 1 316 ? 14.944 -7.696 -0.798 1.00 93.50 316 LEU A N 1
ATOM 2356 C CA . LEU A 1 316 ? 15.533 -8.891 -0.194 1.00 93.50 316 LEU A CA 1
ATOM 2357 C C . LEU A 1 316 ? 16.985 -8.653 0.196 1.00 93.50 316 LEU A C 1
ATOM 2359 O O . LEU A 1 316 ? 17.756 -8.073 -0.573 1.00 93.50 316 LEU A O 1
ATOM 2363 N N . ARG A 1 317 ? 17.344 -9.120 1.395 1.00 90.94 317 ARG A N 1
ATOM 2364 C CA . ARG A 1 317 ? 18.678 -8.945 1.973 1.00 90.94 317 ARG A CA 1
ATOM 2365 C C . ARG A 1 317 ? 19.337 -10.183 2.558 1.00 90.94 317 ARG A C 1
ATOM 2367 O O . ARG A 1 317 ? 20.561 -10.193 2.704 1.00 90.94 317 ARG A O 1
ATOM 2374 N N . ASP A 1 318 ? 18.549 -11.186 2.929 1.00 91.69 318 ASP A N 1
ATOM 2375 C CA . ASP A 1 318 ? 18.984 -12.206 3.887 1.00 91.69 318 ASP A CA 1
ATOM 2376 C C . ASP A 1 318 ? 19.060 -13.625 3.302 1.00 91.69 318 ASP A C 1
ATOM 2378 O O . ASP A 1 318 ? 19.281 -14.579 4.042 1.00 91.69 318 ASP A O 1
ATOM 2382 N N . GLY A 1 319 ? 18.956 -13.765 1.977 1.00 90.38 319 GLY A N 1
ATOM 2383 C CA . GLY A 1 319 ? 19.159 -15.034 1.270 1.00 90.38 319 GLY A CA 1
ATOM 2384 C C . GLY A 1 319 ? 17.882 -15.748 0.828 1.00 90.38 319 GLY A C 1
ATOM 2385 O O . GLY A 1 319 ? 17.966 -16.844 0.282 1.00 90.38 319 GLY A O 1
ATOM 2386 N N . ALA A 1 320 ? 16.706 -15.157 1.052 1.00 94.44 320 ALA A N 1
ATOM 2387 C CA . ALA A 1 320 ? 15.444 -15.732 0.599 1.00 94.44 320 ALA A CA 1
ATOM 2388 C C . ALA A 1 320 ? 15.243 -15.648 -0.918 1.00 94.44 320 ALA A C 1
ATOM 2390 O O . ALA A 1 320 ? 15.774 -14.778 -1.617 1.00 94.44 320 ALA A O 1
ATOM 2391 N N . THR A 1 321 ? 14.364 -16.515 -1.405 1.00 95.19 321 THR A N 1
ATOM 2392 C CA . THR A 1 321 ? 13.722 -16.385 -2.710 1.00 95.19 321 THR A CA 1
ATOM 2393 C C . THR A 1 321 ? 12.330 -15.785 -2.550 1.00 95.19 321 THR A C 1
ATOM 2395 O O . THR A 1 321 ? 11.526 -16.275 -1.758 1.00 95.19 321 THR A O 1
ATOM 2398 N N . ALA A 1 322 ? 12.012 -14.751 -3.330 1.00 97.56 322 ALA A N 1
ATOM 2399 C CA . ALA A 1 322 ? 10.648 -14.243 -3.457 1.00 97.56 322 ALA A CA 1
ATOM 2400 C C . ALA A 1 322 ? 10.104 -14.511 -4.860 1.00 97.56 322 ALA A C 1
ATOM 2402 O O . ALA A 1 322 ? 10.720 -14.125 -5.857 1.00 97.56 322 ALA A O 1
ATOM 2403 N N . ARG A 1 323 ? 8.948 -15.174 -4.939 1.00 96.44 323 ARG A N 1
ATOM 2404 C CA . ARG A 1 323 ? 8.303 -15.497 -6.215 1.00 96.44 323 ARG A CA 1
ATOM 2405 C C . ARG A 1 323 ? 6.787 -15.483 -6.160 1.00 96.44 323 ARG A C 1
ATOM 2407 O O . ARG A 1 323 ? 6.206 -15.577 -5.084 1.00 96.44 323 ARG A O 1
ATOM 2414 N N . ASP A 1 324 ? 6.155 -15.432 -7.329 1.00 97.12 324 ASP A N 1
ATOM 2415 C CA . ASP A 1 324 ? 4.698 -15.365 -7.468 1.00 97.12 324 ASP A CA 1
ATOM 2416 C C . ASP A 1 324 ? 4.132 -14.132 -6.724 1.00 97.12 324 ASP A C 1
ATOM 2418 O O . ASP A 1 324 ? 3.268 -14.252 -5.853 1.00 97.12 324 ASP A O 1
ATOM 2422 N N . LEU A 1 325 ? 4.667 -12.941 -7.020 1.00 98.50 325 LEU A N 1
ATOM 2423 C CA . LEU A 1 325 ? 4.260 -11.684 -6.379 1.00 98.50 325 LEU A CA 1
ATOM 2424 C C . LEU A 1 325 ? 3.371 -10.859 -7.315 1.00 98.50 325 LEU A C 1
ATOM 2426 O O . LEU A 1 325 ? 3.688 -10.687 -8.494 1.00 98.50 325 LEU A O 1
ATOM 2430 N N . SER A 1 326 ? 2.284 -10.290 -6.796 1.00 98.12 326 SER A N 1
ATOM 2431 C CA . SER A 1 326 ? 1.379 -9.448 -7.582 1.00 98.12 326 SER A CA 1
ATOM 2432 C C . SER A 1 326 ? 0.980 -8.176 -6.841 1.00 98.12 326 SER A C 1
ATOM 2434 O O . SER A 1 326 ? 0.456 -8.227 -5.733 1.00 98.12 326 SER A O 1
ATOM 2436 N N . PHE A 1 327 ? 1.172 -7.036 -7.497 1.00 98.56 327 PHE A N 1
ATOM 2437 C CA . PHE A 1 327 ? 0.636 -5.733 -7.116 1.00 98.56 327 PHE A CA 1
ATOM 2438 C C . PHE A 1 327 ? -0.316 -5.291 -8.221 1.00 98.56 327 PHE A C 1
ATOM 2440 O O . PHE A 1 327 ? 0.108 -5.191 -9.376 1.00 98.56 327 PHE A O 1
ATOM 2447 N N . ARG A 1 328 ? -1.597 -5.071 -7.912 1.00 96.94 328 ARG A N 1
ATOM 2448 C CA . ARG A 1 328 ? -2.585 -4.767 -8.952 1.00 96.94 328 ARG A CA 1
ATOM 2449 C C . ARG A 1 328 ? -3.704 -3.826 -8.538 1.00 96.94 328 ARG A C 1
ATOM 2451 O O . ARG A 1 328 ? -4.086 -3.813 -7.372 1.00 96.94 328 ARG A O 1
ATOM 2458 N N . ASN A 1 329 ? -4.269 -3.118 -9.515 1.00 96.44 329 ASN A N 1
ATOM 2459 C CA . ASN A 1 329 ? -5.348 -2.147 -9.320 1.00 96.44 329 ASN A CA 1
ATOM 2460 C C . ASN A 1 329 ? -5.001 -1.153 -8.199 1.00 96.44 329 ASN A C 1
ATOM 2462 O O . ASN A 1 329 ? -5.584 -1.181 -7.111 1.00 96.44 329 ASN A O 1
ATOM 2466 N N . ALA A 1 330 ? -3.966 -0.346 -8.442 1.00 96.19 330 ALA A N 1
ATOM 2467 C CA . ALA A 1 330 ? -3.381 0.527 -7.433 1.00 96.19 330 ALA A CA 1
ATOM 2468 C C . ALA A 1 330 ? -3.369 1.996 -7.866 1.00 96.19 330 ALA A C 1
ATOM 2470 O O . ALA A 1 330 ? -3.045 2.304 -9.010 1.00 96.19 330 ALA A O 1
ATOM 2471 N N . THR A 1 331 ? -3.655 2.918 -6.944 1.00 95.31 331 THR A N 1
ATOM 2472 C CA . THR A 1 331 ? -3.447 4.364 -7.159 1.00 95.31 331 THR A CA 1
ATOM 2473 C C . THR A 1 331 ? -2.525 4.927 -6.082 1.00 95.31 331 THR A C 1
ATOM 2475 O O . THR A 1 331 ? -2.821 4.835 -4.892 1.00 95.31 331 THR A O 1
ATOM 2478 N N . LEU A 1 332 ? -1.393 5.501 -6.488 1.00 94.19 332 LEU A N 1
ATOM 2479 C CA . LEU A 1 332 ? -0.303 5.905 -5.601 1.00 94.19 332 LEU A CA 1
ATOM 2480 C C . LEU A 1 332 ? -0.028 7.409 -5.727 1.00 94.19 332 LEU A C 1
ATOM 2482 O O . LEU A 1 332 ? 0.378 7.877 -6.789 1.00 94.19 332 LEU A O 1
ATOM 2486 N N . PHE A 1 333 ? -0.207 8.155 -4.636 1.00 89.75 333 PHE A N 1
ATOM 2487 C CA . PHE A 1 333 ? 0.033 9.595 -4.551 1.00 89.75 333 PHE A CA 1
ATOM 2488 C C . PHE A 1 333 ? 1.274 9.893 -3.707 1.00 89.75 333 PHE A C 1
ATOM 2490 O O . PHE A 1 333 ? 1.301 9.646 -2.500 1.00 89.75 333 PHE A O 1
ATOM 2497 N N . PHE A 1 334 ? 2.290 10.471 -4.336 1.00 86.62 334 PHE A N 1
ATOM 2498 C CA . PHE A 1 334 ? 3.570 10.798 -3.717 1.00 86.62 334 PHE A CA 1
ATOM 2499 C C . PHE A 1 334 ? 3.621 12.241 -3.228 1.00 86.62 334 PHE A C 1
ATOM 2501 O O . PHE A 1 334 ? 2.927 13.123 -3.743 1.00 86.62 334 PHE A O 1
ATOM 2508 N N . LYS A 1 335 ? 4.481 12.482 -2.235 1.00 80.19 335 LYS A N 1
ATOM 2509 C CA . LYS A 1 335 ? 4.724 13.804 -1.650 1.00 80.19 335 LYS A CA 1
ATOM 2510 C C . LYS A 1 335 ? 6.215 14.109 -1.600 1.00 80.19 335 LYS A C 1
ATOM 2512 O O . LYS A 1 335 ? 7.031 13.241 -1.307 1.00 80.19 335 LYS A O 1
ATOM 2517 N N . ALA A 1 336 ? 6.563 15.372 -1.842 1.00 72.81 336 ALA A N 1
ATOM 2518 C CA . ALA A 1 336 ? 7.925 15.848 -1.658 1.00 72.81 336 ALA A CA 1
ATOM 2519 C C . ALA A 1 336 ? 8.216 16.025 -0.158 1.00 72.81 336 ALA A C 1
ATOM 2521 O O . ALA A 1 336 ? 7.778 16.993 0.463 1.00 72.81 336 ALA A O 1
ATOM 2522 N N . TRP A 1 337 ? 8.922 15.074 0.445 1.00 71.00 337 TRP A N 1
ATOM 2523 C CA . TRP A 1 337 ? 9.308 15.136 1.853 1.00 71.00 337 TRP A CA 1
ATOM 2524 C C . TRP A 1 337 ? 10.563 16.013 2.029 1.00 71.00 337 TRP A C 1
ATOM 2526 O O . TRP A 1 337 ? 11.657 15.625 1.660 1.00 71.00 337 TRP A O 1
ATOM 2536 N N . HIS A 1 338 ? 10.440 17.206 2.616 1.00 56.16 338 HIS A N 1
ATOM 2537 C CA . HIS A 1 338 ? 11.515 18.220 2.658 1.00 56.16 338 HIS A CA 1
ATOM 2538 C C . HIS A 1 338 ? 12.690 17.962 3.629 1.00 56.16 338 HIS A C 1
ATOM 2540 O O . HIS A 1 338 ? 13.368 18.909 4.033 1.00 56.16 338 HIS A O 1
ATOM 2546 N N . ASP A 1 339 ? 12.972 16.720 4.019 1.00 55.69 339 ASP A N 1
ATOM 2547 C CA . ASP A 1 339 ? 14.076 16.414 4.933 1.00 55.69 339 ASP A CA 1
ATOM 2548 C C . ASP A 1 339 ? 15.129 15.470 4.343 1.00 55.69 339 ASP A C 1
ATOM 2550 O O . ASP A 1 339 ? 14.946 14.843 3.303 1.00 55.69 339 ASP A O 1
ATOM 2554 N N . ALA A 1 340 ? 16.279 15.385 5.021 1.00 43.72 340 ALA A N 1
ATOM 2555 C CA . ALA A 1 340 ? 17.457 14.625 4.589 1.00 43.72 340 ALA A CA 1
ATOM 2556 C C . ALA A 1 340 ? 17.223 13.102 4.428 1.00 43.72 340 ALA A C 1
ATOM 2558 O O . ALA A 1 340 ? 18.150 12.371 4.064 1.00 43.72 340 ALA A O 1
ATOM 2559 N N . TYR A 1 341 ? 16.012 12.612 4.717 1.00 46.41 341 TYR A N 1
ATOM 2560 C CA . TYR A 1 341 ? 15.606 11.221 4.539 1.00 46.41 341 TYR A CA 1
ATOM 2561 C C . TYR A 1 341 ? 14.862 10.948 3.231 1.00 46.41 341 TYR A C 1
ATOM 2563 O O . TYR A 1 341 ? 14.658 9.770 2.932 1.00 46.41 341 TYR A O 1
ATOM 2571 N N . GLN A 1 342 ? 14.497 11.967 2.445 1.00 51.72 342 GLN A N 1
ATOM 2572 C CA . GLN A 1 342 ? 13.917 11.769 1.116 1.00 51.72 342 GLN A CA 1
ATOM 2573 C C . GLN A 1 342 ? 14.996 11.271 0.146 1.00 51.72 342 GLN A C 1
ATOM 2575 O O . GLN A 1 342 ? 15.637 12.037 -0.571 1.00 51.72 342 GLN A O 1
ATOM 2580 N N . ARG A 1 343 ? 15.268 9.966 0.204 1.00 52.25 343 ARG A N 1
ATOM 2581 C CA . ARG A 1 343 ? 16.327 9.312 -0.574 1.00 52.25 343 ARG A CA 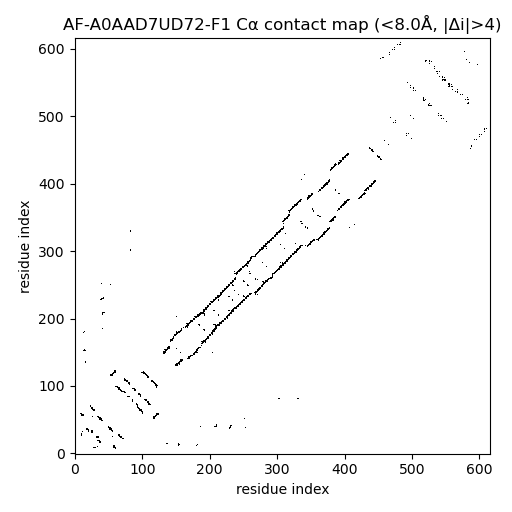1
ATOM 2582 C C . ARG A 1 343 ? 15.801 8.563 -1.792 1.00 52.25 343 ARG A C 1
ATOM 2584 O O . ARG A 1 343 ? 16.575 8.389 -2.727 1.00 52.25 343 ARG A O 1
ATOM 2591 N N . TYR A 1 344 ? 14.541 8.120 -1.772 1.00 62.53 344 TYR A N 1
ATOM 2592 C CA . TYR A 1 344 ? 14.052 7.127 -2.730 1.00 62.53 344 TYR A CA 1
ATOM 2593 C C . TYR A 1 344 ? 12.937 7.666 -3.622 1.00 62.53 344 TYR A C 1
ATOM 2595 O O . TYR A 1 344 ? 13.136 7.649 -4.830 1.00 62.53 344 TYR A O 1
ATOM 2603 N N . ALA A 1 345 ? 11.840 8.221 -3.073 1.00 74.94 345 ALA A N 1
ATOM 2604 C CA . ALA A 1 345 ? 10.711 8.740 -3.865 1.00 74.94 345 ALA A CA 1
ATOM 2605 C C . ALA A 1 345 ? 10.393 7.831 -5.077 1.00 74.94 345 ALA A C 1
ATOM 2607 O O . ALA A 1 345 ? 10.456 8.276 -6.231 1.00 74.94 345 ALA A O 1
ATOM 2608 N N . THR A 1 346 ? 10.154 6.542 -4.794 1.00 81.06 346 THR A N 1
ATOM 2609 C CA . THR A 1 346 ? 10.098 5.457 -5.7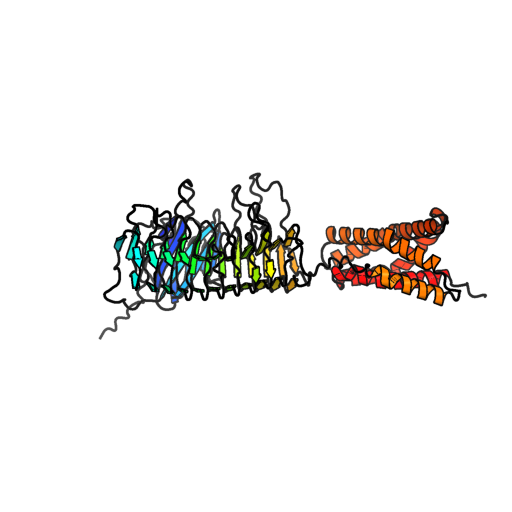88 1.00 81.06 346 THR A CA 1
ATOM 2610 C C . THR A 1 346 ? 8.697 4.859 -5.875 1.00 81.06 346 THR A C 1
ATOM 2612 O O . THR A 1 346 ? 8.150 4.379 -4.881 1.00 81.06 346 THR A O 1
ATOM 2615 N N . GLY A 1 347 ? 8.133 4.830 -7.083 1.00 87.00 347 GLY A N 1
ATOM 2616 C CA . GLY A 1 347 ? 6.839 4.214 -7.376 1.00 87.00 347 GLY A CA 1
ATOM 2617 C C . GLY A 1 347 ? 6.830 2.701 -7.156 1.00 87.00 347 GLY A C 1
ATOM 2618 O O . GLY A 1 347 ? 6.133 2.193 -6.275 1.00 87.00 347 GLY A O 1
ATOM 2619 N N . LEU A 1 348 ? 7.613 1.997 -7.971 1.00 90.81 348 LEU A N 1
ATOM 2620 C CA . LEU A 1 348 ? 7.757 0.541 -7.979 1.00 90.81 348 LEU A CA 1
ATOM 2621 C C . LEU A 1 348 ? 9.222 0.176 -7.725 1.00 90.81 348 LEU A C 1
ATOM 2623 O O . LEU A 1 348 ? 10.104 0.670 -8.423 1.00 90.81 348 LEU A O 1
ATOM 2627 N N . GLU A 1 349 ? 9.505 -0.683 -6.755 1.00 88.44 349 GLU A N 1
ATOM 2628 C CA . GLU A 1 349 ? 10.879 -0.996 -6.358 1.00 88.44 349 GLU A CA 1
ATOM 2629 C C . GLU A 1 349 ? 11.101 -2.502 -6.235 1.00 88.44 349 GLU A C 1
ATOM 2631 O O . GLU A 1 349 ? 10.339 -3.198 -5.564 1.00 88.44 349 GLU A O 1
ATOM 2636 N N . ILE A 1 350 ? 12.168 -2.997 -6.863 1.00 88.38 350 ILE A N 1
ATOM 2637 C CA . ILE A 1 350 ? 12.742 -4.311 -6.561 1.00 88.38 350 ILE A CA 1
ATOM 2638 C C . ILE A 1 350 ? 14.220 -4.110 -6.268 1.00 88.38 350 ILE A C 1
ATOM 2640 O O . ILE A 1 350 ? 14.960 -3.623 -7.122 1.00 88.38 350 ILE A O 1
ATOM 2644 N N . GLU A 1 351 ? 14.657 -4.521 -5.087 1.00 86.81 351 GLU A N 1
ATOM 2645 C CA . GLU A 1 351 ? 16.039 -4.391 -4.658 1.00 86.81 351 GLU A CA 1
ATOM 2646 C C . GLU A 1 351 ? 16.547 -5.692 -4.037 1.00 86.81 351 GLU A C 1
ATOM 2648 O O . GLU A 1 351 ? 15.992 -6.204 -3.064 1.00 86.81 351 GLU A O 1
ATOM 2653 N N . VAL A 1 352 ? 17.643 -6.207 -4.585 1.00 84.69 352 VAL A N 1
ATOM 2654 C CA . VAL A 1 352 ? 18.397 -7.317 -4.006 1.00 84.69 352 VAL A CA 1
ATOM 2655 C C . VAL A 1 352 ? 19.803 -6.832 -3.663 1.00 84.69 352 VAL A C 1
ATOM 2657 O O . VAL A 1 352 ? 20.581 -6.496 -4.556 1.00 84.69 352 VAL A O 1
ATOM 2660 N N . GLU A 1 353 ? 20.145 -6.811 -2.374 1.00 81.50 353 GLU A N 1
ATOM 2661 C CA . GLU A 1 353 ? 21.528 -6.616 -1.904 1.00 81.50 353 GLU A CA 1
ATOM 2662 C C . GLU A 1 353 ? 21.749 -7.351 -0.588 1.00 81.50 353 GLU A C 1
ATOM 2664 O O . GLU A 1 353 ? 20.816 -7.498 0.181 1.00 81.50 353 GLU A O 1
ATOM 2669 N N . HIS A 1 354 ? 22.979 -7.708 -0.243 1.00 82.94 354 HIS A N 1
ATOM 2670 C CA . HIS A 1 354 ? 23.257 -8.391 1.020 1.00 82.94 354 HIS A CA 1
ATOM 2671 C C . HIS A 1 354 ? 23.062 -7.507 2.265 1.00 82.94 354 HIS A C 1
ATOM 2673 O O . HIS A 1 354 ? 23.492 -6.350 2.303 1.00 82.94 354 HIS A O 1
ATOM 2679 N N . ARG A 1 355 ? 22.495 -8.075 3.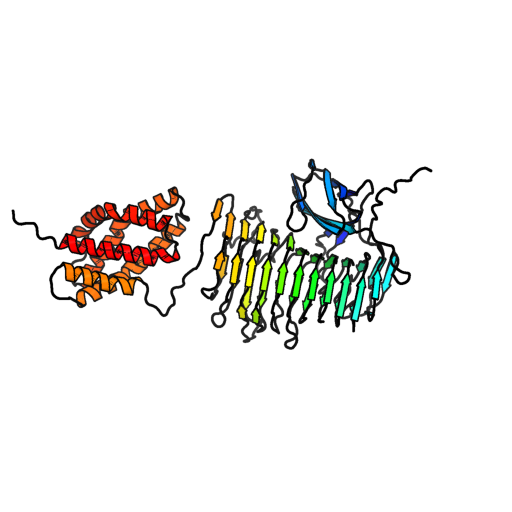342 1.00 81.62 355 ARG A N 1
ATOM 2680 C CA . ARG A 1 355 ? 22.525 -7.449 4.675 1.00 81.62 355 ARG A CA 1
ATOM 2681 C C . ARG A 1 355 ? 23.936 -7.533 5.261 1.00 81.62 355 ARG A C 1
ATOM 2683 O O . ARG A 1 355 ? 24.426 -8.617 5.580 1.00 81.62 355 ARG A O 1
ATOM 2690 N N . GLY A 1 356 ? 24.573 -6.382 5.472 1.00 78.12 356 GLY A N 1
ATOM 2691 C CA . GLY A 1 356 ? 25.889 -6.305 6.113 1.00 78.12 356 GLY A CA 1
ATOM 2692 C C . GLY A 1 356 ? 26.951 -7.106 5.353 1.00 78.12 356 GLY A C 1
ATOM 2693 O O . GLY A 1 356 ? 27.131 -6.909 4.158 1.00 78.12 356 GLY A O 1
ATOM 2694 N N . ASN A 1 357 ? 27.637 -8.020 6.046 1.00 69.81 357 ASN A N 1
ATOM 2695 C CA . ASN A 1 357 ? 28.669 -8.887 5.461 1.00 69.81 357 ASN A CA 1
ATOM 2696 C C . ASN A 1 357 ? 28.129 -10.263 5.018 1.00 69.81 357 ASN A C 1
ATOM 2698 O O . ASN A 1 357 ? 28.916 -11.191 4.832 1.00 69.81 357 ASN A O 1
ATOM 2702 N N . SER A 1 358 ? 26.804 -10.436 4.920 1.00 70.31 358 SER A N 1
ATOM 2703 C CA . SER A 1 358 ? 26.211 -11.695 4.456 1.00 70.31 358 SER A CA 1
ATOM 2704 C C . SER A 1 358 ? 26.673 -12.026 3.036 1.00 70.31 358 SER A C 1
ATOM 2706 O O . SER A 1 358 ? 26.761 -11.147 2.185 1.00 70.31 358 SER A O 1
ATOM 2708 N N . THR A 1 359 ? 26.936 -13.306 2.773 1.00 68.44 359 THR A N 1
ATOM 2709 C CA . THR A 1 359 ? 27.213 -13.834 1.427 1.00 68.44 359 THR A CA 1
ATOM 2710 C C . THR A 1 359 ? 26.031 -14.624 0.868 1.00 68.44 359 THR A C 1
ATOM 2712 O O . THR A 1 359 ? 26.168 -15.285 -0.156 1.00 68.44 359 THR A O 1
ATOM 2715 N N . ALA A 1 360 ? 24.893 -14.643 1.571 1.00 77.25 360 ALA A N 1
ATOM 2716 C CA . ALA A 1 360 ? 23.708 -15.358 1.120 1.00 77.25 360 ALA A CA 1
ATOM 2717 C C . ALA A 1 360 ? 23.044 -14.573 -0.014 1.00 77.25 360 ALA A C 1
ATOM 2719 O O . ALA A 1 360 ? 22.639 -13.420 0.170 1.00 77.25 360 ALA A O 1
ATOM 2720 N N . ASN A 1 361 ? 22.952 -15.191 -1.187 1.00 81.81 361 ASN A N 1
ATOM 2721 C CA . ASN A 1 361 ? 22.289 -14.592 -2.334 1.00 81.81 361 ASN A CA 1
ATOM 2722 C C . ASN A 1 361 ? 20.775 -14.693 -2.180 1.00 81.81 361 ASN A C 1
ATOM 2724 O O . ASN A 1 361 ? 20.256 -15.754 -1.847 1.00 81.81 361 ASN A O 1
ATOM 2728 N N . SER A 1 362 ? 20.078 -13.591 -2.446 1.00 89.31 362 SER A N 1
ATOM 2729 C CA . SER A 1 362 ? 18.617 -13.593 -2.550 1.00 89.31 362 SER A CA 1
ATOM 2730 C C . SER A 1 362 ? 18.216 -13.605 -4.021 1.00 89.31 362 SER A C 1
ATOM 2732 O O . SER A 1 362 ? 18.951 -13.085 -4.861 1.00 89.31 362 SER A O 1
ATOM 2734 N N . SER A 1 363 ? 17.047 -14.157 -4.339 1.00 89.25 363 SER A N 1
ATOM 2735 C CA . SER A 1 363 ? 16.549 -14.194 -5.717 1.00 89.25 363 SER A CA 1
ATOM 2736 C C . SER A 1 363 ? 15.100 -13.720 -5.808 1.00 89.25 363 SER A C 1
ATOM 2738 O O . SER A 1 363 ? 14.305 -13.918 -4.889 1.00 89.25 363 SER A O 1
ATOM 2740 N N . VAL A 1 364 ? 14.757 -13.058 -6.915 1.00 89.06 364 VAL A N 1
ATOM 2741 C CA . VAL A 1 364 ? 13.404 -12.550 -7.173 1.00 89.06 364 VAL A CA 1
ATOM 2742 C C . VAL A 1 364 ? 12.948 -13.010 -8.552 1.00 89.06 364 VAL A C 1
ATOM 2744 O O . VAL A 1 364 ? 13.635 -12.780 -9.553 1.00 89.06 364 VAL A O 1
ATOM 2747 N N . ALA A 1 365 ? 11.781 -13.647 -8.599 1.00 87.69 365 ALA A N 1
ATOM 2748 C CA . ALA A 1 365 ? 11.170 -14.134 -9.828 1.00 87.69 365 ALA A CA 1
ATOM 2749 C C . ALA A 1 365 ? 9.655 -13.876 -9.859 1.00 87.69 365 ALA A C 1
ATOM 2751 O O . ALA A 1 365 ? 9.029 -13.731 -8.817 1.00 87.69 365 ALA A O 1
ATOM 2752 N N . ASP A 1 366 ? 9.054 -13.854 -11.047 1.00 88.56 366 ASP A N 1
ATOM 2753 C CA . ASP A 1 366 ? 7.595 -13.873 -11.240 1.00 88.56 366 ASP A CA 1
ATOM 2754 C C . ASP A 1 366 ? 6.859 -12.756 -10.472 1.00 88.56 366 ASP A C 1
ATOM 2756 O O . ASP A 1 366 ? 5.943 -13.005 -9.683 1.00 88.56 366 ASP A O 1
ATOM 2760 N N . VAL A 1 367 ? 7.273 -11.506 -10.708 1.00 93.06 367 VAL A N 1
ATOM 2761 C CA . VAL A 1 367 ? 6.681 -10.305 -10.094 1.00 93.06 367 VAL A CA 1
ATOM 2762 C C . VAL A 1 367 ? 5.834 -9.561 -11.118 1.00 93.06 367 VAL A C 1
ATOM 2764 O O . VAL A 1 367 ? 6.302 -9.248 -12.211 1.00 93.06 367 VAL A O 1
ATOM 2767 N N . ARG A 1 368 ? 4.587 -9.241 -10.772 1.00 91.75 368 ARG A N 1
ATOM 2768 C CA . ARG A 1 368 ? 3.663 -8.520 -11.654 1.00 91.75 368 ARG A CA 1
ATOM 2769 C C . ARG A 1 368 ? 3.172 -7.232 -11.013 1.00 91.75 368 ARG A C 1
ATOM 2771 O O . ARG A 1 368 ? 2.603 -7.267 -9.926 1.00 91.75 368 ARG A O 1
ATOM 2778 N N . PHE A 1 369 ? 3.321 -6.131 -11.735 1.00 94.12 369 PHE A N 1
ATOM 2779 C CA . PHE A 1 369 ? 2.701 -4.842 -11.449 1.00 94.12 369 PHE A CA 1
ATOM 2780 C C . PHE A 1 369 ? 1.642 -4.589 -12.521 1.00 94.12 369 PHE A C 1
ATOM 2782 O O . PHE A 1 369 ? 2.009 -4.480 -13.691 1.00 94.12 369 PHE A O 1
ATOM 2789 N N . SER A 1 370 ? 0.353 -4.535 -12.172 1.00 93.06 370 SER A N 1
ATOM 2790 C CA . SER A 1 370 ? -0.705 -4.314 -13.167 1.00 93.06 370 SER A CA 1
ATOM 2791 C C . SER A 1 370 ? -1.734 -3.259 -12.781 1.00 93.06 370 SER A C 1
ATOM 2793 O O . SER A 1 370 ? -2.133 -3.177 -11.627 1.00 93.06 370 SER A O 1
ATOM 2795 N N . ASP A 1 371 ? -2.198 -2.467 -13.745 1.00 93.31 371 ASP A N 1
ATOM 2796 C CA . ASP A 1 371 ? -3.279 -1.495 -13.528 1.00 93.31 371 ASP A CA 1
ATOM 2797 C C . ASP A 1 371 ? -2.924 -0.507 -12.401 1.00 93.31 371 ASP A C 1
ATOM 2799 O O . ASP A 1 371 ? -3.651 -0.350 -11.417 1.00 93.31 371 ASP A O 1
ATOM 2803 N N . ILE A 1 372 ? -1.737 0.101 -12.499 1.00 93.75 372 ILE A N 1
ATOM 2804 C CA . ILE A 1 372 ? -1.195 0.990 -11.465 1.00 93.75 372 ILE A CA 1
ATOM 2805 C C . ILE A 1 372 ? -1.136 2.416 -11.991 1.00 93.75 372 ILE A C 1
ATOM 2807 O O . ILE A 1 372 ? -0.458 2.683 -12.980 1.00 93.75 372 ILE A O 1
ATOM 2811 N N . ARG A 1 373 ? -1.777 3.346 -11.284 1.00 92.31 373 ARG A N 1
ATOM 2812 C CA . ARG A 1 373 ? -1.613 4.784 -11.491 1.00 92.31 373 ARG A CA 1
ATOM 2813 C C . ARG A 1 373 ? -0.691 5.371 -10.430 1.00 92.31 373 ARG A C 1
ATOM 2815 O O . ARG A 1 373 ? -0.899 5.174 -9.236 1.00 92.31 373 ARG A O 1
ATOM 2822 N N . ILE A 1 374 ? 0.301 6.132 -10.864 1.00 90.12 374 ILE A N 1
ATOM 2823 C CA . ILE A 1 374 ? 1.307 6.765 -10.016 1.00 90.12 374 ILE A CA 1
ATOM 2824 C C . ILE A 1 374 ? 1.270 8.270 -10.267 1.00 90.12 374 ILE A C 1
ATOM 2826 O O . ILE A 1 374 ? 1.379 8.696 -11.411 1.00 90.12 374 ILE A O 1
ATOM 2830 N N . GLN A 1 375 ? 1.128 9.080 -9.219 1.00 86.25 375 GLN A N 1
ATOM 2831 C CA . GLN A 1 375 ? 1.055 10.538 -9.331 1.00 86.25 375 GLN A CA 1
ATOM 2832 C C . GLN A 1 375 ? 1.887 11.225 -8.249 1.00 86.25 375 GLN A C 1
ATOM 2834 O O . GLN A 1 375 ? 1.803 10.869 -7.075 1.00 86.25 375 GLN A O 1
ATOM 2839 N N . GLY A 1 376 ? 2.629 12.268 -8.615 1.00 79.00 376 GLY A N 1
ATOM 2840 C CA . GLY A 1 376 ? 3.310 13.147 -7.656 1.00 79.00 376 GLY A CA 1
ATOM 2841 C C . GLY A 1 376 ? 4.803 13.343 -7.934 1.00 79.00 376 GLY A C 1
ATOM 2842 O O . GLY A 1 376 ? 5.324 12.828 -8.924 1.00 79.00 376 GLY A O 1
ATOM 2843 N N . PRO A 1 377 ? 5.498 14.124 -7.086 1.00 73.00 377 PRO A N 1
ATOM 2844 C CA . PRO A 1 377 ? 6.926 14.373 -7.229 1.00 73.00 377 PRO A CA 1
ATOM 2845 C C . PRO A 1 377 ? 7.716 13.105 -6.885 1.00 73.00 377 PRO A C 1
ATOM 2847 O O . PRO A 1 377 ? 7.840 12.727 -5.721 1.00 73.00 377 PRO A O 1
ATOM 2850 N N . LEU A 1 378 ? 8.253 12.461 -7.916 1.00 68.69 378 LEU A N 1
ATOM 2851 C CA . LEU A 1 378 ? 9.009 11.214 -7.832 1.00 68.69 378 LEU A CA 1
ATOM 2852 C C . LEU A 1 378 ? 10.439 11.402 -8.333 1.00 68.69 378 LEU A C 1
ATOM 2854 O O . LEU A 1 378 ? 10.696 12.206 -9.236 1.00 68.69 378 LEU A O 1
ATOM 2858 N N . LEU A 1 379 ? 11.357 10.614 -7.777 1.00 65.94 379 LEU A N 1
ATOM 2859 C CA . LEU A 1 379 ? 12.690 10.423 -8.351 1.00 65.94 379 LEU A CA 1
ATOM 2860 C C . LEU A 1 379 ? 12.656 9.306 -9.399 1.00 65.94 379 LEU A C 1
ATOM 2862 O O . LEU A 1 379 ? 13.201 9.478 -10.493 1.00 65.94 379 LEU A O 1
ATOM 2866 N N . TYR A 1 380 ? 11.965 8.204 -9.085 1.00 68.25 380 TYR A N 1
ATOM 2867 C CA . TYR A 1 380 ? 11.870 7.015 -9.930 1.00 68.25 380 TYR A CA 1
ATOM 2868 C C . TYR A 1 380 ? 10.424 6.525 -10.018 1.00 68.25 380 TYR A C 1
ATOM 2870 O O . TYR A 1 380 ? 9.797 6.256 -8.994 1.00 68.25 380 TYR A O 1
ATOM 2878 N N . ALA A 1 381 ? 9.887 6.343 -11.227 1.00 71.75 381 ALA A N 1
ATOM 2879 C CA . ALA A 1 381 ? 8.598 5.656 -11.355 1.00 71.75 381 ALA A CA 1
ATOM 2880 C C . ALA A 1 381 ? 8.759 4.151 -11.091 1.00 71.75 381 ALA A C 1
ATOM 2882 O O . ALA A 1 381 ? 7.957 3.562 -10.369 1.00 71.75 381 ALA A O 1
ATOM 2883 N N . ALA A 1 382 ? 9.848 3.560 -11.593 1.00 75.25 382 ALA A N 1
ATOM 2884 C CA . ALA A 1 382 ? 10.312 2.240 -11.190 1.00 75.25 382 ALA A CA 1
ATOM 2885 C C . ALA A 1 382 ? 11.840 2.197 -10.997 1.00 75.25 382 ALA A C 1
ATOM 2887 O O . ALA A 1 382 ? 12.589 2.812 -11.761 1.00 75.25 382 ALA A O 1
ATOM 2888 N N . ALA A 1 383 ? 12.311 1.444 -10.005 1.00 74.81 383 ALA A N 1
ATOM 2889 C CA . ALA A 1 383 ? 13.726 1.180 -9.765 1.00 74.81 383 ALA A CA 1
ATOM 2890 C C . ALA A 1 383 ? 13.949 -0.315 -9.521 1.00 74.81 383 ALA A C 1
ATOM 2892 O O . ALA A 1 383 ? 13.340 -0.907 -8.630 1.00 74.81 383 ALA A O 1
ATOM 2893 N N . PHE A 1 384 ? 14.828 -0.926 -10.314 1.00 78.06 384 PHE A N 1
ATOM 2894 C CA . PHE A 1 384 ? 15.134 -2.351 -10.209 1.00 78.06 384 PHE A CA 1
ATOM 2895 C C . PHE A 1 384 ? 16.628 -2.552 -10.017 1.00 78.06 384 PHE A C 1
ATOM 2897 O O . PHE A 1 384 ? 17.427 -2.025 -10.792 1.00 78.06 384 PHE A O 1
ATOM 2904 N N . LYS A 1 385 ? 17.010 -3.337 -9.012 1.00 75.75 385 LYS A N 1
ATOM 2905 C CA . LYS A 1 385 ? 18.396 -3.648 -8.669 1.00 75.75 385 LYS A CA 1
ATOM 2906 C C . LYS A 1 385 ? 18.549 -5.125 -8.308 1.00 75.75 385 LYS A C 1
ATOM 2908 O O . LYS A 1 385 ? 17.765 -5.666 -7.533 1.00 75.75 385 LYS A O 1
ATOM 2913 N N . SER A 1 386 ? 19.587 -5.747 -8.857 1.00 72.75 386 SER A N 1
ATOM 2914 C CA . SER A 1 386 ? 19.960 -7.147 -8.633 1.00 72.75 386 SER A CA 1
ATOM 2915 C C . SER A 1 386 ? 21.476 -7.327 -8.678 1.00 72.75 386 SER A C 1
ATOM 2917 O O . SER A 1 386 ? 22.211 -6.374 -8.939 1.00 72.75 386 SER A O 1
ATOM 2919 N N . VAL A 1 387 ? 21.944 -8.551 -8.431 1.00 69.12 387 VAL A N 1
ATOM 2920 C CA . VAL A 1 387 ? 23.356 -8.948 -8.533 1.00 69.12 387 VAL A CA 1
ATOM 2921 C C . VAL A 1 387 ? 23.553 -9.931 -9.691 1.00 69.12 387 VAL A C 1
ATOM 2923 O O . VAL A 1 387 ? 22.622 -10.633 -10.069 1.00 69.12 387 VAL A O 1
ATOM 2926 N N . GLU A 1 388 ? 24.761 -9.994 -10.261 1.00 60.25 388 GLU A N 1
ATOM 2927 C CA . GLU A 1 388 ? 25.055 -10.808 -11.459 1.00 60.25 388 GLU A CA 1
ATOM 2928 C C . GLU A 1 388 ? 24.755 -12.294 -11.273 1.00 60.25 388 GLU A C 1
ATOM 2930 O O . GLU A 1 388 ? 24.240 -12.944 -12.180 1.00 60.25 388 GLU A O 1
ATOM 2935 N N . ALA A 1 389 ? 25.052 -12.817 -10.081 1.00 64.50 389 ALA A N 1
ATOM 2936 C CA . ALA A 1 389 ? 24.816 -14.214 -9.742 1.00 64.50 389 ALA A CA 1
ATOM 2937 C C . ALA A 1 389 ? 23.324 -14.591 -9.784 1.00 64.50 389 ALA A C 1
ATOM 2939 O O . ALA A 1 389 ? 23.001 -15.738 -10.084 1.00 64.50 389 ALA A O 1
ATOM 2940 N N . ASP A 1 390 ? 22.430 -13.629 -9.535 1.00 70.06 390 ASP A N 1
ATOM 2941 C CA . ASP A 1 390 ? 20.994 -13.849 -9.378 1.00 70.06 390 ASP A CA 1
ATOM 2942 C C . ASP A 1 390 ? 20.195 -12.716 -10.049 1.00 70.06 390 ASP A C 1
ATOM 2944 O O . ASP A 1 390 ? 19.677 -11.813 -9.380 1.00 70.06 390 ASP A O 1
ATOM 2948 N N . PRO A 1 391 ? 20.099 -12.731 -11.395 1.00 64.38 391 PRO A N 1
ATOM 2949 C CA . PRO A 1 391 ? 19.342 -11.729 -12.129 1.00 64.38 391 PRO A CA 1
ATOM 2950 C C . PRO A 1 391 ? 17.844 -11.824 -11.825 1.00 64.38 391 PRO A C 1
ATOM 2952 O O . PRO A 1 391 ? 17.320 -12.902 -11.526 1.00 64.38 391 PRO A O 1
ATOM 2955 N N . LEU A 1 392 ? 17.138 -10.698 -11.972 1.00 72.94 392 LEU A N 1
ATOM 2956 C CA . LEU A 1 392 ? 15.675 -10.672 -11.874 1.00 72.94 392 LEU A CA 1
ATOM 2957 C C . LEU A 1 392 ? 15.064 -11.474 -13.025 1.00 72.94 392 LEU A C 1
ATOM 2959 O O . LEU A 1 392 ? 15.477 -11.302 -14.175 1.00 72.94 392 LEU A O 1
ATOM 2963 N N . LYS A 1 393 ? 14.061 -12.302 -12.720 1.00 76.06 393 LYS A N 1
ATOM 2964 C CA . LYS A 1 393 ? 13.378 -13.171 -13.693 1.00 76.06 393 LYS A CA 1
ATOM 2965 C C . LYS A 1 393 ? 11.883 -12.863 -13.735 1.00 76.06 393 LYS A C 1
ATOM 2967 O O . LYS A 1 393 ? 11.263 -12.679 -12.694 1.00 76.06 393 LYS A O 1
ATOM 2972 N N . SER A 1 394 ? 11.288 -12.833 -14.923 1.00 79.00 394 SER A N 1
ATOM 2973 C CA . SER A 1 394 ? 9.834 -12.715 -15.120 1.00 79.00 394 SER A CA 1
ATOM 2974 C C . SER A 1 394 ? 9.180 -11.540 -14.369 1.00 79.00 394 SER A C 1
ATOM 2976 O O . SER A 1 394 ? 8.171 -11.715 -13.684 1.00 79.00 394 SER A O 1
ATOM 2978 N N . VAL A 1 395 ? 9.747 -10.335 -14.477 1.00 79.69 395 VAL A N 1
ATOM 2979 C CA . VAL A 1 395 ? 9.147 -9.111 -13.916 1.00 79.69 395 VAL A CA 1
ATOM 2980 C C . VAL A 1 395 ? 8.329 -8.407 -14.998 1.00 79.69 395 VAL A C 1
ATOM 2982 O O . VAL A 1 395 ? 8.878 -7.976 -16.010 1.00 79.69 395 VAL A O 1
ATOM 2985 N N . LEU A 1 396 ? 7.020 -8.277 -14.793 1.00 80.38 396 LEU A N 1
ATOM 2986 C CA . LEU A 1 396 ? 6.101 -7.693 -15.770 1.00 80.38 396 LEU A CA 1
ATOM 2987 C C . LEU A 1 396 ? 5.405 -6.453 -15.212 1.00 80.38 396 LEU A C 1
ATOM 2989 O O . LEU A 1 396 ? 4.751 -6.515 -14.172 1.00 80.38 396 LEU A O 1
ATOM 2993 N N . LEU A 1 397 ? 5.481 -5.355 -15.958 1.00 82.56 397 LEU A N 1
ATOM 2994 C CA . LEU A 1 397 ? 4.669 -4.159 -15.752 1.00 82.56 397 LEU A CA 1
ATOM 2995 C C . LEU A 1 397 ? 3.566 -4.146 -16.817 1.00 82.56 397 LEU A C 1
ATOM 2997 O O . LEU A 1 397 ? 3.873 -4.271 -17.998 1.00 82.56 397 LEU A O 1
ATOM 3001 N N . SER A 1 398 ? 2.298 -4.015 -16.437 1.00 81.19 398 SER A N 1
ATOM 3002 C CA . SER A 1 398 ? 1.162 -4.036 -17.368 1.00 81.19 398 SER A CA 1
ATOM 3003 C C . SER A 1 398 ? 0.174 -2.916 -17.058 1.00 81.19 398 SER A C 1
ATOM 3005 O O . SER A 1 398 ? -0.298 -2.844 -15.933 1.00 81.19 398 SER A O 1
ATOM 3007 N N . ALA A 1 399 ? -0.196 -2.074 -18.023 1.00 81.50 399 ALA A N 1
ATOM 3008 C CA . ALA A 1 399 ? -1.142 -0.971 -17.800 1.00 81.50 399 ALA A CA 1
ATOM 3009 C C . ALA A 1 399 ? -0.724 -0.074 -16.612 1.00 81.50 399 ALA A C 1
ATOM 3011 O O . ALA A 1 399 ? -1.459 0.101 -15.638 1.00 81.50 399 ALA A O 1
ATOM 3012 N N . VAL A 1 400 ? 0.500 0.454 -16.672 1.00 83.81 400 VAL A N 1
ATOM 3013 C CA . VAL A 1 400 ? 1.040 1.356 -15.645 1.00 83.81 400 VAL A CA 1
ATOM 3014 C C . VAL A 1 400 ? 1.021 2.778 -16.192 1.00 83.81 400 VAL A C 1
ATOM 3016 O O . VAL A 1 400 ? 1.591 3.046 -17.244 1.00 83.81 400 VAL A O 1
ATOM 3019 N N . ASP A 1 401 ? 0.352 3.679 -15.484 1.00 83.38 401 ASP A N 1
ATOM 3020 C CA . ASP A 1 401 ? 0.180 5.087 -15.840 1.00 83.38 401 ASP A CA 1
ATOM 3021 C C . ASP A 1 401 ? 0.922 5.955 -14.823 1.00 83.38 401 ASP A C 1
ATOM 3023 O O . ASP A 1 401 ? 0.635 5.903 -13.626 1.00 83.38 401 ASP A O 1
ATOM 3027 N N . VAL A 1 402 ? 1.897 6.734 -15.278 1.00 82.31 402 VAL A N 1
ATOM 3028 C CA . VAL A 1 402 ? 2.731 7.573 -14.412 1.00 82.31 402 VAL A CA 1
ATOM 3029 C C . VAL A 1 402 ? 2.555 9.032 -14.801 1.00 82.31 402 VAL A C 1
ATOM 3031 O O . VAL A 1 402 ? 2.887 9.423 -15.916 1.00 82.31 402 VAL A O 1
ATOM 3034 N N . ASP A 1 403 ? 2.101 9.850 -13.859 1.00 78.56 403 ASP A N 1
ATOM 3035 C CA . ASP A 1 403 ? 1.968 11.296 -14.002 1.00 78.56 403 ASP A CA 1
ATOM 3036 C C . ASP A 1 403 ? 2.993 12.018 -13.116 1.00 78.56 403 ASP A C 1
ATOM 3038 O O . ASP A 1 403 ? 2.845 12.152 -11.892 1.00 78.56 403 ASP A O 1
ATOM 3042 N N . LEU A 1 404 ? 4.079 12.444 -13.758 1.00 68.44 404 LEU A N 1
ATOM 3043 C CA . LEU A 1 404 ? 5.199 13.131 -13.135 1.00 68.44 404 LEU A CA 1
ATOM 3044 C C . LEU A 1 404 ? 4.969 14.643 -13.174 1.00 68.44 404 LEU A C 1
ATOM 3046 O O . LEU A 1 404 ? 5.196 15.306 -14.191 1.00 68.44 404 LEU A O 1
ATOM 3050 N N . ASN A 1 405 ? 4.630 15.199 -12.017 1.00 59.28 405 ASN A N 1
ATOM 3051 C CA . ASN A 1 405 ? 4.704 16.635 -11.786 1.00 59.28 405 ASN A CA 1
ATOM 3052 C C . ASN A 1 405 ? 6.099 16.955 -11.239 1.00 59.28 405 ASN A C 1
ATOM 3054 O O . ASN A 1 405 ? 6.503 16.384 -10.222 1.00 59.28 405 ASN A O 1
ATOM 3058 N N . ALA A 1 406 ? 6.859 17.828 -11.915 1.00 46.69 406 ALA A N 1
ATOM 3059 C CA . ALA A 1 406 ? 8.158 18.275 -11.413 1.00 46.69 406 ALA A CA 1
ATOM 3060 C C . ALA A 1 406 ? 7.999 18.751 -9.962 1.00 46.69 406 ALA A C 1
ATOM 3062 O O . ALA A 1 406 ? 7.098 19.540 -9.673 1.00 46.69 406 ALA A O 1
ATOM 3063 N N . ALA A 1 407 ? 8.860 18.275 -9.054 1.00 43.97 407 ALA A N 1
ATOM 3064 C CA . ALA A 1 407 ? 8.940 18.844 -7.716 1.00 43.97 407 ALA A CA 1
ATOM 3065 C C . ALA A 1 407 ? 9.103 20.358 -7.887 1.00 43.97 407 ALA A C 1
ATOM 3067 O O . ALA A 1 407 ? 10.092 20.806 -8.474 1.00 43.97 407 ALA A O 1
ATOM 3068 N N . SER A 1 408 ? 8.101 21.137 -7.470 1.00 34.81 408 SER A N 1
ATOM 3069 C CA . SER A 1 408 ? 8.161 22.591 -7.553 1.00 34.81 408 SER A CA 1
ATOM 3070 C C . SER A 1 408 ? 9.484 23.028 -6.944 1.00 34.81 408 SER A C 1
ATOM 3072 O O . SER A 1 408 ? 9.819 22.623 -5.831 1.00 34.81 408 SER A O 1
ATOM 3074 N N . SER A 1 409 ? 10.251 23.807 -7.697 1.00 33.44 409 SER A N 1
ATOM 3075 C CA . SER A 1 409 ? 11.552 24.339 -7.318 1.00 33.44 409 SER A CA 1
ATOM 3076 C C . SER A 1 409 ? 11.439 25.249 -6.087 1.00 33.44 409 SER A C 1
ATOM 3078 O O . SER A 1 409 ? 11.486 26.470 -6.208 1.00 33.44 409 SER A O 1
ATOM 3080 N N . SER A 1 410 ? 11.286 24.684 -4.891 1.00 30.92 410 SER A N 1
ATOM 3081 C CA . SER A 1 410 ? 11.351 25.416 -3.628 1.00 30.92 410 SER A CA 1
ATOM 3082 C C . SER A 1 410 ? 12.744 25.235 -3.026 1.00 30.92 410 SER A C 1
ATOM 3084 O O . SER A 1 410 ? 13.024 24.268 -2.326 1.00 30.92 410 SER A O 1
ATOM 3086 N N . SER A 1 411 ? 13.638 26.146 -3.409 1.00 31.77 411 SER A N 1
ATOM 3087 C CA . SER A 1 411 ? 14.721 26.779 -2.632 1.00 31.77 411 SER A CA 1
ATOM 3088 C C . SER A 1 411 ? 15.274 26.140 -1.334 1.00 31.77 411 SER A C 1
ATOM 3090 O O . SER A 1 411 ? 15.614 26.876 -0.408 1.00 31.77 411 SER A O 1
ATOM 3092 N N . SER A 1 412 ? 15.475 24.827 -1.235 1.00 33.34 412 SER A N 1
ATOM 3093 C CA . SER A 1 412 ? 16.337 24.243 -0.198 1.00 33.34 412 SER A CA 1
ATOM 3094 C C . SER A 1 412 ? 17.287 23.212 -0.809 1.00 33.34 412 SER A C 1
ATOM 3096 O O . SER A 1 412 ? 16.912 22.312 -1.555 1.00 33.34 412 SER A O 1
ATOM 3098 N N . GLY A 1 413 ? 18.583 23.426 -0.578 1.00 32.75 413 GLY A N 1
ATOM 3099 C CA . GLY A 1 413 ? 19.694 22.875 -1.359 1.00 32.75 413 GLY A CA 1
ATOM 3100 C C . GLY A 1 413 ? 19.948 21.365 -1.276 1.00 32.75 413 GLY A C 1
ATOM 3101 O O . GLY A 1 413 ? 21.041 20.955 -1.651 1.00 32.75 413 GLY A O 1
ATOM 3102 N N . ALA A 1 414 ? 18.997 20.545 -0.821 1.00 34.72 414 ALA A N 1
ATOM 3103 C CA . ALA A 1 414 ? 19.173 19.094 -0.695 1.00 34.72 414 ALA A CA 1
ATOM 3104 C C . ALA A 1 414 ? 18.947 18.326 -2.015 1.00 34.72 414 ALA A C 1
ATOM 3106 O O . ALA A 1 414 ? 19.563 17.286 -2.222 1.00 34.72 414 ALA A O 1
ATOM 3107 N N . LEU A 1 415 ? 18.165 18.869 -2.957 1.00 38.25 415 LEU A N 1
ATOM 3108 C CA . LEU A 1 415 ? 17.965 18.280 -4.295 1.00 38.25 415 LEU A CA 1
ATOM 3109 C C . LEU A 1 415 ? 19.025 18.725 -5.327 1.00 38.25 415 LEU A C 1
ATOM 3111 O O . LEU A 1 415 ? 18.882 18.479 -6.521 1.00 38.25 415 LEU A O 1
ATOM 3115 N N . ARG A 1 416 ? 20.119 19.378 -4.897 1.00 32.66 416 ARG A N 1
ATOM 3116 C CA . ARG A 1 416 ? 21.122 19.980 -5.803 1.00 32.66 416 ARG A CA 1
ATOM 3117 C C . ARG A 1 416 ? 21.968 18.986 -6.611 1.00 32.66 416 ARG A C 1
ATOM 3119 O O . ARG A 1 416 ? 22.730 19.435 -7.462 1.00 32.66 416 ARG A O 1
ATOM 3126 N N . HIS A 1 417 ? 21.835 17.676 -6.396 1.00 32.03 417 HIS A N 1
ATOM 3127 C CA . HIS A 1 417 ? 22.653 16.681 -7.099 1.00 32.03 417 HIS A CA 1
ATOM 3128 C C . HIS A 1 417 ? 21.927 15.756 -8.082 1.00 32.03 417 HIS A C 1
ATOM 3130 O O . HIS A 1 417 ? 22.608 14.947 -8.708 1.00 32.03 417 HIS A O 1
ATOM 3136 N N . GLN A 1 418 ? 20.616 15.880 -8.314 1.00 37.03 418 GLN A N 1
ATOM 3137 C CA . GLN A 1 418 ? 19.928 15.027 -9.299 1.00 37.03 418 GLN A CA 1
ATOM 3138 C C . GLN A 1 418 ? 18.861 15.805 -10.082 1.00 37.03 418 GLN A C 1
ATOM 3140 O O . GLN A 1 418 ? 17.673 15.727 -9.806 1.00 37.03 418 GLN A O 1
ATOM 3145 N N . ASN A 1 419 ? 19.297 16.544 -11.108 1.00 27.30 419 ASN A N 1
ATOM 3146 C CA . ASN A 1 419 ? 18.434 17.232 -12.085 1.00 27.30 419 ASN A CA 1
ATOM 3147 C C . ASN A 1 419 ? 17.743 16.264 -13.082 1.00 27.30 419 ASN A C 1
ATOM 3149 O O . ASN A 1 419 ? 17.531 16.620 -14.240 1.00 27.30 419 ASN A O 1
ATOM 3153 N N . ALA A 1 420 ? 17.432 15.032 -12.678 1.00 33.84 420 ALA A N 1
ATOM 3154 C CA . ALA A 1 420 ? 16.820 14.033 -13.549 1.00 33.84 420 ALA A CA 1
ATOM 3155 C C . ALA A 1 420 ? 15.838 13.158 -12.760 1.00 33.84 420 ALA A C 1
ATOM 3157 O O . ALA A 1 420 ? 16.244 12.425 -11.864 1.00 33.84 420 ALA A O 1
ATOM 3158 N N . THR A 1 421 ? 14.554 13.230 -13.116 1.00 33.38 421 THR A N 1
ATOM 3159 C CA . THR A 1 421 ? 13.577 12.177 -12.817 1.00 33.38 421 THR A CA 1
ATOM 3160 C C . THR A 1 421 ? 13.793 11.059 -13.832 1.00 33.38 421 THR A C 1
ATOM 3162 O O . THR A 1 421 ? 13.846 11.330 -15.035 1.00 33.38 421 THR A O 1
ATOM 3165 N N . TYR A 1 422 ? 13.938 9.816 -13.376 1.00 40.09 422 TYR A N 1
ATOM 3166 C CA . TYR A 1 422 ? 14.146 8.670 -14.261 1.00 40.09 422 TYR A CA 1
ATOM 3167 C C . TYR A 1 422 ? 12.857 7.848 -14.359 1.00 40.09 422 TYR A C 1
ATOM 3169 O O . TYR A 1 422 ? 12.269 7.459 -13.352 1.00 40.09 422 TYR A O 1
ATOM 3177 N N . LEU A 1 423 ? 12.428 7.573 -15.594 1.00 46.62 423 LEU A N 1
ATOM 3178 C CA . LEU A 1 423 ? 11.249 6.754 -15.898 1.00 46.62 423 LEU A CA 1
ATOM 3179 C C . LEU A 1 423 ? 11.375 5.357 -15.274 1.00 46.62 423 LEU A C 1
ATOM 3181 O O . LEU A 1 423 ? 10.503 4.882 -14.557 1.00 46.62 423 LEU A O 1
ATOM 3185 N N . VAL A 1 424 ? 12.522 4.734 -15.529 1.00 50.12 424 VAL A N 1
ATOM 3186 C CA . VAL A 1 424 ? 12.963 3.466 -14.966 1.00 50.12 424 VAL A CA 1
ATOM 3187 C C . VAL A 1 424 ? 14.464 3.601 -14.752 1.00 50.12 424 VAL A C 1
ATOM 3189 O O . VAL A 1 424 ? 15.191 3.908 -15.699 1.00 50.12 424 VAL A O 1
ATOM 3192 N N . ALA A 1 425 ? 14.940 3.396 -13.529 1.00 41.22 425 ALA A N 1
ATOM 3193 C CA . ALA A 1 425 ? 16.368 3.285 -13.266 1.00 41.22 425 ALA A CA 1
ATOM 3194 C C . ALA A 1 425 ? 16.737 1.822 -13.021 1.00 41.22 425 ALA A C 1
ATOM 3196 O O . ALA A 1 425 ? 16.390 1.236 -11.997 1.00 41.22 425 ALA A O 1
ATOM 3197 N N . CYS A 1 426 ? 17.471 1.244 -13.969 1.00 42.44 426 CYS A N 1
ATOM 3198 C CA . CYS A 1 426 ? 18.203 0.001 -13.759 1.00 42.44 426 CYS A CA 1
ATOM 3199 C C . CYS A 1 426 ? 19.608 0.374 -13.269 1.00 42.44 426 CYS A C 1
ATOM 3201 O O . CYS A 1 426 ? 20.461 0.772 -14.065 1.00 42.44 426 CYS A O 1
ATOM 3203 N N . ILE A 1 427 ? 19.837 0.327 -11.958 1.00 39.56 427 ILE A N 1
ATOM 3204 C CA . ILE A 1 427 ? 21.123 0.681 -11.345 1.00 39.56 427 ILE A CA 1
ATOM 3205 C C . ILE A 1 427 ? 21.903 -0.610 -11.081 1.00 39.56 427 ILE A C 1
ATOM 3207 O O . ILE A 1 427 ? 21.563 -1.353 -10.164 1.00 39.56 427 ILE A O 1
ATOM 3211 N N . ASN A 1 428 ? 22.969 -0.862 -11.855 1.00 32.56 428 ASN A N 1
ATOM 3212 C CA . ASN A 1 428 ? 23.796 -2.080 -11.763 1.00 32.56 428 ASN A CA 1
ATOM 3213 C C . ASN A 1 428 ? 22.980 -3.387 -11.836 1.00 32.56 428 ASN A C 1
ATOM 3215 O O . ASN A 1 428 ? 23.294 -4.362 -11.163 1.00 32.56 428 ASN A O 1
ATOM 3219 N N . THR A 1 429 ? 21.909 -3.388 -12.628 1.00 47.81 429 THR A N 1
ATOM 3220 C CA . THR A 1 429 ? 20.918 -4.467 -12.653 1.00 47.81 429 THR A CA 1
ATOM 3221 C C . THR A 1 429 ? 21.262 -5.503 -13.712 1.00 47.81 429 THR A C 1
ATOM 3223 O O . THR A 1 429 ? 21.406 -5.171 -14.890 1.00 47.81 429 THR A O 1
ATOM 3226 N N . TYR A 1 430 ? 21.303 -6.767 -13.306 1.00 48.66 430 TYR A N 1
ATOM 3227 C CA . TYR A 1 430 ? 21.337 -7.910 -14.209 1.00 48.66 430 TYR A CA 1
ATOM 3228 C C . TYR A 1 430 ? 19.908 -8.416 -14.372 1.00 48.66 430 TYR A C 1
ATOM 3230 O O . TYR A 1 430 ? 19.251 -8.827 -13.411 1.00 48.66 430 TYR A O 1
ATOM 3238 N N . VAL A 1 431 ? 19.396 -8.283 -15.588 1.00 54.34 431 VAL A N 1
ATOM 3239 C CA . VAL A 1 431 ? 17.983 -8.466 -15.908 1.00 54.34 431 VAL A CA 1
ATOM 3240 C C . VAL A 1 431 ? 17.875 -9.558 -16.961 1.00 54.34 431 VAL A C 1
ATOM 3242 O O . VAL A 1 431 ? 18.530 -9.476 -18.000 1.00 54.34 431 VAL A O 1
ATOM 3245 N N . ASP A 1 432 ? 17.072 -10.584 -16.688 1.00 52.41 432 ASP A N 1
ATOM 3246 C CA . ASP A 1 432 ? 16.742 -11.601 -17.682 1.00 52.41 432 ASP A CA 1
ATOM 3247 C C . ASP A 1 432 ? 15.851 -11.000 -18.796 1.00 52.41 432 ASP A C 1
ATOM 3249 O O . ASP A 1 432 ? 15.031 -10.122 -18.507 1.00 52.41 432 ASP A O 1
ATOM 3253 N N . PRO A 1 433 ? 15.940 -11.460 -20.063 1.00 50.94 433 PRO A N 1
ATOM 3254 C CA . PRO A 1 433 ? 15.078 -10.984 -21.153 1.00 50.94 433 PRO A CA 1
ATOM 3255 C C . PRO A 1 433 ? 13.564 -11.096 -20.894 1.00 50.94 433 PRO A C 1
ATOM 3257 O O . PRO A 1 433 ? 12.779 -10.475 -21.607 1.00 50.94 433 PRO A O 1
ATOM 3260 N N . SER A 1 434 ? 13.148 -11.891 -19.903 1.00 56.34 434 SER A N 1
ATOM 3261 C CA . SER A 1 434 ? 11.759 -12.021 -19.441 1.00 56.34 434 SER A CA 1
ATOM 3262 C C . SER A 1 434 ? 11.218 -10.809 -18.671 1.00 56.34 434 SER A C 1
ATOM 3264 O O . SER A 1 434 ? 10.023 -10.777 -18.375 1.00 56.34 434 SER A O 1
ATOM 3266 N N . VAL A 1 435 ? 12.049 -9.812 -18.348 1.00 58.38 435 VAL A N 1
ATOM 3267 C CA . VAL A 1 435 ? 11.589 -8.556 -17.742 1.00 58.38 435 VAL A CA 1
ATOM 3268 C C . VAL A 1 435 ? 11.127 -7.576 -18.817 1.00 58.38 435 VAL A C 1
ATOM 3270 O O . VAL A 1 435 ? 11.866 -7.265 -19.751 1.00 58.38 435 VAL A O 1
ATOM 3273 N N . GLY A 1 436 ? 9.912 -7.050 -18.676 1.00 59.84 436 GLY A N 1
ATOM 3274 C CA . GLY A 1 436 ? 9.337 -6.157 -19.679 1.00 59.84 436 GLY A CA 1
ATOM 3275 C C . GLY A 1 436 ? 8.124 -5.366 -19.203 1.00 59.84 436 GLY A C 1
ATOM 3276 O O . GLY A 1 436 ? 7.616 -5.552 -18.097 1.00 59.84 436 GLY A O 1
ATOM 3277 N N . ALA A 1 437 ? 7.658 -4.472 -20.075 1.00 59.06 437 ALA A N 1
ATOM 3278 C CA . ALA A 1 437 ? 6.473 -3.651 -19.856 1.00 59.06 437 ALA A CA 1
ATOM 3279 C C . ALA A 1 437 ? 5.489 -3.756 -21.035 1.00 59.06 437 ALA A C 1
ATOM 3281 O O . ALA A 1 437 ? 5.902 -3.756 -22.199 1.00 59.06 437 ALA A O 1
ATOM 3282 N N . LEU A 1 438 ? 4.195 -3.812 -20.723 1.00 60.22 438 LEU A N 1
ATOM 3283 C CA . LEU A 1 438 ? 3.061 -3.801 -21.645 1.00 60.22 438 LEU A CA 1
ATOM 3284 C C . LEU A 1 438 ? 2.157 -2.612 -21.282 1.00 60.22 438 LEU A C 1
ATOM 3286 O O . LEU A 1 438 ? 1.649 -2.563 -20.171 1.00 60.22 438 LEU A O 1
ATOM 3290 N N . ASP A 1 439 ? 1.940 -1.662 -22.194 1.00 54.78 439 ASP A N 1
ATOM 3291 C CA . ASP A 1 439 ? 1.109 -0.468 -21.928 1.00 54.78 439 ASP A CA 1
ATOM 3292 C C . ASP A 1 439 ? 1.604 0.354 -20.712 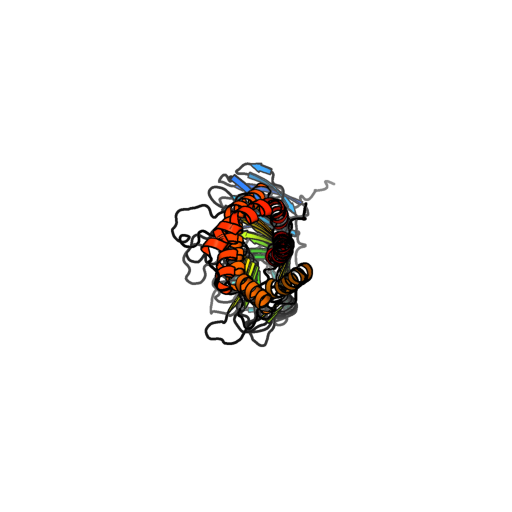1.00 54.78 439 ASP A C 1
ATOM 3294 O O . ASP A 1 439 ? 0.887 0.584 -19.738 1.00 54.78 439 ASP A O 1
ATOM 3298 N N . LEU A 1 440 ? 2.884 0.749 -20.746 1.00 61.09 440 LEU A N 1
ATOM 3299 C CA . LEU A 1 440 ? 3.450 1.736 -19.824 1.00 61.09 440 LEU A CA 1
ATOM 3300 C C . LEU A 1 440 ? 3.267 3.128 -20.436 1.00 61.09 440 LEU A C 1
ATOM 3302 O O . LEU A 1 440 ? 3.920 3.463 -21.430 1.00 61.09 440 LEU A O 1
ATOM 3306 N N . ARG A 1 441 ? 2.398 3.931 -19.826 1.00 57.03 441 ARG A N 1
ATOM 3307 C CA . ARG A 1 441 ? 2.151 5.322 -20.206 1.00 57.03 441 ARG A CA 1
ATOM 3308 C C . ARG A 1 441 ? 2.823 6.247 -19.216 1.00 57.03 441 ARG A C 1
ATOM 3310 O O . ARG A 1 441 ? 2.647 6.088 -18.007 1.00 57.03 441 ARG A O 1
ATOM 3317 N N . VAL A 1 442 ? 3.578 7.221 -19.716 1.00 59.34 442 VAL A N 1
ATOM 3318 C CA . VAL A 1 442 ? 4.199 8.218 -18.847 1.00 59.34 442 VAL A CA 1
ATOM 3319 C C . VAL A 1 442 ? 3.952 9.626 -19.355 1.00 59.34 442 VAL A C 1
ATOM 3321 O O . VAL A 1 442 ? 4.248 9.973 -20.499 1.00 59.34 442 VAL A O 1
ATOM 3324 N N . LYS A 1 443 ? 3.429 10.449 -18.452 1.00 56.12 443 LYS A N 1
ATOM 3325 C CA . LYS A 1 443 ? 3.211 11.878 -18.614 1.00 56.12 443 LYS A CA 1
ATOM 3326 C C . LYS A 1 443 ? 4.241 12.631 -17.789 1.00 56.12 443 LYS A C 1
ATOM 3328 O O . LYS A 1 443 ? 4.419 12.364 -16.604 1.00 56.12 443 LYS A O 1
ATOM 3333 N N . TRP A 1 444 ? 4.926 13.581 -18.416 1.00 48.84 444 TRP A N 1
ATOM 3334 C CA . TRP A 1 444 ? 5.890 14.456 -17.755 1.00 48.84 444 TRP A CA 1
ATOM 3335 C C . TRP A 1 444 ? 5.732 15.891 -18.248 1.00 48.84 444 TRP A C 1
ATOM 3337 O O . TRP A 1 444 ? 5.922 16.165 -19.433 1.00 48.84 444 TRP A O 1
ATOM 3347 N N . ASN A 1 445 ? 5.382 16.817 -17.348 1.00 46.41 445 ASN A N 1
ATOM 3348 C CA . ASN A 1 445 ? 5.199 18.243 -17.664 1.00 46.41 445 ASN A CA 1
ATOM 3349 C C . ASN A 1 445 ? 4.309 18.502 -18.907 1.00 46.41 445 ASN A C 1
ATOM 3351 O O . ASN A 1 445 ? 4.597 19.383 -19.717 1.00 46.41 445 ASN A O 1
ATOM 3355 N N . GLY A 1 446 ? 3.242 17.713 -19.084 1.00 38.53 446 GLY A N 1
ATOM 3356 C CA . GLY A 1 446 ? 2.324 17.817 -20.228 1.00 38.53 446 GLY A CA 1
ATOM 3357 C C . GLY A 1 446 ? 2.791 17.134 -21.523 1.00 38.53 446 GLY A C 1
ATOM 3358 O O . GLY A 1 446 ? 2.067 17.179 -22.514 1.00 38.53 446 GLY A O 1
ATOM 3359 N N . HIS A 1 447 ? 3.962 16.488 -21.533 1.00 35.97 447 HIS A N 1
ATOM 3360 C CA . HIS A 1 447 ? 4.394 15.583 -22.600 1.00 35.97 447 HIS A CA 1
ATOM 3361 C C . HIS A 1 447 ? 3.969 14.151 -22.260 1.00 35.97 447 HIS A C 1
ATOM 3363 O O . HIS A 1 447 ? 4.354 13.630 -21.217 1.00 35.97 447 HIS A O 1
ATOM 3369 N N . GLU A 1 448 ? 3.196 13.516 -23.137 1.00 43.47 448 GLU A N 1
ATOM 3370 C CA . GLU A 1 448 ? 2.785 12.112 -23.031 1.00 43.47 448 GLU A CA 1
ATOM 3371 C C . GLU A 1 448 ? 3.634 11.285 -23.999 1.00 43.47 448 GLU A C 1
ATOM 3373 O O . GLU A 1 448 ? 3.750 11.636 -25.176 1.00 43.47 448 GLU A O 1
ATOM 3378 N N . ASP A 1 449 ? 4.272 10.232 -23.496 1.00 42.25 449 ASP A N 1
ATOM 3379 C CA . ASP A 1 449 ? 4.938 9.227 -24.322 1.00 42.25 449 ASP A CA 1
ATOM 3380 C C . ASP A 1 449 ? 4.360 7.856 -23.948 1.00 42.25 449 ASP A C 1
ATOM 3382 O O . ASP A 1 449 ? 4.416 7.430 -22.789 1.00 42.25 449 ASP A O 1
ATOM 3386 N N . ASP A 1 450 ? 3.769 7.182 -24.931 1.00 40.47 450 ASP A N 1
ATOM 3387 C CA . ASP A 1 450 ? 3.431 5.767 -24.818 1.00 40.47 450 ASP A CA 1
ATOM 3388 C C . ASP A 1 450 ? 4.730 5.013 -25.047 1.00 40.47 450 ASP A C 1
ATOM 3390 O O . ASP A 1 450 ? 5.300 5.149 -26.127 1.00 40.47 450 ASP A O 1
ATOM 3394 N N . TRP A 1 451 ? 5.219 4.232 -24.081 1.00 42.50 451 TRP A N 1
ATOM 3395 C CA . TRP A 1 451 ? 6.428 3.433 -24.279 1.00 42.50 451 TRP A CA 1
ATOM 3396 C C . TRP A 1 451 ? 6.049 2.073 -24.882 1.00 42.50 451 TRP A C 1
ATOM 3398 O O . TRP A 1 451 ? 5.718 1.139 -24.141 1.00 42.50 451 TRP A O 1
ATOM 3408 N N . PRO A 1 452 ? 6.075 1.890 -26.218 1.00 32.19 452 PRO A N 1
ATOM 3409 C CA . PRO A 1 452 ? 5.605 0.668 -26.834 1.00 32.19 452 PRO A CA 1
ATOM 3410 C C . PRO A 1 452 ? 6.814 -0.269 -26.915 1.00 32.19 452 PRO A C 1
ATOM 3412 O O . PRO A 1 452 ? 7.742 -0.027 -27.684 1.00 32.19 452 PRO A O 1
ATOM 3415 N N . LEU A 1 453 ? 6.803 -1.350 -26.132 1.00 33.78 453 LEU A N 1
ATOM 3416 C CA . LEU A 1 453 ? 7.787 -2.442 -26.192 1.00 33.78 453 LEU A CA 1
ATOM 3417 C C . LEU A 1 453 ? 9.242 -2.006 -25.921 1.00 33.78 453 LEU A C 1
ATOM 3419 O O . LEU A 1 453 ? 10.046 -1.791 -26.828 1.00 33.78 453 LEU A O 1
ATOM 3423 N N . GLY A 1 454 ? 9.614 -1.973 -24.642 1.00 31.33 454 GLY A N 1
ATOM 3424 C CA . GLY A 1 454 ? 11.005 -1.880 -24.205 1.00 31.33 454 GLY A CA 1
ATOM 3425 C C . GLY A 1 454 ? 11.559 -3.237 -23.783 1.00 31.33 454 GLY A C 1
ATOM 3426 O O . GLY A 1 454 ? 11.636 -3.504 -22.592 1.00 31.33 454 GLY A O 1
ATOM 3427 N N . VAL A 1 455 ? 11.989 -4.072 -24.731 1.00 31.62 455 VAL A N 1
ATOM 3428 C CA . VAL A 1 455 ? 13.074 -5.019 -24.434 1.00 31.62 455 VAL A CA 1
ATOM 3429 C C . VAL A 1 455 ? 14.355 -4.279 -24.789 1.00 31.62 455 VAL A C 1
ATOM 3431 O O . VAL A 1 455 ? 14.557 -3.926 -25.950 1.00 31.62 455 VAL A O 1
ATOM 3434 N N . SER A 1 456 ? 15.205 -4.006 -23.803 1.00 30.95 456 SER A N 1
ATOM 3435 C CA . SER A 1 456 ? 16.625 -3.797 -24.076 1.00 30.95 456 SER A CA 1
ATOM 3436 C C . SER A 1 456 ? 17.201 -5.167 -24.426 1.00 30.95 456 SER A C 1
ATOM 3438 O O . SER A 1 456 ? 17.245 -6.018 -23.538 1.00 30.95 456 SER A O 1
ATOM 3440 N N . PRO A 1 457 ? 17.641 -5.451 -25.664 1.00 33.78 457 PRO A N 1
ATOM 3441 C CA . PRO A 1 457 ? 18.577 -6.529 -25.849 1.00 33.78 457 PRO A CA 1
ATOM 3442 C C . PRO A 1 457 ? 19.941 -5.936 -25.511 1.00 33.78 457 PRO A C 1
ATOM 3444 O O . PRO A 1 457 ? 20.595 -5.327 -26.363 1.00 33.78 457 PRO A O 1
ATOM 3447 N N . THR A 1 458 ? 20.420 -6.156 -24.288 1.00 33.66 458 THR A N 1
ATOM 3448 C CA . THR A 1 458 ? 21.836 -6.500 -24.204 1.00 33.66 458 THR A CA 1
ATOM 3449 C C . THR A 1 458 ? 21.973 -7.738 -25.078 1.00 33.66 458 THR A C 1
ATOM 3451 O O . THR A 1 458 ? 21.443 -8.809 -24.790 1.00 33.66 458 THR A O 1
ATOM 3454 N N . TRP A 1 459 ? 22.545 -7.535 -26.263 1.00 32.06 459 TRP A N 1
ATOM 3455 C CA . TRP A 1 459 ? 22.859 -8.628 -27.163 1.00 32.06 459 TRP A CA 1
ATOM 3456 C C . TRP A 1 459 ? 23.619 -9.680 -26.346 1.00 32.06 459 TRP A C 1
ATOM 3458 O O . TRP A 1 459 ? 24.532 -9.290 -25.611 1.00 32.06 459 TRP A O 1
ATOM 3468 N N . PRO A 1 460 ? 23.251 -10.970 -26.413 1.00 33.16 460 PRO A N 1
ATOM 3469 C CA . PRO A 1 460 ? 23.919 -11.978 -25.612 1.00 33.16 460 PRO A CA 1
ATOM 3470 C C . PRO A 1 460 ? 25.418 -11.907 -25.910 1.00 33.16 460 PRO A C 1
ATOM 3472 O O . PRO A 1 460 ? 25.812 -12.041 -27.068 1.00 33.16 460 PRO A O 1
ATOM 3475 N N . HIS A 1 461 ? 26.256 -11.684 -24.889 1.00 37.56 461 HIS A N 1
ATOM 3476 C CA . HIS A 1 461 ? 27.714 -11.513 -25.028 1.00 37.56 461 HIS A CA 1
ATOM 3477 C C . HIS A 1 461 ? 28.429 -12.701 -25.719 1.00 37.56 461 HIS A C 1
ATOM 3479 O O . HIS A 1 461 ? 29.629 -12.642 -25.968 1.00 37.56 461 HIS A O 1
ATOM 3485 N N . HIS A 1 462 ? 27.699 -13.773 -26.039 1.00 34.09 462 HIS A N 1
ATOM 3486 C CA . HIS A 1 462 ? 28.163 -15.003 -26.671 1.00 34.09 462 HIS A CA 1
ATOM 3487 C C . HIS A 1 462 ? 27.794 -15.153 -28.161 1.00 34.09 462 HIS A C 1
ATOM 3489 O O . HIS A 1 462 ? 28.282 -16.086 -28.796 1.00 34.09 462 HIS A O 1
ATOM 3495 N N . LEU A 1 463 ? 26.981 -14.267 -28.754 1.00 32.31 463 LEU A N 1
ATOM 3496 C CA . LEU A 1 463 ? 26.697 -14.290 -30.197 1.00 32.31 463 LEU A CA 1
ATOM 3497 C C . LEU A 1 463 ? 27.297 -13.042 -30.874 1.00 32.31 463 LEU A C 1
ATOM 3499 O O . LEU A 1 463 ? 27.104 -11.928 -30.383 1.00 32.31 463 LEU A O 1
ATOM 3503 N N . PRO A 1 464 ? 28.020 -13.178 -32.003 1.00 35.03 464 PRO A N 1
ATOM 3504 C CA . PRO A 1 464 ? 28.553 -12.018 -32.703 1.00 35.03 464 PRO A CA 1
ATOM 3505 C C . PRO A 1 464 ? 27.395 -11.180 -33.276 1.00 35.03 464 PRO A C 1
ATOM 3507 O O . PRO A 1 464 ? 26.377 -11.744 -33.686 1.00 35.03 464 PRO A O 1
ATOM 3510 N N . PRO A 1 465 ? 27.520 -9.839 -33.310 1.00 47.12 465 PRO A N 1
ATOM 3511 C CA . PRO A 1 465 ? 26.423 -8.942 -33.671 1.00 47.12 465 PRO A CA 1
ATOM 3512 C C . PRO A 1 465 ? 25.834 -9.302 -35.047 1.00 47.12 465 PRO A C 1
ATOM 3514 O O . PRO A 1 465 ? 26.578 -9.775 -35.907 1.00 47.12 465 PRO A O 1
ATOM 3517 N N . PRO A 1 466 ? 24.550 -8.996 -35.339 1.00 49.50 466 PRO A N 1
ATOM 3518 C CA . PRO A 1 466 ? 23.884 -9.366 -36.599 1.00 49.50 466 PRO A CA 1
ATOM 3519 C C . PRO A 1 466 ? 24.694 -8.979 -37.847 1.00 49.50 466 PRO A C 1
ATOM 3521 O O . PRO A 1 466 ? 24.690 -9.678 -38.857 1.00 49.50 466 PRO A O 1
ATOM 3524 N N . ARG A 1 467 ? 25.447 -7.874 -37.754 1.00 48.53 467 ARG A N 1
ATOM 3525 C CA . ARG A 1 467 ? 26.374 -7.386 -38.785 1.00 48.53 467 ARG A CA 1
ATOM 3526 C C . ARG A 1 467 ? 27.425 -8.419 -39.197 1.00 48.53 467 ARG A C 1
ATOM 3528 O O . ARG A 1 467 ? 27.691 -8.539 -40.387 1.00 48.53 467 ARG A O 1
ATOM 3535 N N . ALA A 1 468 ? 27.980 -9.183 -38.260 1.00 48.03 468 ALA A N 1
ATOM 3536 C CA . ALA A 1 468 ? 28.997 -10.195 -38.541 1.00 48.03 468 ALA A CA 1
ATOM 3537 C C . ALA A 1 468 ? 28.468 -11.366 -39.391 1.00 48.03 468 ALA A C 1
ATOM 3539 O O . ALA A 1 468 ? 29.249 -11.982 -40.108 1.00 48.03 468 ALA A O 1
ATOM 3540 N N . PHE A 1 469 ? 27.155 -11.636 -39.368 1.00 55.84 469 PHE A N 1
ATOM 3541 C CA . PHE A 1 469 ? 26.534 -12.694 -40.173 1.00 55.84 469 PHE A CA 1
ATOM 3542 C C . PHE A 1 469 ? 26.111 -12.228 -41.572 1.00 55.84 469 PHE A C 1
ATOM 3544 O O . PHE A 1 469 ? 26.308 -12.952 -42.545 1.00 55.84 469 PHE A O 1
ATOM 3551 N N . PHE A 1 470 ? 25.545 -11.022 -41.702 1.00 58.16 470 PHE A N 1
ATOM 3552 C CA . PHE A 1 470 ? 25.014 -10.555 -42.992 1.00 58.16 470 PHE A CA 1
ATOM 3553 C C . PHE A 1 470 ? 26.090 -9.998 -43.936 1.00 58.16 470 PHE A C 1
ATOM 3555 O O . PHE A 1 470 ? 25.963 -10.138 -45.150 1.00 58.16 470 PHE A O 1
ATOM 3562 N N . LEU A 1 471 ? 27.164 -9.398 -43.415 1.00 61.78 471 LEU A N 1
ATOM 3563 C CA . LEU A 1 471 ? 28.181 -8.736 -44.244 1.00 61.78 471 LEU A CA 1
ATOM 3564 C C . LEU A 1 471 ? 29.014 -9.694 -45.127 1.00 61.78 471 LEU A C 1
ATOM 3566 O O . LEU A 1 471 ? 29.189 -9.367 -46.303 1.00 61.78 471 LEU A O 1
ATOM 3570 N N . PRO A 1 472 ? 29.472 -10.873 -44.648 1.00 61.56 472 PRO A N 1
ATOM 3571 C CA . PRO A 1 472 ? 30.187 -11.834 -45.493 1.00 61.56 472 PRO A CA 1
ATOM 3572 C C . PRO A 1 472 ? 29.332 -12.370 -46.649 1.00 61.56 472 PRO A C 1
ATOM 3574 O O . PRO A 1 472 ? 29.820 -12.514 -47.766 1.00 61.56 472 PRO A O 1
ATOM 3577 N N . LEU A 1 473 ? 28.038 -12.617 -46.403 1.00 62.28 473 LEU A N 1
ATOM 3578 C CA . LEU A 1 473 ? 27.092 -13.076 -47.427 1.00 62.28 473 LEU A CA 1
ATOM 3579 C C . LEU A 1 473 ? 26.875 -12.026 -48.523 1.00 62.28 473 LEU A C 1
ATOM 3581 O O . LEU A 1 473 ? 26.678 -12.376 -49.683 1.00 62.28 473 LEU A O 1
ATOM 3585 N N . CYS A 1 474 ? 26.933 -10.743 -48.172 1.00 63.34 474 CYS A N 1
ATOM 3586 C CA . CYS A 1 474 ? 26.713 -9.657 -49.123 1.00 63.34 474 CYS A CA 1
ATOM 3587 C C . CYS A 1 474 ? 27.924 -9.408 -50.017 1.00 63.34 474 CYS A C 1
ATOM 3589 O O . CYS A 1 474 ? 27.755 -9.285 -51.226 1.00 63.34 474 CYS A O 1
ATOM 3591 N N . ASP A 1 475 ? 29.139 -9.404 -49.464 1.00 65.19 475 ASP A N 1
ATOM 3592 C CA . ASP A 1 475 ? 30.345 -9.317 -50.294 1.00 65.19 475 ASP A CA 1
ATOM 3593 C C . ASP A 1 475 ? 30.497 -10.568 -51.181 1.00 65.19 475 ASP A C 1
ATOM 3595 O O . ASP A 1 475 ? 30.857 -10.444 -52.348 1.00 65.19 475 ASP A O 1
ATOM 3599 N N . LEU A 1 476 ? 30.085 -11.751 -50.705 1.00 66.94 476 LEU A N 1
ATOM 3600 C CA . LEU A 1 476 ? 29.990 -12.956 -51.537 1.00 66.94 476 LEU A CA 1
ATOM 3601 C C . LEU A 1 476 ? 29.007 -12.779 -52.712 1.00 66.94 476 LEU A C 1
ATOM 3603 O O . LEU A 1 476 ? 29.313 -13.175 -53.838 1.00 66.94 476 LEU A O 1
ATOM 3607 N N . CYS A 1 477 ? 27.840 -12.168 -52.480 1.00 63.72 477 CYS A N 1
ATOM 3608 C CA . CYS A 1 477 ? 26.898 -11.817 -53.548 1.00 63.72 477 CYS A CA 1
ATOM 3609 C C . CYS A 1 477 ? 27.488 -10.784 -54.522 1.00 63.72 477 CYS A C 1
ATOM 3611 O O . CYS A 1 477 ? 27.334 -10.957 -55.731 1.00 63.72 477 CYS A O 1
ATOM 3613 N N . CYS A 1 478 ? 28.201 -9.760 -54.035 1.00 63.97 478 CYS A N 1
ATOM 3614 C CA . CYS A 1 478 ? 28.898 -8.787 -54.886 1.00 63.97 478 CYS A CA 1
ATOM 3615 C C . CYS A 1 478 ? 29.913 -9.460 -55.805 1.00 63.97 478 CYS A C 1
ATOM 3617 O O . CYS A 1 478 ? 29.866 -9.266 -57.015 1.00 63.97 478 CYS A O 1
ATOM 3619 N N . GLN A 1 479 ? 30.803 -10.276 -55.243 1.00 65.75 479 GLN A N 1
ATOM 3620 C CA . GLN A 1 479 ? 31.870 -10.927 -56.002 1.00 65.75 479 GLN A CA 1
ATOM 3621 C C . GLN A 1 479 ? 31.310 -11.889 -57.062 1.00 65.75 479 GLN A C 1
ATOM 3623 O O . GLN A 1 479 ? 31.842 -11.976 -58.167 1.00 65.75 479 GLN A O 1
ATOM 3628 N N . ARG A 1 480 ? 30.173 -12.544 -56.779 1.00 68.50 480 ARG A N 1
ATOM 3629 C CA . ARG A 1 480 ? 29.451 -13.348 -57.779 1.00 68.50 480 ARG A CA 1
ATOM 3630 C C . ARG A 1 480 ? 28.839 -12.512 -58.902 1.00 68.50 480 ARG A C 1
ATOM 3632 O O . ARG A 1 480 ? 28.851 -12.958 -60.044 1.00 68.50 480 ARG A O 1
ATOM 3639 N N . LEU A 1 481 ? 28.306 -11.329 -58.597 1.00 60.19 481 LEU A N 1
ATOM 3640 C CA . LEU A 1 481 ? 27.757 -10.412 -59.605 1.00 60.19 481 LEU A CA 1
ATOM 3641 C C . LEU A 1 481 ? 28.850 -9.772 -60.479 1.00 60.19 481 LEU A C 1
ATOM 3643 O O . LEU A 1 481 ? 28.576 -9.411 -61.620 1.00 60.19 481 LEU A O 1
ATOM 3647 N N . GLU A 1 482 ? 30.076 -9.653 -59.968 1.00 62.78 482 GLU A N 1
ATOM 3648 C CA . GLU A 1 482 ? 31.244 -9.121 -60.687 1.00 62.78 482 GLU A CA 1
ATOM 3649 C C . GLU A 1 482 ? 31.877 -10.141 -61.662 1.00 62.78 482 GLU A C 1
ATOM 3651 O O . GLU A 1 482 ? 32.656 -9.754 -62.532 1.00 62.78 482 GLU A O 1
ATOM 3656 N N . GLY A 1 483 ? 31.513 -11.428 -61.568 1.00 55.81 483 GLY A N 1
ATOM 3657 C CA . GLY A 1 483 ? 31.914 -12.472 -62.521 1.00 55.81 483 GLY A CA 1
ATOM 3658 C C . GLY A 1 483 ? 33.366 -12.963 -62.403 1.00 55.81 483 GLY A C 1
ATOM 3659 O O . GLY A 1 483 ? 33.868 -13.567 -63.350 1.00 55.81 483 GLY A O 1
ATOM 3660 N N . GLY A 1 484 ? 34.040 -12.699 -61.276 1.00 64.25 484 GLY A N 1
ATOM 3661 C CA . GLY A 1 484 ? 35.421 -13.125 -60.993 1.00 64.25 484 GLY A CA 1
ATOM 3662 C C . GLY A 1 484 ? 35.534 -14.314 -60.025 1.00 64.25 484 GLY A C 1
ATOM 3663 O O . GLY A 1 484 ? 34.534 -14.800 -59.494 1.00 64.25 484 GLY A O 1
ATOM 3664 N N . GLU A 1 485 ? 36.765 -14.783 -59.783 1.00 72.25 485 GLU A N 1
ATOM 3665 C CA . GLU A 1 485 ? 37.050 -15.753 -58.714 1.00 72.25 485 GLU A CA 1
ATOM 3666 C C . GLU A 1 485 ? 36.836 -15.126 -57.328 1.00 72.25 485 GLU A C 1
ATOM 3668 O O . GLU A 1 485 ? 37.022 -13.925 -57.134 1.00 72.25 485 GLU A O 1
ATOM 3673 N N . PHE A 1 486 ? 36.435 -15.948 -56.355 1.00 78.88 486 PHE A N 1
ATOM 3674 C CA . PHE A 1 486 ? 36.177 -15.489 -54.992 1.00 78.88 486 PHE A CA 1
ATOM 3675 C C . PHE A 1 486 ? 37.469 -15.035 -54.288 1.00 78.88 486 PHE A C 1
ATOM 3677 O O . PHE A 1 486 ? 38.408 -15.813 -54.124 1.00 78.88 486 PHE A O 1
ATOM 3684 N N . ASP A 1 487 ? 37.473 -13.796 -53.799 1.00 77.50 487 ASP A N 1
ATOM 3685 C CA . ASP A 1 487 ? 38.533 -13.176 -53.008 1.00 77.50 487 ASP A CA 1
ATOM 3686 C C . ASP A 1 487 ? 38.131 -13.104 -51.522 1.00 77.50 487 ASP A C 1
ATOM 3688 O O . ASP A 1 487 ? 37.468 -12.170 -51.053 1.00 77.50 487 ASP A O 1
ATOM 3692 N N . GLY A 1 488 ? 38.584 -14.093 -50.747 1.00 75.56 488 GLY A N 1
ATOM 3693 C CA . GLY A 1 488 ? 38.355 -14.141 -49.300 1.00 75.56 488 GLY A CA 1
ATOM 3694 C C . GLY A 1 488 ? 39.109 -13.063 -48.508 1.00 75.56 488 GLY A C 1
ATOM 3695 O O . GLY A 1 488 ? 38.678 -12.691 -47.408 1.00 75.56 488 GLY A O 1
ATOM 3696 N N . ARG A 1 489 ? 40.205 -12.509 -49.050 1.00 79.06 489 ARG A N 1
ATOM 3697 C CA . ARG A 1 489 ? 40.954 -11.417 -48.405 1.00 79.06 489 ARG A CA 1
ATOM 3698 C C . ARG A 1 489 ? 40.128 -10.137 -48.451 1.00 79.06 489 ARG A C 1
ATOM 3700 O O . ARG A 1 489 ? 39.976 -9.486 -47.415 1.00 79.06 489 ARG A O 1
ATOM 3707 N N . ARG A 1 490 ? 39.510 -9.831 -49.594 1.00 73.31 490 ARG A N 1
ATOM 3708 C CA . ARG A 1 490 ? 38.567 -8.712 -49.747 1.00 73.31 490 ARG A CA 1
ATOM 3709 C C . ARG A 1 490 ? 37.411 -8.796 -48.751 1.00 73.31 490 ARG A C 1
ATOM 3711 O O . ARG A 1 490 ? 37.128 -7.797 -48.082 1.00 73.31 490 ARG A O 1
ATOM 3718 N N . THR A 1 491 ? 36.781 -9.965 -48.623 1.00 75.75 491 THR A N 1
ATOM 3719 C CA . THR A 1 491 ? 35.663 -10.171 -47.686 1.00 75.75 491 THR A CA 1
ATOM 3720 C C . THR A 1 491 ? 36.101 -9.931 -46.246 1.00 75.75 491 THR A C 1
ATOM 3722 O O . THR A 1 491 ? 35.435 -9.212 -45.502 1.00 75.75 491 THR A O 1
ATOM 3725 N N . THR A 1 492 ? 37.267 -10.455 -45.862 1.00 77.62 492 THR A N 1
ATOM 3726 C CA . THR A 1 492 ? 37.818 -10.291 -44.509 1.00 77.62 492 THR A CA 1
ATOM 3727 C C . THR A 1 492 ? 38.111 -8.823 -44.183 1.00 77.62 492 THR A C 1
ATOM 3729 O O . THR A 1 492 ? 37.751 -8.340 -43.111 1.00 77.62 492 THR A O 1
ATOM 3732 N N . GLN A 1 493 ? 38.706 -8.081 -45.118 1.00 77.94 493 GLN A N 1
ATOM 3733 C CA . GLN A 1 493 ? 39.006 -6.653 -44.958 1.00 77.94 493 GLN A CA 1
ATOM 3734 C C . GLN A 1 493 ? 37.737 -5.794 -44.852 1.00 77.94 493 GLN A C 1
ATOM 3736 O O . GLN A 1 493 ? 37.670 -4.878 -44.031 1.00 77.94 493 GLN A O 1
ATOM 3741 N N . PHE A 1 494 ? 36.714 -6.098 -45.654 1.00 71.62 494 PHE A N 1
ATOM 3742 C CA . PHE A 1 494 ? 35.433 -5.395 -45.609 1.00 71.62 494 PHE A CA 1
ATOM 3743 C C . PHE A 1 494 ? 34.711 -5.620 -44.274 1.00 71.62 494 PHE A C 1
ATOM 3745 O O . PHE A 1 494 ? 34.254 -4.666 -43.641 1.00 71.62 494 PHE A O 1
ATOM 3752 N N . VAL A 1 495 ? 34.680 -6.869 -43.801 1.00 72.38 495 VAL A N 1
ATOM 3753 C CA . VAL A 1 495 ? 34.122 -7.230 -42.489 1.00 72.38 495 VAL A CA 1
ATOM 3754 C C . VAL A 1 495 ? 34.893 -6.545 -41.359 1.00 72.38 495 VAL A C 1
ATOM 3756 O O . VAL A 1 495 ? 34.273 -5.995 -40.447 1.00 72.38 495 VAL A O 1
ATOM 3759 N N . PHE A 1 496 ? 36.226 -6.506 -41.441 1.00 79.06 496 PHE A N 1
ATOM 3760 C CA . PHE A 1 496 ? 37.075 -5.843 -40.453 1.00 79.06 496 PHE A CA 1
ATOM 3761 C C . PHE A 1 496 ? 36.728 -4.355 -40.305 1.00 79.06 496 PHE A C 1
ATOM 3763 O O . PHE A 1 496 ? 36.432 -3.911 -39.194 1.00 79.06 496 PHE A O 1
ATOM 3770 N N . VAL A 1 497 ? 36.677 -3.594 -41.406 1.00 76.31 497 VAL A N 1
ATOM 3771 C CA . VAL A 1 497 ? 36.325 -2.157 -41.383 1.00 76.31 497 VAL A CA 1
ATOM 3772 C C . VAL A 1 497 ? 34.888 -1.941 -40.896 1.00 76.31 497 VAL A C 1
ATOM 3774 O O . VAL A 1 497 ? 34.615 -1.033 -40.103 1.00 76.31 497 VAL A O 1
ATOM 3777 N N . ALA A 1 498 ? 33.958 -2.795 -41.321 1.00 70.00 498 ALA A N 1
ATOM 3778 C CA . ALA A 1 498 ? 32.559 -2.686 -40.935 1.00 70.00 498 ALA A CA 1
ATOM 3779 C C . ALA A 1 498 ? 32.326 -2.909 -39.430 1.00 70.00 498 ALA A C 1
ATOM 3781 O O . ALA A 1 498 ? 31.491 -2.221 -38.839 1.00 70.00 498 ALA A O 1
ATOM 3782 N N . ILE A 1 499 ? 33.059 -3.836 -38.803 1.00 70.19 499 ILE A N 1
ATOM 3783 C CA . ILE A 1 499 ? 32.952 -4.125 -37.365 1.00 70.19 499 ILE A CA 1
ATOM 3784 C C . ILE A 1 499 ? 33.711 -3.091 -36.534 1.00 70.19 499 ILE A C 1
ATOM 3786 O O . ILE A 1 499 ? 33.160 -2.581 -35.564 1.00 70.19 499 ILE A O 1
ATOM 3790 N N . THR A 1 500 ? 34.952 -2.771 -36.899 1.00 72.94 500 THR A N 1
ATOM 3791 C CA . THR A 1 500 ? 35.855 -1.978 -36.043 1.00 72.94 500 THR A CA 1
ATOM 3792 C C . THR A 1 500 ? 35.658 -0.472 -36.173 1.00 72.94 500 THR A C 1
ATOM 3794 O O . THR A 1 500 ? 35.834 0.249 -35.194 1.00 72.94 500 THR A O 1
ATOM 3797 N N . VAL A 1 501 ? 35.252 0.012 -37.349 1.00 78.25 501 VAL A N 1
ATOM 3798 C CA . VAL A 1 501 ? 35.101 1.449 -37.616 1.00 78.25 501 VAL A CA 1
ATOM 3799 C C . VAL A 1 501 ? 33.627 1.810 -37.756 1.00 78.25 501 VAL A C 1
ATOM 3801 O O . VAL A 1 501 ? 33.099 2.646 -37.020 1.00 78.25 501 VAL A O 1
ATOM 3804 N N . MET A 1 502 ? 32.923 1.159 -38.684 1.00 75.06 502 MET A N 1
ATOM 3805 C CA . MET A 1 502 ? 31.570 1.592 -39.045 1.00 75.06 502 MET A CA 1
ATOM 3806 C C . MET A 1 502 ? 30.484 1.152 -38.070 1.00 75.06 502 MET A C 1
ATOM 3808 O O . MET A 1 502 ? 29.471 1.847 -37.943 1.00 75.06 502 MET A O 1
ATOM 3812 N N . GLY A 1 503 ? 30.679 0.042 -37.363 1.00 67.94 503 GLY A N 1
ATOM 3813 C CA . GLY A 1 503 ? 29.826 -0.400 -36.264 1.00 67.94 503 GLY A CA 1
ATOM 3814 C C . GLY A 1 503 ? 29.738 0.655 -35.158 1.00 67.94 503 GLY A C 1
ATOM 3815 O O . GLY A 1 503 ? 28.662 1.238 -34.989 1.00 67.94 503 GLY A O 1
ATOM 3816 N N . PRO A 1 504 ? 30.854 0.956 -34.467 1.00 71.75 504 PRO A N 1
ATOM 3817 C CA . PRO A 1 504 ? 30.900 1.944 -33.395 1.00 71.75 504 PRO A CA 1
ATOM 3818 C C . PRO A 1 504 ? 30.438 3.333 -33.833 1.00 71.75 504 PRO A C 1
ATOM 3820 O O . PRO A 1 504 ? 29.631 3.948 -33.141 1.00 71.75 504 PRO A O 1
ATOM 3823 N N . ALA A 1 505 ? 30.873 3.806 -35.006 1.00 74.06 505 ALA A N 1
ATOM 3824 C CA . ALA A 1 505 ? 30.507 5.136 -35.487 1.00 74.06 505 ALA A CA 1
ATOM 3825 C C . ALA A 1 505 ? 28.990 5.274 -35.723 1.00 74.06 505 ALA A C 1
ATOM 3827 O O . ALA A 1 505 ? 28.386 6.263 -35.310 1.00 74.06 505 ALA A O 1
ATOM 3828 N N . ASN A 1 506 ? 28.353 4.282 -36.362 1.00 74.12 506 ASN A N 1
ATOM 3829 C CA . ASN A 1 506 ? 26.899 4.306 -36.555 1.00 74.12 506 ASN A CA 1
ATOM 3830 C C . ASN A 1 506 ? 26.157 4.172 -35.223 1.00 74.12 506 ASN A C 1
ATOM 3832 O O . ASN A 1 506 ? 25.165 4.860 -35.020 1.00 74.12 506 ASN A O 1
ATOM 3836 N N . HIS A 1 507 ? 26.628 3.312 -34.317 1.00 68.56 507 HIS A N 1
ATOM 3837 C CA . HIS A 1 507 ? 25.999 3.148 -33.008 1.00 68.56 507 HIS A CA 1
ATOM 3838 C C . HIS A 1 507 ? 26.048 4.446 -32.190 1.00 68.56 507 HIS A C 1
ATOM 3840 O O . HIS A 1 507 ? 25.021 4.886 -31.680 1.00 68.56 507 HIS A O 1
ATOM 3846 N N . GLY A 1 508 ? 27.207 5.108 -32.149 1.00 70.06 508 GLY A N 1
ATOM 3847 C CA . GLY A 1 508 ? 27.359 6.411 -31.505 1.00 70.06 508 GLY A CA 1
ATOM 3848 C C . GLY A 1 508 ? 26.435 7.472 -32.105 1.00 70.06 508 GLY A C 1
ATOM 3849 O O . GLY A 1 508 ? 25.809 8.226 -31.366 1.00 70.06 508 GLY A O 1
ATOM 3850 N N . PHE A 1 509 ? 26.277 7.493 -33.431 1.00 79.12 509 PHE A N 1
ATOM 3851 C CA . PHE A 1 509 ? 25.335 8.397 -34.094 1.00 79.12 509 PHE A CA 1
ATOM 3852 C C . PHE A 1 509 ? 23.885 8.151 -33.675 1.00 79.12 509 PHE A C 1
ATOM 3854 O O . PHE A 1 509 ? 23.188 9.109 -33.350 1.00 79.12 509 PHE A O 1
ATOM 3861 N N . GLU A 1 510 ? 23.436 6.892 -33.635 1.00 72.81 510 GLU A N 1
ATOM 3862 C CA . GLU A 1 510 ? 22.074 6.576 -33.185 1.00 72.81 510 GLU A CA 1
ATOM 3863 C C . GLU A 1 510 ? 21.837 7.035 -31.742 1.00 72.81 510 GLU A C 1
ATOM 3865 O O . GLU A 1 510 ? 20.810 7.646 -31.457 1.00 72.81 510 GLU A O 1
ATOM 3870 N N . LEU A 1 511 ? 22.805 6.823 -30.844 1.00 66.81 511 LEU A N 1
ATOM 3871 C CA . LEU A 1 511 ? 22.704 7.281 -29.455 1.00 66.81 511 LEU A CA 1
ATOM 3872 C C . LEU A 1 511 ? 22.585 8.808 -29.357 1.00 66.81 511 LEU A C 1
ATOM 3874 O O . LEU A 1 511 ? 21.778 9.318 -28.580 1.00 66.81 511 LEU A O 1
ATOM 3878 N N . VAL A 1 512 ? 23.357 9.550 -30.156 1.00 75.06 512 VAL A N 1
ATOM 3879 C CA . VAL A 1 512 ? 23.270 11.018 -30.199 1.00 75.06 512 VAL A CA 1
ATOM 3880 C C . VAL A 1 512 ? 21.920 11.466 -30.762 1.00 75.06 512 VAL A C 1
ATOM 3882 O O . VAL A 1 512 ? 21.304 12.372 -30.206 1.00 75.06 512 VAL A O 1
ATOM 3885 N N . MET A 1 513 ? 21.421 10.828 -31.822 1.00 79.00 513 MET A N 1
ATOM 3886 C CA . MET A 1 513 ? 20.127 11.174 -32.421 1.00 79.00 513 MET A CA 1
ATOM 3887 C C . MET A 1 513 ? 18.947 10.884 -31.498 1.00 79.00 513 MET A C 1
ATOM 3889 O O . MET A 1 513 ? 18.025 11.695 -31.436 1.00 79.00 513 MET A O 1
ATOM 3893 N N . GLU A 1 514 ? 18.972 9.780 -30.753 1.00 72.94 514 GLU A N 1
ATOM 3894 C CA . GLU A 1 514 ? 17.936 9.491 -29.755 1.00 72.94 514 GLU A CA 1
ATOM 3895 C C . GLU A 1 514 ? 18.000 10.440 -28.557 1.00 72.94 514 GLU A C 1
ATOM 3897 O O . GLU A 1 514 ? 16.966 10.782 -27.990 1.00 72.94 514 GLU A O 1
ATOM 3902 N N . ARG A 1 515 ? 19.190 10.945 -28.215 1.00 63.19 515 ARG A N 1
ATOM 3903 C CA . ARG A 1 515 ? 19.350 11.938 -27.148 1.00 63.19 515 ARG A CA 1
ATOM 3904 C C . ARG A 1 515 ? 18.904 13.343 -27.558 1.00 63.19 515 ARG A C 1
ATOM 3906 O O . ARG A 1 515 ? 18.363 14.069 -26.732 1.00 63.19 515 ARG A O 1
ATOM 3913 N N . VAL A 1 516 ? 19.168 13.746 -28.801 1.00 66.44 516 VAL A N 1
ATOM 3914 C CA . VAL A 1 516 ? 18.881 15.105 -29.300 1.00 66.44 516 VAL A CA 1
ATOM 3915 C C . VAL A 1 516 ? 17.453 15.225 -29.844 1.00 66.44 516 VAL A C 1
ATOM 3917 O O . VAL A 1 516 ? 16.822 16.267 -29.679 1.00 66.44 516 VAL A O 1
ATOM 3920 N N . PHE A 1 517 ? 16.921 14.169 -30.464 1.00 79.38 517 PHE A N 1
ATOM 3921 C CA . PHE A 1 517 ? 15.584 14.146 -31.063 1.00 79.38 517 PHE A CA 1
ATOM 3922 C C . PHE A 1 517 ? 14.768 12.936 -30.566 1.00 79.38 517 PHE A C 1
ATOM 3924 O O . PHE A 1 517 ? 14.453 12.053 -31.357 1.00 79.38 517 PHE A O 1
ATOM 3931 N N . PRO A 1 518 ? 14.408 12.836 -29.280 1.00 70.88 518 PRO A N 1
ATOM 3932 C CA . PRO A 1 518 ? 13.703 11.661 -28.762 1.00 70.88 518 PRO A CA 1
ATOM 3933 C C . PRO A 1 518 ? 12.317 11.466 -29.410 1.00 70.88 518 PRO A C 1
ATOM 3935 O O . PRO A 1 518 ? 11.630 12.430 -29.748 1.00 70.88 518 PRO A O 1
ATOM 3938 N N . GLY A 1 519 ? 11.907 10.206 -29.587 1.00 70.88 519 GLY A N 1
ATOM 3939 C CA . GLY A 1 519 ? 10.565 9.835 -30.062 1.00 70.88 519 GLY A CA 1
ATOM 3940 C C . GLY A 1 519 ? 10.419 9.623 -31.579 1.00 70.88 519 GLY A C 1
ATOM 3941 O O . GLY A 1 519 ? 11.395 9.629 -32.343 1.00 70.88 519 GLY A O 1
ATOM 3942 N N . THR A 1 520 ? 9.170 9.387 -32.013 1.00 78.12 520 THR A N 1
ATOM 3943 C CA . THR A 1 520 ? 8.803 8.990 -33.396 1.00 78.12 520 THR A CA 1
ATOM 3944 C C . THR A 1 520 ? 7.801 9.926 -34.085 1.00 78.12 520 THR A C 1
ATOM 3946 O O . THR A 1 520 ? 7.290 9.610 -35.166 1.00 78.12 520 THR A O 1
ATOM 3949 N N . ALA A 1 521 ? 7.511 11.083 -33.487 1.00 79.25 521 ALA A N 1
ATOM 3950 C CA . ALA A 1 521 ? 6.671 12.101 -34.107 1.00 79.25 521 ALA A CA 1
ATOM 3951 C C . ALA A 1 521 ? 7.333 12.685 -35.373 1.00 79.25 521 ALA A C 1
ATOM 3953 O O . ALA A 1 521 ? 8.557 12.676 -35.532 1.00 79.25 521 ALA A O 1
ATOM 3954 N N . LEU A 1 522 ? 6.509 13.178 -36.306 1.00 78.12 522 LEU A N 1
ATOM 3955 C CA . LEU A 1 522 ? 6.941 13.543 -37.665 1.00 78.12 522 LEU A CA 1
ATOM 3956 C C . LEU A 1 522 ? 8.083 14.567 -37.686 1.00 78.12 522 LEU A C 1
ATOM 3958 O O . LEU A 1 522 ? 8.992 14.456 -38.507 1.00 78.12 522 LEU A O 1
ATOM 3962 N N . ARG A 1 523 ? 8.070 15.536 -36.763 1.00 79.31 523 ARG A N 1
ATOM 3963 C CA . ARG A 1 523 ? 9.115 16.563 -36.658 1.00 79.31 523 ARG A CA 1
ATOM 3964 C C . ARG A 1 523 ? 10.459 15.963 -36.237 1.00 79.31 523 ARG A C 1
ATOM 3966 O O . ARG A 1 523 ? 11.486 16.311 -36.813 1.00 79.31 523 ARG A O 1
ATOM 3973 N N . GLN A 1 524 ? 10.452 15.056 -35.265 1.00 82.06 524 GLN A N 1
ATOM 3974 C CA . GLN A 1 524 ? 11.639 14.391 -34.732 1.00 82.06 524 GLN A CA 1
ATOM 3975 C C . GLN A 1 524 ? 12.206 13.391 -35.741 1.00 82.06 524 GLN A C 1
ATOM 3977 O O . GLN A 1 524 ? 13.410 13.382 -35.983 1.00 82.06 524 GLN A O 1
ATOM 3982 N N . VAL A 1 525 ? 11.343 12.618 -36.409 1.00 87.69 525 VAL A N 1
ATOM 3983 C CA . VAL A 1 525 ? 11.749 11.740 -37.519 1.00 87.69 525 VAL A CA 1
ATOM 3984 C C . VAL A 1 525 ? 12.364 12.562 -38.652 1.00 87.69 525 VAL A C 1
ATOM 3986 O O . VAL A 1 525 ? 13.442 12.219 -39.133 1.00 87.69 525 VAL A O 1
ATOM 3989 N N . GLY A 1 526 ? 11.737 13.679 -39.034 1.00 90.12 526 GLY A N 1
ATOM 3990 C CA . GLY A 1 526 ? 12.278 14.597 -40.037 1.00 90.12 526 GLY A CA 1
ATOM 3991 C C . GLY A 1 526 ? 13.666 15.124 -39.665 1.00 90.12 526 GLY A C 1
ATOM 3992 O O . GLY A 1 526 ? 14.578 15.075 -40.489 1.00 90.12 526 GLY A O 1
ATOM 3993 N N . ALA A 1 527 ? 13.860 15.545 -38.411 1.00 89.06 527 ALA A N 1
ATOM 3994 C CA . ALA A 1 527 ? 15.156 16.004 -37.914 1.00 89.06 527 ALA A CA 1
ATOM 3995 C C . ALA A 1 527 ? 16.232 14.905 -37.987 1.00 89.06 527 ALA A C 1
ATOM 3997 O O . ALA A 1 527 ? 17.304 15.147 -38.539 1.00 89.06 527 ALA A O 1
ATOM 3998 N N . LYS A 1 528 ? 15.930 13.676 -37.540 1.00 89.94 528 LYS A N 1
ATOM 3999 C CA . LYS A 1 528 ? 16.855 12.528 -37.625 1.00 89.94 528 LYS A CA 1
ATOM 4000 C C . LYS A 1 528 ? 17.249 12.201 -39.065 1.00 89.94 528 LYS A C 1
ATOM 4002 O O . LYS A 1 528 ? 18.421 11.947 -39.345 1.00 89.94 528 LYS A O 1
ATOM 4007 N N . VAL A 1 529 ? 16.288 12.227 -39.990 1.00 93.62 529 VAL A N 1
ATOM 4008 C CA . VAL A 1 529 ? 16.532 11.970 -41.418 1.00 93.62 529 VAL A CA 1
ATOM 4009 C C . VAL A 1 529 ? 17.455 13.034 -42.012 1.00 93.62 529 VAL A C 1
ATOM 4011 O O . VAL A 1 529 ? 18.442 12.684 -42.660 1.00 93.62 529 VAL A O 1
ATOM 4014 N N . VAL A 1 530 ? 17.186 14.318 -41.754 1.00 93.62 530 VAL A N 1
ATOM 4015 C CA . VAL A 1 530 ? 18.037 15.425 -42.221 1.00 93.62 530 VAL A CA 1
ATOM 4016 C C . VAL A 1 530 ? 19.445 15.301 -41.644 1.00 93.62 530 VAL A C 1
ATOM 4018 O O . VAL A 1 530 ? 20.416 15.344 -42.398 1.00 93.62 530 VAL A O 1
ATOM 4021 N N . SER A 1 531 ? 19.575 15.066 -40.336 1.00 91.56 531 SER A N 1
ATOM 4022 C CA . SER A 1 531 ? 20.873 14.857 -39.689 1.00 91.56 531 SER A CA 1
ATOM 4023 C C . SER A 1 531 ? 21.647 13.702 -40.320 1.00 91.56 531 SER A C 1
ATOM 4025 O O . SER A 1 531 ? 22.842 13.836 -40.579 1.00 91.56 531 SER A O 1
ATOM 4027 N N . ARG A 1 532 ? 20.982 12.588 -40.645 1.00 88.62 532 ARG A N 1
ATOM 4028 C CA . ARG A 1 532 ? 21.641 11.435 -41.267 1.00 88.62 532 ARG A CA 1
ATOM 4029 C C . ARG A 1 532 ? 22.125 11.726 -42.686 1.00 88.62 532 ARG A C 1
ATOM 4031 O O . ARG A 1 532 ? 23.223 11.308 -43.040 1.00 88.62 532 ARG A O 1
ATOM 4038 N N . VAL A 1 533 ? 21.362 12.484 -43.474 1.00 90.75 533 VAL A N 1
ATOM 4039 C CA . VAL A 1 533 ? 21.778 12.924 -44.817 1.00 90.75 533 VAL A CA 1
ATOM 4040 C C . VAL A 1 533 ? 22.952 13.899 -44.748 1.00 90.75 533 VAL A C 1
ATOM 4042 O O . VAL A 1 533 ? 23.915 13.734 -45.497 1.00 90.75 533 VAL A O 1
ATOM 4045 N N . CYS A 1 534 ? 22.907 14.874 -43.839 1.00 91.06 534 CYS A N 1
ATOM 4046 C CA . CYS A 1 534 ? 23.966 15.872 -43.673 1.00 91.06 534 CYS A CA 1
ATOM 4047 C C . CYS A 1 534 ? 25.269 15.264 -43.138 1.00 91.06 534 CYS A C 1
ATOM 4049 O O . CYS A 1 534 ? 26.350 15.680 -43.543 1.00 91.06 534 CYS A O 1
ATOM 4051 N N . CYS A 1 535 ? 25.186 14.269 -42.251 1.00 90.94 535 CYS A N 1
ATOM 4052 C CA . CYS A 1 535 ? 26.362 13.596 -41.701 1.00 90.94 535 CYS A CA 1
ATOM 4053 C C . CYS A 1 535 ? 26.895 12.465 -42.597 1.00 90.94 535 CYS A C 1
ATOM 4055 O O . CYS A 1 535 ? 28.031 12.032 -42.403 1.00 90.94 535 CYS A O 1
ATOM 4057 N N . ALA A 1 536 ? 26.132 11.991 -43.589 1.00 88.62 536 ALA A N 1
ATOM 4058 C CA . ALA A 1 536 ? 26.534 10.887 -44.466 1.00 88.62 536 ALA A CA 1
ATOM 4059 C C . ALA A 1 536 ? 27.914 11.061 -45.142 1.00 88.62 536 ALA A C 1
ATOM 4061 O O . ALA A 1 536 ? 28.646 10.070 -45.188 1.00 88.62 536 ALA A O 1
ATOM 4062 N N . PRO A 1 537 ? 28.345 12.256 -45.604 1.00 92.31 537 PRO A N 1
ATOM 4063 C CA . PRO A 1 537 ? 29.686 12.442 -46.165 1.00 92.31 537 PRO A CA 1
ATOM 4064 C C . PRO A 1 537 ? 30.813 12.092 -45.185 1.00 92.31 537 PRO A C 1
ATOM 4066 O O . PRO A 1 537 ? 31.835 11.547 -45.599 1.00 92.31 537 PRO A O 1
ATOM 4069 N N . VAL A 1 538 ? 30.619 12.333 -43.883 1.00 91.38 538 VAL A N 1
ATOM 4070 C CA . VAL A 1 538 ? 31.591 11.984 -42.833 1.00 91.38 538 VAL A CA 1
ATOM 4071 C C . VAL A 1 538 ? 31.706 10.465 -42.706 1.00 91.38 538 VAL A C 1
ATOM 4073 O O . VAL A 1 538 ? 32.811 9.925 -42.736 1.00 91.38 538 VAL A O 1
ATOM 4076 N N . PHE A 1 539 ? 30.572 9.759 -42.649 1.00 86.50 539 PHE A N 1
ATOM 4077 C CA . PHE A 1 539 ? 30.535 8.292 -42.590 1.00 86.50 539 PHE A CA 1
ATOM 4078 C C . PHE A 1 539 ? 31.118 7.637 -43.844 1.00 86.50 539 PHE A C 1
ATOM 4080 O O . PHE A 1 539 ? 31.875 6.674 -43.743 1.00 86.50 539 PHE A O 1
ATOM 4087 N N . LEU A 1 540 ? 30.810 8.177 -45.023 1.00 85.31 540 LEU A N 1
ATOM 4088 C CA . LEU A 1 540 ? 31.378 7.706 -46.285 1.00 85.31 540 LEU A CA 1
ATOM 4089 C C . LEU A 1 540 ? 32.893 7.936 -46.334 1.00 85.31 540 LEU A C 1
ATOM 4091 O O . LEU A 1 540 ? 33.620 7.042 -46.761 1.00 85.31 540 LEU A O 1
ATOM 4095 N N . SER A 1 541 ? 33.377 9.080 -45.842 1.00 89.00 541 SER A N 1
ATOM 4096 C CA . SER A 1 541 ? 34.814 9.374 -45.764 1.00 89.00 541 SER A CA 1
ATOM 4097 C C . SER A 1 541 ? 35.538 8.389 -44.848 1.00 89.00 541 SER A C 1
ATOM 4099 O O . SER A 1 541 ? 36.550 7.815 -45.243 1.00 89.00 541 SER A O 1
ATOM 4101 N N . LEU A 1 542 ? 34.976 8.127 -43.662 1.00 87.94 542 LEU A N 1
ATOM 4102 C CA . LEU A 1 542 ? 35.477 7.120 -42.720 1.00 87.94 542 LEU A CA 1
ATOM 4103 C C . LEU A 1 542 ? 35.566 5.736 -43.374 1.00 87.94 542 LEU A C 1
ATOM 4105 O O . LEU A 1 542 ? 36.599 5.077 -43.263 1.00 87.94 542 LEU A O 1
ATOM 4109 N N . ASN A 1 543 ? 34.514 5.317 -44.081 1.00 83.25 543 ASN A N 1
ATOM 4110 C CA . ASN A 1 543 ? 34.463 4.024 -44.758 1.00 83.25 543 ASN A CA 1
ATOM 4111 C C . ASN A 1 543 ? 35.516 3.898 -45.871 1.00 83.25 543 ASN A C 1
ATOM 4113 O O . ASN A 1 543 ? 36.290 2.941 -45.875 1.00 83.25 543 ASN A O 1
ATOM 4117 N N . PHE A 1 544 ? 35.565 4.853 -46.808 1.00 83.19 544 PHE A N 1
ATOM 4118 C CA . PHE A 1 544 ? 36.488 4.796 -47.947 1.00 83.19 544 PHE A CA 1
ATOM 4119 C C . PHE A 1 544 ? 37.951 4.941 -47.524 1.00 83.19 544 PHE A C 1
ATOM 4121 O O . PHE A 1 544 ? 38.788 4.189 -48.021 1.00 83.19 544 PHE A O 1
ATOM 4128 N N . ALA A 1 545 ? 38.259 5.834 -46.578 1.00 86.38 545 ALA A N 1
ATOM 4129 C CA . ALA A 1 545 ? 39.616 5.986 -46.057 1.00 86.38 545 ALA A CA 1
ATOM 4130 C C . ALA A 1 545 ? 40.087 4.710 -45.345 1.00 86.38 545 ALA A C 1
ATOM 4132 O O . ALA A 1 545 ? 41.173 4.208 -45.624 1.00 86.38 545 ALA A O 1
ATOM 4133 N N . SER A 1 546 ? 39.242 4.141 -44.480 1.00 85.50 546 SER A N 1
ATOM 4134 C CA . SER A 1 546 ? 39.584 2.936 -43.717 1.00 85.50 546 SER A CA 1
ATOM 4135 C C . SER A 1 546 ? 39.776 1.724 -44.630 1.00 85.50 546 SER A C 1
ATOM 4137 O O . SER A 1 546 ? 40.714 0.952 -44.448 1.00 85.50 546 SER A O 1
ATOM 4139 N N . LEU A 1 547 ? 38.930 1.573 -45.654 1.00 80.19 547 LEU A N 1
ATOM 4140 C CA . LEU A 1 547 ? 39.064 0.488 -46.625 1.00 80.19 547 LEU A CA 1
ATOM 4141 C C . LEU A 1 547 ? 40.308 0.648 -47.512 1.00 80.19 547 LEU A C 1
ATOM 4143 O O . LEU A 1 547 ? 40.946 -0.355 -47.823 1.00 80.19 547 LEU A O 1
ATOM 4147 N N . ALA A 1 548 ? 40.666 1.877 -47.897 1.00 83.06 548 ALA A N 1
ATOM 4148 C CA . ALA A 1 548 ? 41.891 2.153 -48.645 1.00 83.06 548 ALA A CA 1
ATOM 4149 C C . ALA A 1 548 ? 43.137 1.805 -47.821 1.00 83.06 548 ALA A C 1
ATOM 4151 O O . ALA A 1 548 ? 43.993 1.073 -48.307 1.00 83.06 548 ALA A O 1
ATOM 4152 N N . MET A 1 549 ? 43.191 2.223 -46.553 1.00 86.31 549 MET A N 1
ATOM 4153 C CA . MET A 1 549 ? 44.313 1.922 -45.657 1.00 86.31 549 MET A CA 1
ATOM 4154 C C . MET A 1 549 ? 44.503 0.417 -45.437 1.00 86.31 549 MET A C 1
ATOM 4156 O O . MET A 1 549 ? 45.623 -0.076 -45.478 1.00 86.31 549 MET A O 1
ATOM 4160 N N . VAL A 1 550 ? 43.413 -0.333 -45.252 1.00 85.00 550 VAL A N 1
ATOM 4161 C CA . VAL A 1 550 ? 43.460 -1.797 -45.068 1.00 85.00 550 VAL A CA 1
ATOM 4162 C C . VAL A 1 550 ? 43.883 -2.540 -46.350 1.00 85.00 550 VAL A C 1
ATOM 4164 O O . VAL A 1 550 ? 44.277 -3.708 -46.293 1.00 85.00 550 VAL A O 1
ATOM 4167 N N . ARG A 1 551 ? 43.807 -1.875 -47.508 1.00 84.44 551 ARG A N 1
ATOM 4168 C CA . ARG A 1 551 ? 44.202 -2.389 -48.828 1.00 84.44 551 ARG A CA 1
ATOM 4169 C C . ARG A 1 551 ? 45.516 -1.795 -49.344 1.00 84.44 551 ARG A C 1
ATOM 4171 O O . ARG A 1 551 ? 45.795 -1.939 -50.529 1.00 84.44 551 ARG A O 1
ATOM 4178 N N . ASP A 1 552 ? 46.286 -1.126 -48.486 1.00 83.06 552 ASP A N 1
ATOM 4179 C CA . ASP A 1 552 ? 47.548 -0.462 -48.844 1.00 83.06 552 ASP A CA 1
ATOM 4180 C C . ASP A 1 552 ? 47.395 0.608 -49.956 1.00 83.06 552 ASP A C 1
ATOM 4182 O O . ASP A 1 552 ? 48.320 0.875 -50.722 1.00 83.06 552 ASP A O 1
ATOM 4186 N N . GLY A 1 553 ? 46.211 1.221 -50.066 1.00 82.88 553 GLY A N 1
ATOM 4187 C CA . GLY A 1 553 ? 45.897 2.299 -51.009 1.00 82.88 553 GLY A CA 1
ATOM 4188 C C . GLY A 1 553 ? 45.905 3.693 -50.371 1.00 82.88 553 GLY A C 1
ATOM 4189 O O . GLY A 1 553 ? 45.897 3.832 -49.149 1.00 82.88 553 GLY A O 1
ATOM 4190 N N . ASP A 1 554 ? 45.870 4.744 -51.200 1.00 90.31 554 ASP A N 1
ATOM 4191 C CA . ASP A 1 554 ? 45.837 6.135 -50.726 1.00 90.31 554 ASP A CA 1
ATOM 4192 C C . ASP A 1 554 ? 44.431 6.547 -50.225 1.00 90.31 554 ASP A C 1
ATOM 4194 O O . ASP A 1 554 ? 43.487 6.632 -51.025 1.00 90.31 554 ASP A O 1
ATOM 4198 N N . PRO A 1 555 ? 44.257 6.841 -48.921 1.00 87.75 555 PRO A N 1
ATOM 4199 C CA . PRO A 1 555 ? 42.963 7.225 -48.366 1.00 87.75 555 PRO A CA 1
ATOM 4200 C C . PRO A 1 555 ? 42.467 8.578 -48.882 1.00 87.75 555 PRO A C 1
ATOM 4202 O O . PRO A 1 555 ? 41.253 8.769 -48.982 1.00 87.75 555 PRO A O 1
ATOM 4205 N N . VAL A 1 556 ? 43.362 9.509 -49.237 1.00 90.38 556 VAL A N 1
ATOM 4206 C CA . VAL A 1 556 ? 42.963 10.843 -49.716 1.00 90.38 556 VAL A CA 1
ATOM 4207 C C . VAL A 1 556 ? 42.269 10.720 -51.067 1.00 90.38 556 VAL A C 1
ATOM 4209 O O . VAL A 1 556 ? 41.138 11.184 -51.215 1.00 90.38 556 VAL A O 1
ATOM 4212 N N . THR A 1 557 ? 42.889 10.020 -52.016 1.00 85.50 557 THR A N 1
ATOM 4213 C CA . THR A 1 557 ? 42.306 9.740 -53.335 1.00 85.50 557 THR A CA 1
ATOM 4214 C C . THR A 1 557 ? 40.999 8.953 -53.220 1.00 85.50 557 THR A C 1
ATOM 4216 O O . THR A 1 557 ? 40.030 9.256 -53.921 1.00 85.50 557 THR A O 1
ATOM 4219 N N . ALA A 1 558 ? 40.922 7.977 -52.308 1.00 81.19 558 ALA A N 1
ATOM 4220 C CA . ALA A 1 558 ? 39.703 7.197 -52.091 1.00 81.19 558 ALA A CA 1
ATOM 4221 C C . ALA A 1 558 ? 38.523 8.065 -51.619 1.00 81.19 558 ALA A C 1
ATOM 4223 O O . ALA A 1 558 ? 37.397 7.876 -52.084 1.00 81.19 558 ALA A O 1
ATOM 4224 N N . VAL A 1 559 ? 38.771 9.033 -50.735 1.00 87.69 559 VAL A N 1
ATOM 4225 C CA . VAL A 1 559 ? 37.749 9.957 -50.226 1.00 87.69 559 VAL A CA 1
ATOM 4226 C C . VAL A 1 559 ? 37.336 10.974 -51.291 1.00 87.69 559 VAL A C 1
ATOM 4228 O O . VAL A 1 559 ? 36.142 11.106 -51.573 1.00 87.69 559 VAL A O 1
ATOM 4231 N N . THR A 1 560 ? 38.297 11.663 -51.912 1.00 87.56 560 THR A N 1
ATOM 4232 C CA . THR A 1 560 ? 38.018 12.746 -52.875 1.00 87.56 560 THR A CA 1
ATOM 4233 C C . THR A 1 560 ? 37.315 12.247 -54.133 1.00 87.56 560 THR A C 1
ATOM 4235 O O . THR A 1 560 ? 36.484 12.962 -54.689 1.00 87.56 560 THR A O 1
ATOM 4238 N N . THR A 1 561 ? 37.584 11.006 -54.543 1.00 83.19 561 THR A N 1
ATOM 4239 C CA . THR A 1 561 ? 36.982 10.410 -55.742 1.00 83.19 561 THR A CA 1
ATOM 4240 C C . THR A 1 561 ? 35.579 9.855 -55.480 1.00 83.19 561 THR A C 1
ATOM 4242 O O . THR A 1 561 ? 34.696 9.995 -56.323 1.00 83.19 561 THR A O 1
ATOM 4245 N N . ASN A 1 562 ? 35.342 9.224 -54.321 1.00 81.69 562 ASN A N 1
ATOM 4246 C CA . ASN A 1 562 ? 34.155 8.377 -54.133 1.00 81.69 562 ASN A CA 1
ATOM 4247 C C . ASN A 1 562 ? 33.064 8.973 -53.234 1.00 81.69 562 ASN A C 1
ATOM 4249 O O . ASN A 1 562 ? 31.903 8.581 -53.362 1.00 81.69 562 ASN A O 1
ATOM 4253 N N . VAL A 1 563 ? 33.379 9.914 -52.333 1.00 87.31 563 VAL A N 1
ATOM 4254 C CA . VAL A 1 563 ? 32.400 10.385 -51.332 1.00 87.31 563 VAL A CA 1
ATOM 4255 C C . VAL A 1 563 ? 31.254 11.172 -51.959 1.00 87.31 563 VAL A C 1
ATOM 4257 O O . VAL A 1 563 ? 30.098 10.881 -51.661 1.00 87.31 563 VAL A O 1
ATOM 4260 N N . VAL A 1 564 ? 31.540 12.139 -52.836 1.00 87.62 564 VAL A N 1
ATOM 4261 C CA . VAL A 1 564 ? 30.494 12.985 -53.440 1.00 87.62 564 VAL A CA 1
ATOM 4262 C C . VAL A 1 564 ? 29.543 12.166 -54.328 1.00 87.62 564 VAL A C 1
ATOM 4264 O O . VAL A 1 564 ? 28.331 12.251 -54.108 1.00 87.62 564 VAL A O 1
ATOM 4267 N N . PRO A 1 565 ? 30.025 11.312 -55.256 1.00 83.81 565 PRO A N 1
ATOM 4268 C CA . PRO A 1 565 ? 29.137 10.462 -56.051 1.00 83.81 565 PRO A CA 1
ATOM 4269 C C . PRO A 1 565 ? 28.314 9.484 -55.198 1.00 83.81 565 PRO A C 1
ATOM 4271 O O . PRO A 1 565 ? 27.109 9.326 -55.419 1.00 83.81 565 PRO A O 1
ATOM 4274 N N . ALA A 1 566 ? 28.930 8.855 -54.189 1.00 81.94 566 ALA A N 1
ATOM 4275 C CA . ALA A 1 566 ? 28.236 7.922 -53.302 1.00 81.94 566 ALA A CA 1
ATOM 4276 C C . ALA A 1 566 ? 27.176 8.624 -52.442 1.00 81.94 566 ALA A C 1
ATOM 4278 O O . ALA A 1 566 ? 26.100 8.067 -52.218 1.00 81.94 566 ALA A O 1
ATOM 4279 N N . TRP A 1 567 ? 27.447 9.850 -51.990 1.00 88.06 567 TRP A N 1
ATOM 4280 C CA . TRP A 1 567 ? 26.501 10.643 -51.212 1.00 88.06 567 TRP A CA 1
ATOM 4281 C C . TRP A 1 567 ? 25.290 11.064 -52.045 1.00 88.06 567 TRP A C 1
ATOM 4283 O O . TRP A 1 567 ? 24.165 10.805 -51.625 1.00 88.06 567 TRP A O 1
ATOM 4293 N N . LEU A 1 568 ? 25.505 11.613 -53.248 1.00 85.88 568 LEU A N 1
ATOM 4294 C CA . LEU A 1 568 ? 24.424 11.990 -54.171 1.00 85.88 568 LEU A CA 1
ATOM 4295 C C . LEU A 1 568 ? 23.556 10.795 -54.568 1.00 85.88 568 LEU A C 1
ATOM 4297 O O . LEU A 1 568 ? 22.343 10.912 -54.689 1.00 85.88 568 LEU A O 1
ATOM 4301 N N . THR A 1 569 ? 24.163 9.623 -54.739 1.00 82.12 569 THR A N 1
ATOM 4302 C CA . THR A 1 569 ? 23.391 8.412 -55.023 1.00 82.12 569 THR A CA 1
ATOM 4303 C C . THR A 1 569 ? 22.634 7.944 -53.777 1.00 82.12 569 THR A C 1
ATOM 4305 O O . THR A 1 569 ? 21.496 7.483 -53.857 1.00 82.12 569 THR A O 1
ATOM 4308 N N . GLY A 1 570 ? 23.251 8.092 -52.602 1.00 83.06 570 GLY A N 1
ATOM 4309 C CA . GLY A 1 570 ? 22.684 7.723 -51.309 1.00 83.06 570 GLY A CA 1
ATOM 4310 C C . GLY A 1 570 ? 21.460 8.537 -50.912 1.00 83.06 570 GLY A C 1
ATOM 4311 O O . GLY A 1 570 ? 20.563 7.983 -50.275 1.00 83.06 570 GLY A O 1
ATOM 4312 N N . THR A 1 571 ? 21.360 9.805 -51.313 1.00 85.75 571 THR A N 1
ATOM 4313 C CA . THR A 1 571 ? 20.181 10.641 -51.027 1.00 85.75 571 THR A CA 1
ATOM 4314 C C . THR A 1 571 ? 18.913 10.164 -51.736 1.00 85.75 571 THR A C 1
ATOM 4316 O O . THR A 1 571 ? 17.822 10.519 -51.305 1.00 85.75 571 THR A O 1
ATOM 4319 N N . MET A 1 572 ? 19.011 9.303 -52.751 1.00 83.19 572 MET A N 1
ATOM 4320 C CA . MET A 1 572 ? 17.834 8.695 -53.385 1.00 83.19 572 MET A CA 1
ATOM 4321 C C . MET A 1 572 ? 17.264 7.507 -52.594 1.00 83.19 572 MET A C 1
ATOM 4323 O O . MET A 1 572 ? 16.114 7.129 -52.794 1.00 83.19 572 MET A O 1
ATOM 4327 N N . PHE A 1 573 ? 18.051 6.916 -51.690 1.00 83.00 573 PHE A N 1
ATOM 4328 C CA . PHE A 1 573 ? 17.699 5.686 -50.970 1.00 83.00 573 PHE A CA 1
ATOM 4329 C C . PHE A 1 573 ? 17.571 5.908 -49.458 1.00 83.00 573 PHE A C 1
ATOM 4331 O O . PHE A 1 573 ? 16.557 5.575 -48.837 1.00 83.00 573 PHE A O 1
ATOM 4338 N N . TRP A 1 574 ? 18.595 6.507 -48.851 1.00 86.06 574 TRP A N 1
ATOM 4339 C CA . TRP A 1 574 ? 18.726 6.602 -47.402 1.00 86.06 574 TRP A CA 1
ATOM 4340 C C . TRP A 1 574 ? 17.683 7.480 -46.703 1.00 86.06 574 TRP A C 1
ATOM 4342 O O . TRP A 1 574 ? 17.333 7.119 -45.580 1.00 86.06 574 TRP A O 1
ATOM 4352 N N . PRO A 1 575 ? 17.133 8.566 -47.283 1.00 91.25 575 PRO A N 1
ATOM 4353 C CA . PRO A 1 575 ? 16.097 9.345 -46.604 1.00 91.25 575 PRO A CA 1
ATOM 4354 C C . PRO A 1 575 ? 14.819 8.544 -46.343 1.00 91.25 575 PRO A C 1
ATOM 4356 O O . PRO A 1 575 ? 14.326 8.534 -45.217 1.00 91.25 575 PRO A O 1
ATOM 4359 N N . ALA A 1 576 ? 14.326 7.811 -47.346 1.00 88.81 576 ALA A N 1
ATOM 4360 C CA . ALA A 1 576 ? 13.133 6.975 -47.212 1.00 88.81 576 ALA A CA 1
ATOM 4361 C C . ALA A 1 576 ? 13.378 5.800 -46.252 1.00 88.81 576 ALA A C 1
ATOM 4363 O O . ALA A 1 576 ? 12.591 5.561 -45.334 1.00 88.81 576 ALA A O 1
ATOM 4364 N N . ALA A 1 577 ? 14.520 5.122 -46.403 1.00 87.19 577 ALA A N 1
ATOM 4365 C CA . ALA A 1 577 ? 14.953 4.056 -45.504 1.00 87.19 577 ALA A CA 1
ATOM 4366 C C . ALA A 1 577 ? 15.087 4.525 -44.043 1.00 87.19 577 ALA A C 1
ATOM 4368 O O . ALA A 1 577 ? 14.655 3.833 -43.119 1.00 87.19 577 ALA A O 1
ATOM 4369 N N . SER A 1 578 ? 15.651 5.714 -43.821 1.00 88.62 578 SER A N 1
ATOM 4370 C CA . SER A 1 578 ? 15.821 6.293 -42.483 1.00 88.62 578 SER A CA 1
ATOM 4371 C C . SER A 1 578 ? 14.479 6.720 -41.892 1.00 88.62 578 SER A C 1
ATOM 4373 O O . SER A 1 578 ? 14.223 6.444 -40.725 1.00 88.62 578 SER A O 1
ATOM 4375 N N . ALA A 1 579 ? 13.589 7.317 -42.692 1.00 89.44 579 ALA A N 1
ATOM 4376 C CA . ALA A 1 579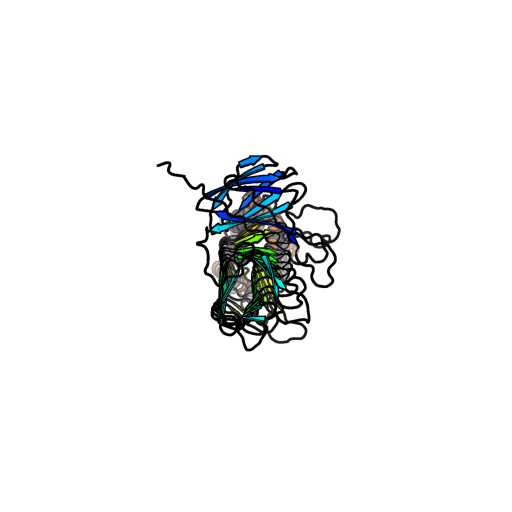 ? 12.242 7.674 -42.252 1.00 89.44 579 ALA A CA 1
ATOM 4377 C C . ALA A 1 579 ? 11.463 6.434 -41.789 1.00 89.44 579 ALA A C 1
ATOM 4379 O O . ALA A 1 579 ? 10.885 6.441 -40.703 1.00 89.44 579 ALA A O 1
ATOM 4380 N N . PHE A 1 580 ? 11.518 5.344 -42.559 1.00 88.69 580 PHE A N 1
ATOM 4381 C CA . PHE A 1 580 ? 10.911 4.069 -42.177 1.00 88.69 580 PHE A CA 1
ATOM 4382 C C . PHE A 1 580 ? 11.550 3.489 -40.907 1.00 88.69 580 PHE A C 1
ATOM 4384 O O . PHE A 1 580 ? 10.845 3.096 -39.981 1.00 88.69 580 PHE A O 1
ATOM 4391 N N . THR A 1 581 ? 12.883 3.499 -40.821 1.00 83.88 581 THR A N 1
ATOM 4392 C CA . THR A 1 581 ? 13.620 2.990 -39.653 1.00 83.88 581 THR A CA 1
ATOM 4393 C C . THR A 1 581 ? 13.231 3.732 -38.373 1.00 83.88 581 THR A C 1
ATOM 4395 O O . THR A 1 581 ? 12.923 3.101 -37.364 1.00 83.88 581 THR A O 1
ATOM 4398 N N . TYR A 1 582 ? 13.195 5.065 -38.404 1.00 83.62 582 TYR A N 1
ATOM 4399 C CA . TYR A 1 582 ? 12.886 5.870 -37.222 1.00 83.62 582 TYR A CA 1
ATOM 4400 C C . TYR A 1 582 ? 11.398 5.896 -36.871 1.00 83.62 582 TYR A C 1
ATOM 4402 O O . TYR A 1 582 ? 11.064 6.097 -35.704 1.00 83.62 582 TYR A O 1
ATOM 4410 N N . ARG A 1 583 ? 10.507 5.679 -37.845 1.00 84.56 583 ARG A N 1
ATOM 4411 C CA . ARG A 1 583 ? 9.057 5.689 -37.616 1.00 84.56 583 ARG A CA 1
ATOM 4412 C C . ARG A 1 583 ? 8.491 4.329 -37.218 1.00 84.56 583 ARG A C 1
ATOM 4414 O O . ARG A 1 583 ? 7.561 4.294 -36.422 1.00 84.56 583 ARG A O 1
ATOM 4421 N N . VAL A 1 584 ? 9.007 3.244 -37.795 1.00 78.75 584 VAL A N 1
ATOM 4422 C CA . VAL A 1 584 ? 8.365 1.917 -37.756 1.00 78.75 584 VAL A CA 1
ATOM 4423 C C . VAL A 1 584 ? 9.198 0.886 -37.002 1.00 78.75 584 VAL A C 1
ATOM 4425 O O . VAL A 1 584 ? 8.638 0.016 -36.345 1.00 78.75 584 VAL A O 1
ATOM 4428 N N . VAL A 1 585 ? 10.530 0.957 -37.073 1.00 73.06 585 VAL A N 1
ATOM 4429 C CA . VAL A 1 585 ? 11.393 -0.075 -36.483 1.00 73.06 585 VAL A CA 1
ATOM 4430 C C . VAL A 1 585 ? 11.672 0.250 -35.007 1.00 73.06 585 VAL A C 1
ATOM 4432 O O . VAL A 1 585 ? 12.219 1.324 -34.724 1.00 73.06 585 VAL A O 1
ATOM 4435 N N . PRO A 1 586 ? 11.355 -0.656 -34.057 1.00 62.88 586 PRO A N 1
ATOM 4436 C CA . PRO A 1 586 ? 11.689 -0.478 -32.642 1.00 62.88 586 PRO A CA 1
ATOM 4437 C C . PRO A 1 586 ? 13.199 -0.330 -32.440 1.00 62.88 586 PRO A C 1
ATOM 4439 O O . PRO A 1 586 ? 13.975 -0.960 -33.159 1.00 62.88 586 PRO A O 1
ATOM 4442 N N . VAL A 1 587 ? 13.632 0.457 -31.449 1.00 58.50 587 VAL A N 1
ATOM 4443 C CA . VAL A 1 587 ? 15.054 0.807 -31.219 1.00 58.50 587 VAL A CA 1
ATOM 4444 C C . VAL A 1 587 ? 15.963 -0.431 -31.194 1.00 58.50 587 VAL A C 1
ATOM 4446 O O . VAL A 1 587 ? 16.989 -0.452 -31.875 1.00 58.50 587 VAL A O 1
ATOM 4449 N N . ALA A 1 588 ? 15.527 -1.496 -30.515 1.00 52.66 588 ALA A N 1
ATOM 4450 C CA . ALA A 1 588 ? 16.194 -2.798 -30.446 1.00 52.66 588 ALA A CA 1
ATOM 4451 C C . ALA A 1 588 ? 16.481 -3.438 -31.823 1.00 52.66 588 ALA A C 1
ATOM 4453 O O . ALA A 1 588 ? 17.515 -4.075 -32.024 1.00 52.66 588 ALA A O 1
ATOM 4454 N N . GLY A 1 589 ? 15.579 -3.256 -32.793 1.00 56.34 589 GLY A N 1
ATOM 4455 C CA . GLY A 1 589 ? 15.670 -3.833 -34.136 1.00 56.34 589 GLY A CA 1
ATOM 4456 C C . GLY A 1 589 ? 16.412 -2.962 -35.152 1.00 56.34 589 GLY A C 1
ATOM 4457 O O . GLY A 1 589 ? 16.803 -3.458 -36.211 1.00 56.34 589 GLY A O 1
ATOM 4458 N N . ARG A 1 590 ? 16.649 -1.675 -34.859 1.00 69.56 590 ARG A N 1
ATOM 4459 C CA . ARG A 1 590 ? 17.216 -0.719 -35.831 1.00 69.56 590 ARG A CA 1
ATOM 4460 C C . ARG A 1 590 ? 18.635 -1.064 -36.252 1.00 69.56 590 ARG A C 1
ATOM 4462 O O . ARG A 1 590 ? 18.979 -0.896 -37.419 1.00 69.56 590 ARG A O 1
ATOM 4469 N N . ALA A 1 591 ? 19.447 -1.594 -35.339 1.00 63.12 591 ALA A N 1
ATOM 4470 C CA . ALA A 1 591 ? 20.800 -2.026 -35.667 1.00 63.12 591 ALA A CA 1
ATOM 4471 C C . ALA A 1 591 ? 20.788 -3.181 -36.681 1.00 63.12 591 ALA A C 1
ATOM 4473 O O . ALA A 1 591 ? 21.504 -3.116 -37.680 1.00 63.12 591 ALA A O 1
ATOM 4474 N N . ALA A 1 592 ? 19.950 -4.202 -36.471 1.00 62.09 592 ALA A N 1
ATOM 4475 C CA . ALA A 1 592 ? 19.808 -5.333 -37.388 1.00 62.09 592 ALA A CA 1
ATOM 4476 C C . ALA A 1 592 ? 19.207 -4.895 -38.733 1.00 62.09 592 ALA A C 1
ATOM 4478 O O . ALA A 1 592 ? 19.785 -5.166 -39.784 1.00 62.09 592 ALA A O 1
ATOM 4479 N N . PHE A 1 593 ? 18.117 -4.125 -38.704 1.00 69.75 593 PHE A N 1
ATOM 4480 C CA . PHE A 1 593 ? 17.453 -3.615 -39.904 1.00 69.75 593 PHE A CA 1
ATOM 4481 C C . PHE A 1 593 ? 18.365 -2.705 -40.740 1.00 69.75 593 PHE A C 1
ATOM 4483 O O . PHE A 1 593 ? 18.517 -2.899 -41.946 1.00 69.75 593 PHE A O 1
ATOM 4490 N N . GLY A 1 594 ? 19.067 -1.769 -40.097 1.00 71.38 594 GLY A N 1
ATOM 4491 C CA . GLY A 1 594 ? 20.052 -0.913 -40.757 1.00 71.38 594 GLY A CA 1
ATOM 4492 C C . GLY A 1 594 ? 21.226 -1.697 -41.351 1.00 71.38 594 GLY A C 1
ATOM 4493 O O . GLY A 1 594 ? 21.821 -1.258 -42.330 1.00 71.38 594 GLY A O 1
ATOM 4494 N N . SER A 1 595 ? 21.537 -2.876 -40.808 1.00 66.62 595 SER A N 1
ATOM 4495 C CA . SER A 1 595 ? 22.569 -3.765 -41.359 1.00 66.62 595 SER A CA 1
ATOM 4496 C C . SER A 1 595 ? 22.108 -4.454 -42.638 1.00 66.62 595 SER A C 1
ATOM 4498 O O . SER A 1 595 ? 22.891 -4.554 -43.575 1.00 66.62 595 SER A O 1
ATOM 4500 N N . VAL A 1 596 ? 20.838 -4.861 -42.708 1.00 70.62 596 VAL A N 1
ATOM 4501 C CA . VAL A 1 596 ? 20.219 -5.410 -43.926 1.00 70.62 596 VAL A CA 1
ATOM 4502 C C . VAL A 1 596 ? 20.164 -4.348 -45.027 1.00 70.62 596 VAL A C 1
ATOM 4504 O O . VAL A 1 596 ? 20.576 -4.601 -46.156 1.00 70.62 596 VAL A O 1
ATOM 4507 N N . LEU A 1 597 ? 19.732 -3.127 -44.701 1.00 76.25 597 LEU A N 1
ATOM 4508 C CA . LEU A 1 597 ? 19.726 -2.014 -45.658 1.00 76.25 597 LEU A CA 1
ATOM 4509 C C . LEU A 1 597 ? 21.137 -1.631 -46.114 1.00 76.25 597 LEU A C 1
ATOM 4511 O O . LEU A 1 597 ? 21.361 -1.399 -47.300 1.00 76.25 597 LEU A O 1
ATOM 4515 N N . GLY A 1 598 ? 22.096 -1.600 -45.183 1.00 70.06 598 GLY A N 1
ATOM 4516 C CA . GLY A 1 598 ? 23.506 -1.364 -45.486 1.00 70.06 598 GLY A CA 1
ATOM 4517 C C . GLY A 1 598 ? 24.079 -2.425 -46.425 1.00 70.06 598 GLY A C 1
ATOM 4518 O O . GLY A 1 598 ? 24.796 -2.088 -47.357 1.00 70.06 598 GLY A O 1
ATOM 4519 N N . ALA A 1 599 ? 23.692 -3.685 -46.238 1.00 66.00 599 ALA A N 1
ATOM 4520 C CA . ALA A 1 599 ? 24.042 -4.803 -47.106 1.00 66.00 599 ALA A CA 1
ATOM 4521 C C . ALA A 1 599 ? 23.533 -4.629 -48.551 1.00 66.00 599 ALA A C 1
ATOM 4523 O O . ALA A 1 599 ? 24.313 -4.740 -49.502 1.00 66.00 599 ALA A O 1
ATOM 4524 N N . PHE A 1 600 ? 22.251 -4.291 -48.728 1.00 69.81 600 PHE A N 1
ATOM 4525 C CA . PHE A 1 600 ? 21.693 -3.975 -50.050 1.00 69.81 600 PHE A CA 1
ATOM 4526 C C . PHE A 1 600 ? 22.398 -2.776 -50.693 1.00 69.81 600 PHE A C 1
ATOM 4528 O O . PHE A 1 600 ? 22.743 -2.811 -51.874 1.00 69.81 600 PHE A O 1
ATOM 4535 N N . TRP A 1 601 ? 22.666 -1.736 -49.902 1.00 73.75 601 TRP A N 1
ATOM 4536 C CA . TRP A 1 601 ? 23.345 -0.526 -50.354 1.00 73.75 601 TRP A CA 1
ATOM 4537 C C . TRP A 1 601 ? 24.786 -0.788 -50.814 1.00 73.75 601 TRP A C 1
ATOM 4539 O O . TRP A 1 601 ? 25.189 -0.337 -51.886 1.00 73.75 601 TRP A O 1
ATOM 4549 N N . SER A 1 602 ? 25.558 -1.558 -50.047 1.00 65.62 602 SER A N 1
ATOM 4550 C CA . SER A 1 602 ? 26.917 -1.965 -50.419 1.00 65.62 602 SER A CA 1
ATOM 4551 C C . SER A 1 602 ? 26.931 -2.831 -51.679 1.00 65.62 602 SER A C 1
ATOM 4553 O O . SER A 1 602 ? 27.802 -2.648 -52.525 1.00 65.62 602 SER A O 1
ATOM 4555 N N . THR A 1 603 ? 25.927 -3.698 -51.851 1.00 64.56 603 THR A N 1
ATOM 4556 C CA . THR A 1 603 ? 25.767 -4.509 -53.068 1.00 64.56 603 THR A CA 1
ATOM 4557 C C . THR A 1 603 ? 25.517 -3.648 -54.301 1.00 64.56 603 THR A C 1
ATOM 4559 O O . THR A 1 603 ? 26.144 -3.833 -55.346 1.00 64.56 603 THR A O 1
ATOM 4562 N N . TYR A 1 604 ? 24.651 -2.649 -54.164 1.00 69.12 604 TYR A N 1
ATOM 4563 C CA . TYR A 1 604 ? 24.369 -1.688 -55.221 1.00 69.12 604 TYR A CA 1
ATOM 4564 C C . TYR A 1 604 ? 25.603 -0.851 -55.605 1.00 69.12 604 TYR A C 1
ATOM 4566 O O . TYR A 1 604 ? 25.900 -0.719 -56.792 1.00 69.12 604 TYR A O 1
ATOM 4574 N N . LEU A 1 605 ? 26.361 -0.332 -54.629 1.00 60.38 605 LEU A N 1
ATOM 4575 C CA . LEU A 1 605 ? 27.581 0.440 -54.906 1.00 60.38 605 LEU A CA 1
ATOM 4576 C C . LEU A 1 605 ? 28.644 -0.393 -55.641 1.00 60.38 605 LEU A C 1
ATOM 4578 O O . LEU A 1 605 ? 29.253 0.107 -56.586 1.00 60.38 605 LEU A O 1
ATOM 4582 N N . SER A 1 606 ? 28.830 -1.661 -55.261 1.00 55.03 606 SER A N 1
ATOM 4583 C CA . SER A 1 606 ? 29.735 -2.582 -55.962 1.00 55.03 606 SER A CA 1
ATOM 4584 C C . SER A 1 606 ? 29.302 -2.842 -57.408 1.00 55.03 606 SER A C 1
ATOM 4586 O O . SER A 1 606 ? 30.137 -2.772 -58.311 1.00 55.03 606 SER A O 1
ATOM 4588 N N . PHE A 1 607 ? 28.003 -3.060 -57.648 1.00 59.81 607 PHE A N 1
ATOM 4589 C CA . PHE A 1 607 ? 27.448 -3.259 -58.992 1.00 59.81 607 PHE A CA 1
ATOM 4590 C C . PHE A 1 607 ? 27.617 -2.026 -59.895 1.00 59.81 607 PHE A C 1
ATOM 4592 O O . PHE A 1 607 ? 28.015 -2.151 -61.053 1.00 59.81 607 PHE A O 1
ATOM 4599 N N . VAL A 1 608 ? 27.346 -0.824 -59.377 1.00 59.75 608 VAL A N 1
ATOM 4600 C CA . VAL A 1 608 ? 27.482 0.427 -60.144 1.00 59.75 608 VAL A CA 1
ATOM 4601 C C . VAL A 1 608 ? 28.947 0.728 -60.469 1.00 59.75 608 VAL A C 1
ATOM 4603 O O . VAL A 1 608 ? 29.236 1.151 -61.587 1.00 59.75 608 VAL A O 1
ATOM 4606 N N . ALA A 1 609 ? 29.874 0.448 -59.549 1.00 53.12 609 ALA A N 1
ATOM 4607 C CA . ALA A 1 609 ? 31.309 0.642 -59.765 1.00 53.12 609 ALA A CA 1
ATOM 4608 C C . ALA A 1 609 ? 31.909 -0.279 -60.852 1.00 53.12 609 ALA A C 1
ATOM 4610 O O . ALA A 1 609 ? 32.951 0.053 -61.410 1.00 53.12 609 ALA A O 1
ATOM 4611 N N . HIS A 1 610 ? 31.258 -1.406 -61.175 1.00 50.09 610 HIS A N 1
ATOM 4612 C CA . HIS A 1 610 ? 31.742 -2.406 -62.143 1.00 50.09 610 HIS A CA 1
ATOM 4613 C C . HIS A 1 610 ? 30.984 -2.413 -63.479 1.00 50.09 610 HIS A C 1
ATOM 4615 O O . HIS A 1 610 ? 31.254 -3.255 -64.341 1.00 50.09 610 HIS A O 1
ATOM 4621 N N . ARG A 1 611 ? 30.064 -1.467 -63.715 1.00 49.44 611 ARG A N 1
ATOM 4622 C CA . ARG A 1 611 ? 29.489 -1.281 -65.054 1.00 49.44 611 ARG A CA 1
ATOM 4623 C C . ARG A 1 611 ? 30.582 -0.808 -66.015 1.00 49.44 611 ARG A C 1
ATOM 4625 O O . ARG A 1 611 ? 30.954 0.362 -66.011 1.00 49.44 611 ARG A O 1
ATOM 4632 N N . ARG A 1 612 ? 31.063 -1.705 -66.885 1.00 36.72 612 ARG A N 1
ATOM 4633 C CA . ARG A 1 612 ? 31.756 -1.288 -68.113 1.00 36.72 612 ARG A CA 1
ATOM 4634 C C . ARG A 1 612 ? 30.800 -0.378 -68.902 1.00 36.72 612 ARG A C 1
ATOM 4636 O O . ARG A 1 612 ? 29.634 -0.755 -69.051 1.00 36.72 612 ARG A O 1
ATOM 4643 N N . PRO A 1 613 ? 31.240 0.792 -69.400 1.00 35.53 613 PRO A N 1
ATOM 4644 C CA . PRO A 1 613 ? 30.443 1.535 -70.364 1.00 35.53 613 PRO A CA 1
ATOM 4645 C C . PRO A 1 613 ? 30.157 0.613 -71.553 1.00 35.53 613 PRO A C 1
ATOM 4647 O O . PRO A 1 613 ? 31.050 -0.102 -72.015 1.00 35.53 613 PRO A O 1
ATOM 4650 N N . LEU A 1 614 ? 28.900 0.580 -71.998 1.00 30.98 614 LEU A N 1
ATOM 4651 C CA . LEU A 1 614 ? 28.536 -0.119 -73.228 1.00 30.98 614 LEU A CA 1
ATOM 4652 C C . LEU A 1 614 ? 29.414 0.440 -74.362 1.00 30.98 614 LEU A C 1
ATOM 4654 O O . LEU A 1 614 ? 29.522 1.667 -74.464 1.00 30.98 614 LEU A O 1
ATOM 4658 N N . PRO A 1 615 ? 30.065 -0.406 -75.181 1.00 34.84 615 PRO A N 1
ATOM 4659 C CA . PRO A 1 615 ? 30.661 0.079 -76.416 1.00 34.84 615 PRO A CA 1
ATOM 4660 C C . PRO A 1 615 ? 29.540 0.665 -77.286 1.00 34.84 615 PRO A C 1
ATOM 4662 O O . PRO A 1 615 ? 28.459 0.078 -77.361 1.00 34.84 615 PRO A O 1
ATOM 4665 N N . LEU A 1 616 ? 29.800 1.851 -77.845 1.00 36.31 616 LEU A N 1
ATOM 4666 C CA . LEU A 1 616 ? 28.910 2.561 -78.770 1.00 36.31 616 LEU A CA 1
ATOM 4667 C C . LEU A 1 616 ? 28.510 1.695 -79.966 1.00 36.31 616 LEU A C 1
ATOM 4669 O O . LEU A 1 616 ? 29.395 0.968 -80.477 1.00 36.31 616 LEU A O 1
#

Radius of gyration: 32.46 Å; Cα contacts (8 Å, |Δi|>4): 1539; chains: 1; bounding box: 99×50×112 Å

Solvent-accessible surface area (backbone atoms only — not comparable to full-atom values): 30924 Å² total; per-residue (Å²): 134,83,81,76,77,76,69,81,72,61,47,69,47,57,62,84,94,53,49,64,50,91,53,47,49,38,32,40,73,83,42,79,39,67,30,29,40,47,64,38,32,63,35,94,91,54,75,97,74,61,63,62,46,33,35,35,43,31,22,31,69,57,73,38,51,32,43,39,38,41,81,57,72,32,79,44,75,50,38,32,37,79,98,42,79,49,75,71,46,77,59,50,37,35,40,40,36,76,48,47,42,67,41,59,35,43,36,40,38,33,52,102,55,77,49,60,38,40,38,36,25,39,54,67,75,76,87,78,68,98,81,46,44,58,61,44,84,43,74,37,70,66,46,75,40,60,46,80,46,36,25,33,59,28,10,30,45,28,54,64,70,78,82,84,47,76,26,43,39,29,29,38,62,39,26,33,40,35,37,57,9,35,39,38,24,56,83,41,67,16,17,32,33,31,31,61,23,38,32,41,41,30,42,31,35,40,32,23,6,46,23,45,23,32,37,32,54,26,44,59,26,39,36,34,46,33,36,36,40,11,25,18,25,24,43,36,40,34,24,24,30,49,33,40,38,33,46,33,38,32,40,17,46,26,44,22,38,34,36,29,7,86,39,67,88,26,45,26,33,48,36,37,42,31,51,30,43,34,32,15,62,27,32,39,38,32,39,35,56,48,15,41,18,36,38,36,43,36,38,41,34,40,32,30,35,36,60,22,29,25,36,46,36,38,33,38,22,51,35,20,44,38,33,49,33,38,41,31,47,30,43,37,34,36,40,80,60,95,52,99,76,68,77,60,31,26,40,32,38,38,39,44,52,54,51,83,88,51,86,47,67,38,41,48,33,42,34,38,41,31,46,32,40,38,38,33,34,51,43,20,52,26,38,42,32,25,41,82,95,37,40,40,35,42,35,39,40,33,46,31,38,36,42,40,46,75,67,74,90,69,96,59,84,81,67,77,84,60,99,61,69,36,73,64,41,71,59,78,47,33,70,39,88,60,37,40,47,44,61,36,36,41,34,47,83,90,46,76,48,75,52,80,68,61,60,79,71,77,67,59,96,87,59,81,58,66,57,73,66,53,48,56,56,33,48,52,50,36,43,59,75,70,74,58,81,88,57,66,66,60,42,51,53,53,50,48,44,45,57,73,50,50,42,57,53,51,52,54,48,52,54,51,43,49,70,75,38,63,71,54,52,71,71,32,30,51,50,50,29,51,51,52,62,72,46,40,54,59,56,42,33,53,51,35,24,50,53,21,54,79,65,80,42,64,32,65,62,40,27,74,67,44,28,65,63,51,42,66,58,38,64,78,48,48,46,63,54,41,41,48,40,52,62,72,43,55,78,72,48,38,64,52,52,52,40,56,53,48,38,55,50,54,37,50,53,54,54,63,76,64,60,72,79,77,82,130

Mean predicted aligned error: 15.09 Å

InterPro domains:
  IPR007248 Mpv17/PMP22 [PF04117] (557-606)
  IPR007248 Mpv17/PMP22 [PTHR11266] (473-607)
  IPR011050 Pectin lyase fold/virulence factor [SSF51126] (133-405)
  IPR012334 Pectin lyase fold [G3DSA:2.160.20.10] (132-421)

Sequence (616 aa):
MVLSWCLPLVVVATVPGVPVSSVFSLVADGDTVPLQRFEKSLQRGVGPAATTATVGRFSGAGRVACRFASLWAFERATLRRVGDEVPTSGNASALDFELFAGEKYALRLEGDRTEWIMLWVDRSEKKVTRDSLPAGEHLSAPFVLSSTLTLDAGAVLRWRGGADATAFVTCSPSCSVNGKGAIDANGIAGNAILVLGEATLRDVLVFGSASWAIRVRANDVRIYGLKVFSGADGIDVDGASHVLVDDVVVNSWDDALVVKTTSASDPATSVRFANAMVWTRKSAFKVGTESLADFRDVTFADIEGYDLDRGCVVILRDGATARDLSFRNATLFFKAWHDAYQRYATGLEIEVEHRGNSTANSSVADVRFSDIRIQGPLLYAAAFKSVEADPLKSVLLSAVDVDLNAASSSSSGALRHQNATYLVACINTYVDPSVGALDLRVKWNGHEDDWPLGVSPTWPHHLPPPRAFFLPLCDLCCQRLEGGEFDGRRTTQFVFVAITVMGPANHGFELVMERVFPGTALRQVGAKVVSRVCCAPVFLSLNFASLAMVRDGDPVTAVTTNVVPAWLTGTMFWPAASAFTYRVVPVAGRAAFGSVLGAFWSTYLSFVAHRRPLPL

Foldseek 3Di:
DPPPPPDFDKAEFDAPPFDFDPFKWKAKSNRTWTFTWAWAQAQVPDDPPTDTATETEIAGAFKIKMKMFGPDFFPDKWKDFQLDTFDWDDHRGMIIGIDGEPTKMWIWTHDPDIHIYIYHHHYDDDDDDPPAQEADEAEDDADEAAEEYEHERNYEYEHNDDDADQESYEYPDEYEYYYQEEYHDAPHQHEPYEYNYAYEYYQYEYERYSEANYEYPYENYEYYNYEYRHAEEYHEDELYEHYEHENYEFEYAEEYAEYAYQDLVREYEQHEYYRYEYEYAYEDAEYDPHANEEAYQYEYESYEYEQYLHYHEYHYARQYEYANAEYESYEYYHDDDPDPPSPFQEQAEYYWDYDDPDPRGYEYEHYEYENYEADDAGQEPYEYAHDPVHAYYQYEYEQYEYEHDHPPPPDDCSCVPDPDRYHYDHDNHDHDQNHWYHQYWYHDPNDIDGPHTDRDPPPPPPDDPLLLVLQLVLVVVLCVLLVDDDDPLLSVLLSVLCVPPVLVVVVVLVVVLCVVQNDQDPVSLVVSLVVCLVCQLVSQLSNQLSSQVSVVHHSVCSSVVPSVVLSVVCVVPRSVLSNCLSNPNDPNCSSNSVSVVVSVSVSVVSNVVSDDPDDD